Protein AF-A0A535DVU7-F1 (afdb_monomer)

Solvent-accessible surface area (backbone atoms only — not comparable to full-atom values): 32133 Å² total; per-residue (Å²): 101,71,63,60,55,36,43,74,75,74,42,67,76,51,72,46,72,75,42,65,71,50,44,72,56,48,39,56,78,33,74,67,38,58,32,79,39,63,64,81,54,28,40,69,43,74,43,69,38,89,52,85,87,74,45,70,46,74,50,74,48,84,45,81,65,41,32,36,36,34,35,27,31,67,84,81,71,40,45,46,21,35,23,70,47,66,27,52,39,41,91,57,23,86,46,73,64,46,36,49,56,43,32,69,77,35,75,65,45,41,48,50,49,48,51,27,44,53,50,41,52,54,52,29,67,78,53,51,40,57,61,41,33,48,63,46,63,47,71,48,78,51,83,77,77,47,96,90,44,75,70,51,73,64,55,56,51,43,56,57,36,45,76,73,74,40,72,74,44,80,48,71,80,42,61,74,48,46,68,58,42,39,59,78,31,71,28,27,29,17,42,31,27,50,64,47,36,44,44,43,74,41,68,36,82,47,70,87,57,45,30,28,35,21,26,25,40,44,80,64,40,32,39,38,34,35,30,31,53,67,63,63,43,75,60,28,75,36,71,49,68,30,51,39,45,90,60,23,88,46,72,66,47,36,32,60,42,30,69,76,35,73,67,43,28,45,52,44,13,51,27,42,40,50,42,51,41,56,35,49,53,51,30,25,68,74,50,75,50,58,36,88,41,22,46,42,31,24,44,24,19,41,43,56,51,51,28,30,54,71,53,42,81,45,50,46,42,82,38,90,91,30,53,55,91,72,45,70,57,49,81,41,54,18,59,81,63,59,46,75,42,16,78,64,14,37,35,32,41,52,25,32,62,47,53,72,34,13,14,23,54,45,17,24,36,60,56,69,46,60,49,72,41,84,58,32,34,37,39,36,36,41,53,54,46,22,35,36,36,41,27,16,56,88,55,30,38,31,35,49,17,81,19,45,41,41,62,60,9,44,95,30,93,35,34,30,58,90,42,77,17,13,23,46,36,44,48,69,69,76,54,80,46,76,40,32,38,79,54,101,46,75,59,72,24,28,7,28,34,15,48,44,22,45,53,27,36,30,44,74,71,62,48,21,47,44,82,58,52,64,50,50,40,76,77,40,60,87,45,72,56,24,86,33,38,44,70,56,97,88,37,53,25,40,55,75,49,86,92,22,50,50,39,48,64,39,50,48,48,44,31,52,20,33,9,29,34,30,26,48,52,48,53,54,31,59,75,70,72,57,55,53,88,66,52,60,37,35,36,27,17,25,84,48,24,49,62,45,54,49,61,31,39,40,51,49,31,40,46,69,79,57,66,56,92,31,47,40,62,57,30,56,24,29,44,48,14,18,41,47,37,46,32,8,41,67,55,32,52,54,46,63,49,40,57,84,60,39,48,66,50,73,55,91,81,44,88,60,45,64,62,45,27,64,72,37,38,44,36,52,84,74,80,79,86,125

Nearest PDB structures (foldseek):
  3zyy-assembly1_X  TM=8.935E-01  e=1.411E-55  Carboxydothermus hydrogenoformans
  4c1n-assembly2_K  TM=8.851E-01  e=7.355E-54  Carboxydothermus hydrogenoformans
  4iz9-assembly1_A-2  TM=4.189E-01  e=1.320E-06  Mycobacterium avium 104
  3i8b-assembly1_A  TM=3.563E-01  e=3.051E-04  Bifidobacterium adolescentis ATCC 15703
  7pua-assembly1_CK  TM=3.080E-01  e=1.104E+00  Trypanosoma brucei brucei

Mean predicted aligned error: 7.98 Å

Sequence (626 aa):
RLHDALEAEGHDMAAEVPVLRSLPSVLRDAEFKVTAVLAGERLVAVEPGDTTGECYGIAFDVGTTTLVGTLMNLRTGMAAAVSSTLNGQAPFGADVISRISHGMNGPEAVSELQAAVVKTMNEIIGRLVILDPNVRKVYVELEPPTLEDQRSDVARLHDALEAEGHDMTAEVPVLRSLPSVLRDAEFKVTAVLGGEHLVAVEPGNTTGECYGIAFDVGTTTLVGTLMNLRTGMAAAVSSTLNGQAPFGADVISRISHGMNGPEAVSELQAAVVKTMNEIIGRLYAEAGVTADRTYEAVVVGNVTMLHLLFGVDPTPIAMMPFAPAFMEPLAVPSAEVGLNIHPHGYVQTLPALGAYVGSDIVAGVLATGLAREDKLRIFVDVGTNGEIVIGSTQRSLATAAPAGPAFEGSQIKCGMRATDGAIEGVQLSDRVELQVIGGDVKPVGLCGSGLVDAVAQLLLTGLLDHSGRMKSREDAGHHPLADRLIEVEGVRAFLLAEGVYLSQRDVRELQFAKGSIATGIKVLMDILGITPSDVDEIFLGGSFGSYLNPESAKIIGLVPPVNVDRIIAVGNSAGEGAKIALLSYRERQVAFELPGRLEYVELSGRTDFNDAFVSVLQFPHLEAVS

Foldseek 3Di:
DVQVVVVVVVAAEDEDPVQVVCVVVQCVVLVNAWDFDDDRNYGPHIHRHDPVQPAWDWDWDDDLFKIKIFIARPVVRFTFWIDMFTQQCCVQDVGPVSLVVQPVVDPVSVVVSVVSRVVRVVVGVVVTFGFDFLKDKDWDQFDDADPVRPDDLVVRVQVRVVVVVAAADEDPVQVVCRVVLCVVLVNTWMFIGRNRYGLYIHRHDVSVFAWAWEWEQELFKIKIFIARLGHLDTLDIDMDTQQCCVQDVDLVSLLVQCVVDLVSLVVLQCRRQVRQQVRVVVSCVRNVDAQQRYAEYEYWYALSSVCSLQSHRCNCCVDPVNDGPFQAKDWAQCVSSPHSHNNSHIYIYFGALGSGGISLNLLLCLSVVALVAQAWEWEWEDACKTWIWTDYVVAIAIEIFRLHHLQCQPPFPQGHHQAFQAFQAWADDLDIDTDGHVGPDHRRGYHNQNLLRVQLRCPLLVCADLQRDGDALVRCPPRSQSVQFDDDPNWTWGHNDDNYIGTSVSSLSNLSNLLRQLLRVVVRCVVVVHAQVSHQAYEYEYQRSQSHQLVSCCQQNSDHNDPSVRYHYGYSSSSSSSSSVSRHVVSVVVSSCVSVRYHYDYLVPDPCSVVSSVVRSGGDDDDNPD

Structure (mmCIF, N/CA/C/O backbone):
data_AF-A0A535DVU7-F1
#
_entry.id   AF-A0A535DVU7-F1
#
loop_
_atom_site.group_PDB
_atom_site.id
_atom_site.type_symbol
_atom_site.label_atom_id
_atom_site.label_alt_id
_atom_site.label_comp_id
_atom_site.label_asym_id
_atom_site.label_entity_id
_atom_site.label_seq_id
_atom_site.pdbx_PDB_ins_code
_atom_site.Cartn_x
_atom_site.Cartn_y
_atom_site.Cartn_z
_atom_site.occupancy
_atom_site.B_iso_or_equiv
_atom_site.auth_seq_id
_atom_site.auth_comp_id
_atom_site.auth_asym_id
_atom_site.auth_atom_id
_atom_site.pdbx_PDB_model_num
ATOM 1 N N . ARG A 1 1 ? -49.865 -23.201 -0.147 1.00 85.19 1 ARG A N 1
ATOM 2 C CA . ARG A 1 1 ? -49.006 -23.664 0.981 1.00 85.19 1 ARG A CA 1
ATOM 3 C C . ARG A 1 1 ? -47.954 -22.626 1.319 1.00 85.19 1 ARG A C 1
ATOM 5 O O . ARG A 1 1 ? -48.198 -21.898 2.257 1.00 85.19 1 ARG A O 1
ATOM 12 N N . LEU A 1 2 ? -46.827 -22.535 0.595 1.00 85.56 2 LEU A N 1
ATOM 13 C CA . LEU A 1 2 ? -45.831 -21.493 0.888 1.00 85.56 2 LEU A CA 1
ATOM 14 C C . LEU A 1 2 ? -46.402 -20.091 0.632 1.00 85.56 2 LEU A C 1
ATOM 16 O O . LEU A 1 2 ? -46.267 -19.231 1.483 1.00 85.56 2 LEU A O 1
ATOM 20 N N . HIS A 1 3 ? -47.105 -19.908 -0.492 1.00 86.75 3 HIS A N 1
ATOM 21 C CA . HIS A 1 3 ? -47.820 -18.664 -0.786 1.00 86.75 3 HIS A CA 1
ATOM 22 C C . HIS A 1 3 ? -48.805 -18.298 0.337 1.00 86.75 3 HIS A C 1
ATOM 24 O O . HIS A 1 3 ? -48.642 -17.257 0.946 1.00 86.75 3 HIS A O 1
ATOM 30 N N . ASP A 1 4 ? -49.721 -19.201 0.704 1.00 87.81 4 ASP A N 1
ATOM 31 C CA . ASP A 1 4 ? -50.698 -18.964 1.781 1.00 87.81 4 ASP A CA 1
ATOM 32 C C . ASP A 1 4 ? -50.028 -18.647 3.138 1.00 87.81 4 ASP A C 1
ATOM 34 O O . ASP A 1 4 ? -50.570 -17.888 3.934 1.00 87.81 4 ASP A O 1
ATOM 38 N N . ALA A 1 5 ? -48.855 -19.233 3.418 1.00 87.38 5 ALA A N 1
ATOM 39 C CA . ALA A 1 5 ? -48.089 -18.947 4.632 1.00 87.38 5 ALA A CA 1
ATOM 40 C C . ALA A 1 5 ? -47.434 -17.555 4.599 1.00 87.38 5 ALA A C 1
ATOM 42 O O . ALA A 1 5 ? -47.425 -16.874 5.615 1.00 87.38 5 ALA A O 1
ATOM 43 N N . LEU A 1 6 ? -46.921 -17.122 3.445 1.00 84.00 6 LEU A N 1
ATOM 44 C CA . LEU A 1 6 ? -46.348 -15.784 3.259 1.00 84.00 6 LEU A CA 1
ATOM 45 C C . LEU A 1 6 ? -47.425 -14.693 3.229 1.00 84.00 6 LEU A C 1
ATOM 47 O O . LEU A 1 6 ? -47.234 -13.632 3.815 1.00 84.00 6 LEU A O 1
ATOM 51 N N . GLU A 1 7 ? -48.576 -14.975 2.618 1.00 85.94 7 GLU A N 1
ATOM 52 C CA . GLU A 1 7 ? -49.732 -14.073 2.596 1.00 85.94 7 GLU A CA 1
ATOM 53 C C . GLU A 1 7 ? -50.253 -13.819 4.020 1.00 85.94 7 GLU A C 1
ATOM 55 O O . GLU A 1 7 ? -50.578 -12.686 4.371 1.00 85.94 7 GLU A O 1
ATOM 60 N N . ALA A 1 8 ? -50.253 -14.848 4.879 1.00 86.75 8 ALA A N 1
ATOM 61 C CA . ALA A 1 8 ? -50.595 -14.710 6.296 1.00 86.75 8 ALA A CA 1
ATOM 62 C C . ALA A 1 8 ? -49.627 -13.793 7.074 1.00 86.75 8 ALA A C 1
ATOM 64 O O . ALA A 1 8 ? -50.043 -13.160 8.042 1.00 86.75 8 ALA A O 1
ATOM 65 N N . GLU A 1 9 ? -48.373 -13.690 6.628 1.00 81.19 9 GLU A N 1
ATOM 66 C CA . GLU A 1 9 ? -47.342 -12.786 7.162 1.00 81.19 9 GLU A CA 1
ATOM 67 C C . GLU A 1 9 ? -47.336 -11.412 6.452 1.00 81.19 9 GLU A C 1
ATOM 69 O O . GLU A 1 9 ? -46.488 -10.566 6.724 1.00 81.19 9 GLU A O 1
ATOM 74 N N . GLY A 1 10 ? -48.294 -11.152 5.551 1.00 79.94 10 GLY A N 1
ATOM 75 C CA . GLY A 1 10 ? -48.451 -9.863 4.869 1.00 79.94 10 GLY A CA 1
ATOM 76 C C . GLY A 1 10 ? -47.593 -9.684 3.614 1.00 79.94 10 GLY A C 1
ATOM 77 O O . GLY A 1 10 ? -47.419 -8.554 3.157 1.00 79.94 10 GLY A O 1
ATOM 78 N N . HIS A 1 11 ? -47.071 -10.771 3.044 1.00 78.69 11 HIS A N 1
ATOM 79 C CA . HIS A 1 11 ? -46.276 -10.747 1.818 1.00 78.69 11 HIS A CA 1
ATOM 80 C C . HIS A 1 11 ? -47.060 -11.335 0.635 1.00 78.69 11 HIS A C 1
ATOM 82 O O . HIS A 1 11 ? -47.367 -12.527 0.622 1.00 78.69 11 HIS A O 1
ATOM 88 N N . ASP A 1 12 ? -47.342 -10.515 -0.385 1.00 75.44 12 ASP A N 1
ATOM 89 C CA . ASP A 1 12 ? -47.817 -10.994 -1.691 1.00 75.44 12 ASP A CA 1
ATOM 90 C C . ASP A 1 12 ? -46.612 -11.404 -2.551 1.00 75.44 12 ASP A C 1
ATOM 92 O O . ASP A 1 12 ? -45.540 -10.797 -2.475 1.00 75.44 12 ASP A O 1
ATOM 96 N N . MET A 1 13 ? -46.746 -12.486 -3.317 1.00 71.94 13 MET A N 1
ATOM 97 C CA . MET A 1 13 ? -45.599 -13.173 -3.904 1.00 71.94 13 MET A CA 1
ATOM 98 C C . MET A 1 13 ? -45.825 -13.586 -5.355 1.00 71.94 13 MET A C 1
ATOM 100 O O . MET A 1 13 ? -46.660 -14.442 -5.656 1.00 71.94 13 MET A O 1
ATOM 104 N N . ALA A 1 14 ? -44.926 -13.127 -6.228 1.00 76.12 14 ALA A N 1
ATOM 105 C CA . ALA A 1 14 ? -44.654 -13.755 -7.519 1.00 76.12 14 ALA A CA 1
ATOM 106 C C . ALA A 1 14 ? -43.393 -14.638 -7.429 1.00 76.12 14 ALA A C 1
ATOM 108 O O . ALA A 1 14 ? -42.325 -14.167 -7.040 1.00 76.12 14 ALA A O 1
ATOM 109 N N . ALA A 1 15 ? -43.495 -15.921 -7.793 1.00 76.56 15 ALA A N 1
ATOM 110 C CA . ALA A 1 15 ? -42.355 -16.844 -7.821 1.00 76.56 15 ALA A CA 1
ATOM 111 C C . ALA A 1 15 ? -41.847 -17.070 -9.248 1.00 76.56 15 ALA A C 1
ATOM 113 O O . ALA A 1 15 ? -42.630 -17.298 -10.173 1.00 76.56 15 ALA A O 1
ATOM 114 N N . GLU A 1 16 ? -40.529 -17.071 -9.425 1.00 75.62 16 GLU A N 1
ATOM 115 C CA . GLU A 1 16 ? -39.924 -17.391 -10.714 1.00 75.62 16 GLU A CA 1
ATOM 116 C C . GLU A 1 16 ? -39.818 -18.902 -10.951 1.00 75.62 16 GLU A C 1
ATOM 118 O O . GLU A 1 16 ? -39.633 -19.702 -10.031 1.00 75.62 16 GLU A O 1
ATOM 123 N N . VAL A 1 17 ? -39.872 -19.304 -12.225 1.00 81.31 17 VAL A N 1
ATOM 124 C CA . VAL A 1 17 ? -39.777 -20.712 -12.647 1.00 81.31 17 VAL A CA 1
ATOM 125 C C . VAL A 1 17 ? -38.559 -21.450 -12.062 1.00 81.31 17 VAL A C 1
ATOM 127 O O . VAL A 1 17 ? -38.737 -22.603 -11.668 1.00 81.31 17 VAL A O 1
ATOM 130 N N . PRO A 1 18 ? -37.344 -20.866 -11.968 1.00 81.62 18 PRO A N 1
ATOM 131 C CA . PRO A 1 18 ? -36.199 -21.546 -11.362 1.00 81.62 18 PRO A CA 1
ATOM 132 C C . PRO A 1 18 ? -36.436 -21.952 -9.902 1.00 81.62 18 PRO A C 1
ATOM 134 O O . PRO A 1 18 ? -36.131 -23.086 -9.541 1.00 81.62 18 PRO A O 1
ATOM 137 N N . VAL A 1 19 ? -37.056 -21.086 -9.095 1.00 83.00 19 VAL A N 1
ATOM 138 C CA . VAL A 1 19 ? -37.364 -21.359 -7.680 1.00 83.00 19 VAL A CA 1
ATOM 139 C C . VAL A 1 19 ? -38.398 -22.475 -7.558 1.00 83.00 19 VAL A C 1
ATOM 141 O O . VAL A 1 19 ? -38.256 -23.390 -6.750 1.00 83.00 19 VAL A O 1
ATOM 144 N N . LEU A 1 20 ? -39.414 -22.466 -8.425 1.00 86.00 20 LEU A N 1
ATOM 145 C CA . LEU A 1 20 ? -40.453 -23.499 -8.442 1.00 86.00 20 LEU A CA 1
ATOM 146 C C . LEU A 1 20 ? -39.904 -24.902 -8.754 1.00 86.00 20 LEU A C 1
ATOM 148 O O . LEU A 1 20 ? -40.512 -25.891 -8.344 1.00 86.00 20 LEU A O 1
ATOM 152 N N . ARG A 1 21 ? -38.767 -25.008 -9.459 1.00 88.38 21 ARG A N 1
ATOM 153 C CA . ARG A 1 21 ? -38.143 -26.301 -9.797 1.00 88.38 21 ARG A CA 1
ATOM 154 C C . ARG A 1 21 ? -37.530 -26.996 -8.581 1.00 88.38 21 ARG A C 1
ATOM 156 O O . ARG A 1 21 ? -37.644 -28.215 -8.488 1.00 88.38 21 ARG A O 1
ATOM 163 N N . SER A 1 22 ? -36.898 -26.253 -7.673 1.00 86.62 22 SER A N 1
ATOM 164 C CA . SER A 1 22 ? -36.263 -26.800 -6.462 1.00 86.62 22 SER A CA 1
ATOM 165 C C . SER A 1 22 ? -37.198 -26.832 -5.250 1.00 86.62 22 SER A C 1
ATOM 167 O O . SER A 1 22 ? -36.962 -27.577 -4.301 1.00 86.62 22 SER A O 1
ATOM 169 N N . LEU A 1 23 ? -38.294 -26.071 -5.282 1.00 89.12 23 LEU A N 1
ATOM 170 C CA . LEU A 1 23 ? -39.199 -25.898 -4.148 1.00 89.12 23 LEU A CA 1
ATOM 171 C C . LEU A 1 23 ? -39.699 -27.212 -3.502 1.00 89.12 23 LEU A C 1
ATOM 173 O O . LEU A 1 23 ? -39.676 -27.302 -2.273 1.00 89.12 23 LEU A O 1
ATOM 177 N N . PRO A 1 24 ? -40.139 -28.252 -4.246 1.00 91.19 24 PRO A N 1
ATOM 178 C CA . PRO A 1 24 ? -40.663 -29.466 -3.619 1.00 91.19 24 PRO A CA 1
ATOM 179 C C . PRO A 1 24 ? -39.616 -30.276 -2.848 1.00 91.19 24 PRO A C 1
ATOM 181 O O . PRO A 1 24 ? -39.982 -30.906 -1.856 1.00 91.19 24 PRO A O 1
ATOM 184 N N . SER A 1 25 ? -38.359 -30.303 -3.309 1.00 90.50 25 SER A N 1
ATOM 185 C CA . SER A 1 25 ? -37.278 -31.016 -2.619 1.00 90.50 25 SER A CA 1
ATOM 186 C C . SER A 1 25 ? -36.845 -30.245 -1.382 1.00 90.50 25 SER A C 1
ATOM 188 O O . SER A 1 25 ? -36.910 -30.799 -0.293 1.00 90.50 25 SER A O 1
ATOM 190 N N . VAL A 1 26 ? -36.570 -28.942 -1.516 1.00 90.50 26 VAL A N 1
ATOM 191 C CA . VAL A 1 26 ? -36.144 -28.091 -0.391 1.00 90.50 26 VAL A CA 1
ATOM 192 C C . VAL A 1 26 ? -37.153 -28.133 0.758 1.00 90.50 26 VAL A C 1
ATOM 194 O O . VAL A 1 26 ? -36.774 -28.339 1.907 1.00 90.50 26 VAL A O 1
ATOM 197 N N . LEU A 1 27 ? -38.453 -28.017 0.458 1.00 91.19 27 LEU A N 1
ATOM 198 C CA . LEU A 1 27 ? -39.494 -28.082 1.487 1.00 91.19 27 LEU A CA 1
ATOM 199 C C . LEU A 1 27 ? -39.546 -29.437 2.199 1.00 91.19 27 LEU A C 1
ATOM 201 O O . LEU A 1 27 ? -39.851 -29.479 3.383 1.00 91.19 27 LEU A O 1
ATOM 205 N N . ARG A 1 28 ? -39.313 -30.552 1.500 1.00 92.00 28 ARG A N 1
ATOM 206 C CA . ARG A 1 28 ? -39.396 -31.888 2.109 1.00 92.00 28 ARG A CA 1
ATOM 207 C C . ARG A 1 28 ? -38.137 -32.234 2.888 1.00 92.00 28 ARG A C 1
ATOM 209 O O . ARG A 1 28 ? -38.261 -32.755 3.991 1.00 92.00 28 ARG A O 1
ATOM 216 N N . ASP A 1 29 ? -36.974 -31.911 2.335 1.00 91.25 29 ASP A N 1
ATOM 217 C CA . ASP A 1 29 ? -35.674 -32.172 2.952 1.00 91.25 29 ASP A CA 1
ATOM 218 C C . ASP A 1 29 ? -35.515 -31.375 4.254 1.00 91.25 29 ASP A C 1
ATOM 220 O O . ASP A 1 29 ? -34.925 -31.863 5.213 1.00 91.25 29 ASP A O 1
ATOM 224 N N . ALA A 1 30 ? -36.116 -30.184 4.319 1.00 89.88 30 ALA A N 1
ATOM 225 C CA . ALA A 1 30 ? -36.129 -29.336 5.507 1.00 89.88 30 ALA A CA 1
ATOM 226 C C . ALA A 1 30 ? -37.335 -29.571 6.442 1.00 89.88 30 ALA A C 1
ATOM 228 O O . ALA A 1 30 ? -37.598 -28.750 7.319 1.00 89.88 30 ALA A O 1
ATOM 229 N N . GLU A 1 31 ? -38.126 -30.633 6.239 1.00 93.31 31 GLU A N 1
ATOM 230 C CA . GLU A 1 31 ? -39.355 -30.912 7.009 1.00 93.31 31 GLU A CA 1
ATOM 231 C C . GLU A 1 31 ? -40.316 -29.707 7.097 1.00 93.31 31 GLU A C 1
ATOM 233 O O . GLU A 1 31 ? -40.960 -29.456 8.116 1.00 93.31 31 GLU A O 1
ATOM 238 N N . PHE A 1 32 ? -40.420 -28.950 6.005 1.00 91.12 32 PHE A N 1
ATOM 239 C CA . PHE A 1 32 ? -41.206 -27.722 5.862 1.00 91.12 32 PHE A CA 1
ATOM 240 C C . PHE A 1 32 ? -40.789 -26.572 6.797 1.00 91.12 32 PHE A C 1
ATOM 242 O O . PHE A 1 32 ? -41.519 -25.587 6.899 1.00 91.12 32 PHE A O 1
ATOM 249 N N . LYS A 1 33 ? -39.613 -26.649 7.430 1.00 91.75 33 LYS A N 1
ATOM 250 C CA . LYS A 1 33 ? -38.970 -25.530 8.130 1.00 91.75 33 LYS A CA 1
ATOM 251 C C . LYS A 1 33 ? -38.006 -24.845 7.175 1.00 91.75 33 LYS A C 1
ATOM 253 O O . LYS A 1 33 ? -36.908 -25.339 6.939 1.00 91.75 33 LYS A O 1
ATOM 258 N N . VAL A 1 34 ? -38.439 -23.736 6.596 1.00 92.38 34 VAL A N 1
ATOM 259 C CA . VAL A 1 34 ? -37.679 -23.027 5.566 1.00 92.38 34 VAL A CA 1
ATOM 260 C C . VAL A 1 34 ? -37.710 -21.526 5.792 1.00 92.38 34 VAL A C 1
ATOM 262 O O . VAL A 1 34 ? -38.642 -21.007 6.403 1.00 92.38 34 VAL A O 1
ATOM 265 N N . THR A 1 35 ? -36.732 -20.845 5.213 1.00 90.81 35 THR A N 1
ATOM 266 C CA . THR A 1 35 ? -36.700 -19.392 5.072 1.00 90.81 35 THR A CA 1
ATOM 267 C C . THR A 1 35 ? -37.029 -19.030 3.628 1.00 90.81 35 THR A C 1
ATOM 269 O O . THR A 1 35 ? -36.504 -19.634 2.690 1.00 90.81 35 THR A O 1
ATOM 272 N N . ALA A 1 36 ? -37.938 -18.076 3.430 1.00 89.50 36 ALA A N 1
ATOM 273 C CA . ALA A 1 36 ? -38.257 -17.542 2.109 1.00 89.50 36 ALA A CA 1
ATOM 274 C C . ALA A 1 36 ? -37.427 -16.282 1.846 1.00 89.50 36 ALA A C 1
ATOM 276 O O . ALA A 1 36 ? -37.459 -15.345 2.641 1.00 89.50 36 ALA A O 1
ATOM 277 N N . VAL A 1 37 ? -36.719 -16.242 0.717 1.00 88.31 37 VAL A N 1
ATOM 278 C CA . VAL A 1 37 ? -35.902 -15.089 0.323 1.00 88.31 37 VAL A CA 1
ATOM 279 C C . VAL A 1 37 ? -36.676 -14.261 -0.693 1.00 88.31 37 VAL A C 1
ATOM 281 O O . VAL A 1 37 ? -36.972 -14.731 -1.799 1.00 88.31 37 VAL A O 1
ATOM 284 N N . LEU A 1 38 ? -37.010 -13.030 -0.309 1.00 86.31 38 LEU A N 1
ATOM 285 C CA . LEU A 1 38 ? -37.792 -12.098 -1.117 1.00 86.31 38 LEU A CA 1
ATOM 286 C C . LEU A 1 38 ? -36.927 -10.925 -1.600 1.00 86.31 38 LEU A C 1
ATOM 288 O O . LEU A 1 38 ? -36.232 -10.290 -0.810 1.00 86.31 38 LEU A O 1
ATOM 292 N N . ALA A 1 39 ? -37.008 -10.606 -2.891 1.00 83.38 39 ALA A N 1
ATOM 293 C CA . ALA A 1 39 ? -36.480 -9.374 -3.475 1.00 83.38 39 ALA A CA 1
ATOM 294 C C . ALA A 1 39 ? -37.660 -8.463 -3.853 1.00 83.38 39 ALA A C 1
ATOM 296 O O . ALA A 1 39 ? -38.277 -8.624 -4.910 1.00 83.38 39 ALA A O 1
ATOM 297 N N . GLY A 1 40 ? -38.020 -7.538 -2.956 1.00 82.50 40 GLY A N 1
ATOM 298 C CA . GLY A 1 40 ? -39.315 -6.853 -3.023 1.00 82.50 40 GLY A CA 1
ATOM 299 C C . GLY A 1 40 ? -40.457 -7.851 -2.801 1.00 82.50 40 GLY A C 1
ATOM 300 O O . GLY A 1 40 ? -40.435 -8.597 -1.830 1.00 82.50 40 GLY A O 1
ATOM 301 N N . GLU A 1 41 ? -41.415 -7.913 -3.725 1.00 83.38 41 GLU A N 1
ATOM 302 C CA . GLU A 1 41 ? -42.551 -8.860 -3.702 1.00 83.38 41 GLU A CA 1
ATOM 303 C C . GLU A 1 41 ? -42.274 -10.159 -4.498 1.00 83.38 41 GLU A C 1
ATOM 305 O O . GLU A 1 41 ? -43.179 -10.918 -4.853 1.00 83.38 41 GLU A O 1
ATOM 310 N N . ARG A 1 42 ? -41.008 -10.426 -4.852 1.00 84.44 42 ARG A N 1
ATOM 311 C CA . ARG A 1 42 ? -40.617 -11.597 -5.657 1.00 84.44 42 ARG A CA 1
ATOM 312 C C . ARG A 1 42 ? -39.886 -12.630 -4.819 1.00 84.44 42 ARG A C 1
ATOM 314 O O . ARG A 1 42 ? -38.875 -12.308 -4.206 1.00 84.44 42 ARG A O 1
ATOM 321 N N . LEU A 1 43 ? -40.333 -13.883 -4.873 1.00 87.12 43 LEU A N 1
ATOM 322 C CA . LEU A 1 43 ? -39.608 -15.008 -4.281 1.00 87.12 43 LEU A CA 1
ATOM 323 C C . LEU A 1 43 ? -38.446 -15.414 -5.183 1.00 87.12 43 LEU A C 1
ATOM 325 O O . LEU A 1 43 ? -38.661 -15.916 -6.290 1.00 87.12 43 LEU A O 1
ATOM 329 N N . VAL A 1 44 ? -37.229 -15.215 -4.679 1.00 88.06 44 VAL A N 1
ATOM 330 C CA . VAL A 1 44 ? -35.978 -15.485 -5.400 1.00 88.06 44 VAL A CA 1
ATOM 331 C C . VAL A 1 44 ? -35.271 -16.749 -4.917 1.00 88.06 44 VAL A C 1
ATOM 333 O O . VAL A 1 44 ? -34.555 -17.368 -5.700 1.00 88.06 44 VAL A O 1
ATOM 336 N N . ALA A 1 45 ? -35.507 -17.184 -3.675 1.00 88.19 45 ALA A N 1
ATOM 337 C CA . ALA A 1 45 ? -35.015 -18.461 -3.161 1.00 88.19 45 ALA A CA 1
ATOM 338 C C . ALA A 1 45 ? -35.866 -18.981 -1.990 1.00 88.19 45 ALA A C 1
ATOM 340 O O . ALA A 1 45 ? -36.636 -18.243 -1.373 1.00 88.19 45 ALA A O 1
ATOM 341 N N . VAL A 1 46 ? -35.717 -20.273 -1.695 1.00 89.81 46 VAL A N 1
ATOM 342 C CA . VAL A 1 46 ? -36.214 -20.915 -0.473 1.00 89.81 46 VAL A CA 1
ATOM 343 C C . VAL A 1 46 ? -35.067 -21.729 0.098 1.00 89.81 46 VAL A C 1
ATOM 345 O O . VAL A 1 46 ? -34.459 -22.519 -0.625 1.00 89.81 46 VAL A O 1
ATOM 348 N N . GLU A 1 47 ? -34.780 -21.525 1.375 1.00 90.62 47 GLU A N 1
ATOM 349 C CA . GLU A 1 47 ? -33.616 -22.075 2.062 1.00 90.62 47 GLU A CA 1
ATOM 350 C C . GLU A 1 47 ? -34.053 -22.985 3.216 1.00 90.62 47 GLU A C 1
ATOM 352 O O . GLU A 1 47 ? -35.075 -22.723 3.852 1.00 90.62 47 GLU A O 1
ATOM 357 N N . PRO A 1 48 ? -33.328 -24.080 3.489 1.00 90.62 48 PRO A N 1
ATOM 358 C CA . PRO A 1 48 ? -33.647 -24.975 4.595 1.00 90.62 48 PRO A CA 1
ATOM 359 C C . PRO A 1 48 ? -33.286 -24.346 5.951 1.00 90.62 48 PRO A C 1
ATOM 361 O O . PRO A 1 48 ? -32.173 -23.865 6.141 1.00 90.62 48 PRO A O 1
ATOM 364 N N . GLY A 1 49 ? -34.196 -24.432 6.924 1.00 89.44 49 GLY A N 1
ATOM 365 C CA . GLY A 1 49 ? -33.993 -23.910 8.279 1.00 89.44 49 GLY A CA 1
ATOM 366 C C . GLY A 1 49 ? -34.244 -22.406 8.414 1.00 89.44 49 GLY A C 1
ATOM 367 O O . GLY A 1 49 ? -34.876 -21.794 7.554 1.00 89.44 49 GLY A O 1
ATOM 368 N N . ASP A 1 50 ? -33.793 -21.840 9.536 1.00 87.88 50 ASP A N 1
ATOM 369 C CA . ASP A 1 50 ? -33.831 -20.400 9.819 1.00 87.88 50 ASP A CA 1
ATOM 370 C C . ASP A 1 50 ? -32.501 -19.760 9.408 1.00 87.88 50 ASP A C 1
ATOM 372 O O . ASP A 1 50 ? -31.480 -19.946 10.070 1.00 87.88 50 ASP A O 1
ATOM 376 N N . THR A 1 51 ? -32.524 -19.030 8.296 1.00 87.50 51 THR A N 1
ATOM 377 C CA . THR A 1 51 ? -31.383 -18.278 7.756 1.00 87.50 51 THR A CA 1
ATOM 378 C C . THR A 1 51 ? -31.602 -16.770 7.871 1.00 87.50 51 THR A C 1
ATOM 380 O O . THR A 1 51 ? -30.865 -15.976 7.292 1.00 87.50 51 THR A O 1
ATOM 383 N N . THR A 1 52 ? -32.587 -16.328 8.661 1.00 82.25 52 THR A N 1
ATOM 384 C CA . THR A 1 52 ? -33.000 -14.915 8.737 1.00 82.25 52 THR A CA 1
ATOM 385 C C . THR A 1 52 ? -31.934 -13.968 9.304 1.00 82.25 52 THR A C 1
ATOM 387 O O . THR A 1 52 ? -32.068 -12.746 9.173 1.00 82.25 52 THR A O 1
ATOM 390 N N . GLY A 1 53 ? -30.883 -14.508 9.931 1.00 77.75 53 GLY A N 1
ATOM 391 C CA . GLY A 1 53 ? -29.704 -13.762 10.382 1.00 77.75 53 GLY A CA 1
ATOM 392 C C . GLY A 1 53 ? -28.684 -13.452 9.277 1.00 77.75 53 GLY A C 1
ATOM 393 O O . GLY A 1 53 ? -27.938 -12.484 9.402 1.00 77.75 53 GLY A O 1
ATOM 394 N N . GLU A 1 54 ? -28.698 -14.209 8.178 1.00 82.19 54 GLU A N 1
ATOM 395 C CA . GLU A 1 54 ? -27.651 -14.241 7.148 1.00 82.19 54 GLU A CA 1
ATOM 396 C C . GLU A 1 54 ? -28.134 -13.594 5.836 1.00 82.19 54 GLU A C 1
ATOM 398 O O . GLU A 1 54 ? -28.073 -14.179 4.757 1.00 82.19 54 GLU A O 1
ATOM 403 N N . CYS A 1 55 ? -28.666 -12.372 5.920 1.00 87.06 55 CYS A N 1
ATOM 404 C CA . CYS A 1 55 ? -29.156 -11.638 4.752 1.00 87.06 55 CYS A CA 1
ATOM 405 C C . CYS A 1 55 ? -28.153 -10.560 4.333 1.00 87.06 55 CYS A C 1
ATOM 407 O O . CYS A 1 55 ? -27.967 -9.568 5.045 1.00 87.06 55 CYS A O 1
ATOM 409 N N . TYR A 1 56 ? -27.526 -10.739 3.169 1.00 89.56 56 TYR A N 1
ATOM 410 C CA . TYR A 1 56 ? -26.467 -9.859 2.681 1.00 89.56 56 TYR A CA 1
ATOM 411 C C . TYR A 1 56 ? -26.742 -9.321 1.277 1.00 89.56 56 TYR A C 1
ATOM 413 O O . TYR A 1 56 ? -27.379 -9.966 0.447 1.00 89.56 56 TYR A O 1
ATOM 421 N N . GLY A 1 57 ? -26.214 -8.133 1.001 1.00 89.50 57 GLY A N 1
ATOM 422 C CA . GLY A 1 57 ? -26.136 -7.541 -0.330 1.00 89.50 57 GLY A CA 1
ATOM 423 C C . GLY A 1 57 ? -24.734 -7.002 -0.575 1.00 89.50 57 GLY A C 1
ATOM 424 O O . GLY A 1 57 ? -23.977 -6.809 0.371 1.00 89.50 57 GLY A O 1
ATOM 425 N N . ILE A 1 58 ? -24.372 -6.750 -1.830 1.00 91.50 58 ILE A N 1
ATOM 426 C CA . ILE A 1 58 ? -23.083 -6.133 -2.165 1.00 91.50 58 ILE A CA 1
ATOM 427 C C . ILE A 1 58 ? -23.349 -4.795 -2.842 1.00 91.50 58 ILE A C 1
ATOM 429 O O . ILE A 1 58 ? -24.064 -4.730 -3.842 1.00 91.50 58 ILE A O 1
ATOM 433 N N . ALA A 1 59 ? -22.778 -3.731 -2.289 1.00 90.94 59 ALA A N 1
ATOM 434 C CA . ALA A 1 59 ? -22.741 -2.417 -2.911 1.00 90.94 59 ALA A CA 1
ATOM 435 C C . ALA A 1 59 ? -21.421 -2.267 -3.671 1.00 90.94 59 ALA A C 1
ATOM 437 O O . ALA A 1 59 ? -20.359 -2.450 -3.080 1.00 90.94 59 ALA A O 1
ATOM 438 N N . PHE A 1 60 ? -21.488 -1.930 -4.960 1.00 90.81 60 PHE A N 1
ATOM 439 C CA . PHE A 1 60 ? -20.307 -1.608 -5.759 1.00 90.81 60 PHE A CA 1
ATOM 440 C C . PHE A 1 60 ? -20.229 -0.109 -6.030 1.00 90.81 60 PHE A C 1
ATOM 442 O O . PHE A 1 60 ? -21.179 0.471 -6.557 1.00 90.81 60 PHE A O 1
ATOM 449 N N . ASP A 1 61 ? -19.080 0.485 -5.728 1.00 90.38 61 ASP A N 1
ATOM 450 C CA . ASP A 1 61 ? -18.688 1.807 -6.206 1.00 90.38 61 ASP A CA 1
ATOM 451 C C . ASP A 1 61 ? -17.736 1.645 -7.398 1.00 90.38 61 ASP A C 1
ATOM 453 O O . ASP A 1 61 ? -16.656 1.058 -7.280 1.00 90.38 61 ASP A O 1
ATOM 457 N N . VAL A 1 62 ? -18.167 2.120 -8.569 1.00 89.88 62 VAL A N 1
ATOM 458 C CA . VAL A 1 62 ? -17.446 1.983 -9.841 1.00 89.88 62 VAL A CA 1
ATOM 459 C C . VAL A 1 62 ? -16.742 3.294 -10.161 1.00 89.88 62 VAL A C 1
ATOM 461 O O . VAL A 1 62 ? -17.216 4.100 -10.963 1.00 89.88 62 VAL A O 1
ATOM 464 N N . GLY A 1 63 ? -15.591 3.500 -9.526 1.00 84.19 63 GLY A N 1
ATOM 465 C CA . GLY A 1 63 ? -14.718 4.633 -9.802 1.00 84.19 63 GLY A CA 1
ATOM 466 C C . GLY A 1 63 ? -13.890 4.444 -11.076 1.00 84.19 63 GLY A C 1
ATOM 467 O O . GLY A 1 63 ? -13.656 3.328 -11.547 1.00 84.19 63 GLY A O 1
ATOM 468 N N . THR A 1 64 ? -13.397 5.550 -11.640 1.00 76.19 64 THR A N 1
ATOM 469 C CA . THR A 1 64 ? -12.524 5.516 -12.827 1.00 76.19 64 THR A CA 1
ATOM 470 C C . THR A 1 64 ? -11.246 4.723 -12.548 1.00 76.19 64 THR A C 1
ATOM 472 O O . THR A 1 64 ? -10.885 3.858 -13.341 1.00 76.19 64 THR A O 1
ATOM 475 N N . THR A 1 65 ? -10.595 4.963 -11.409 1.00 67.12 65 THR A N 1
ATOM 476 C CA . THR A 1 65 ? -9.315 4.324 -11.049 1.00 67.12 65 THR A CA 1
ATOM 477 C C . THR A 1 65 ? -9.500 3.066 -10.212 1.00 67.12 65 THR A C 1
ATOM 479 O O . THR A 1 65 ? -8.803 2.080 -10.429 1.00 67.12 65 THR A O 1
ATOM 482 N N . THR A 1 66 ? -10.459 3.081 -9.290 1.00 74.44 66 THR A N 1
ATOM 483 C CA . THR A 1 66 ? -10.642 2.033 -8.281 1.00 74.44 66 THR A CA 1
ATOM 484 C C . THR A 1 66 ? -12.090 1.582 -8.273 1.00 74.44 66 THR A C 1
ATOM 486 O O . THR A 1 66 ? -12.998 2.401 -8.407 1.00 74.44 66 THR A O 1
ATOM 489 N N . LEU A 1 67 ? -12.298 0.284 -8.096 1.00 84.81 67 LEU A N 1
ATOM 490 C CA . LEU A 1 67 ? -13.607 -0.318 -7.899 1.00 84.81 67 LEU A CA 1
ATOM 491 C C . LEU A 1 67 ? -13.657 -0.879 -6.475 1.00 84.81 67 LEU A C 1
ATOM 493 O O . LEU A 1 67 ? -12.714 -1.543 -6.042 1.00 84.81 67 LEU A O 1
ATOM 497 N N . VAL A 1 68 ? -14.720 -0.571 -5.735 1.00 85.31 68 VAL A N 1
ATOM 498 C CA . VAL A 1 68 ? -14.889 -0.977 -4.330 1.00 85.31 68 VAL A CA 1
ATOM 499 C C . VAL A 1 68 ? -16.155 -1.808 -4.213 1.00 85.31 68 VAL A C 1
ATOM 501 O O . VAL A 1 68 ? -17.191 -1.425 -4.749 1.00 85.31 68 VAL A O 1
ATOM 504 N N . GLY A 1 69 ? -16.082 -2.941 -3.523 1.00 90.12 69 GLY A N 1
ATOM 505 C CA . GLY A 1 69 ? -17.240 -3.751 -3.162 1.00 90.12 69 GLY A CA 1
ATOM 506 C C . GLY A 1 69 ? -17.373 -3.846 -1.652 1.00 90.12 69 GLY A C 1
ATOM 507 O O . GLY A 1 69 ? -16.429 -4.237 -0.966 1.00 90.12 69 GLY A O 1
ATOM 508 N N . THR A 1 70 ? -18.560 -3.533 -1.147 1.00 90.31 70 THR A N 1
ATOM 509 C CA . THR A 1 70 ? -18.901 -3.643 0.272 1.00 90.31 70 THR A CA 1
ATOM 510 C C . THR A 1 70 ? -20.014 -4.660 0.438 1.00 90.31 70 THR A C 1
ATOM 512 O O . THR A 1 70 ? -21.133 -4.451 -0.034 1.00 90.31 70 THR A O 1
ATOM 515 N N . LEU A 1 71 ? -19.719 -5.758 1.127 1.00 91.38 71 LEU A N 1
ATOM 516 C CA . LEU A 1 71 ? -20.724 -6.697 1.601 1.00 91.38 71 LEU A CA 1
ATOM 517 C C . LEU A 1 71 ? -21.449 -6.059 2.785 1.00 91.38 71 LEU A C 1
ATOM 519 O O . LEU A 1 71 ? -20.841 -5.767 3.810 1.00 91.38 71 LEU A O 1
ATOM 523 N N . MET A 1 72 ? -22.746 -5.850 2.641 1.00 90.19 72 MET A N 1
ATOM 524 C CA . MET A 1 72 ? -23.626 -5.233 3.623 1.00 90.19 72 MET A CA 1
ATOM 525 C C . MET A 1 72 ? -24.506 -6.311 4.241 1.00 90.19 72 MET A C 1
ATOM 527 O O . MET A 1 72 ? -25.179 -7.039 3.513 1.00 90.19 72 MET A O 1
ATOM 531 N N . ASN A 1 73 ? -24.556 -6.390 5.568 1.00 87.75 73 ASN A N 1
ATOM 532 C CA . ASN A 1 73 ? -25.621 -7.114 6.249 1.00 87.75 73 ASN A CA 1
ATOM 533 C C . ASN A 1 73 ? -26.904 -6.277 6.130 1.00 87.75 73 ASN A C 1
ATOM 535 O O . ASN A 1 73 ? -27.005 -5.183 6.685 1.00 87.75 73 ASN A O 1
ATOM 539 N N . LEU A 1 74 ? -27.884 -6.775 5.380 1.00 87.69 74 LEU A N 1
ATOM 540 C CA . LEU A 1 74 ? -29.112 -6.045 5.053 1.00 87.69 74 LEU A CA 1
ATOM 541 C C . LEU A 1 74 ? -30.063 -5.912 6.247 1.00 87.69 74 LEU A C 1
ATOM 543 O O . LEU A 1 74 ? -30.959 -5.073 6.218 1.00 87.69 74 LEU A O 1
ATOM 547 N N . ARG A 1 75 ? -29.869 -6.710 7.302 1.00 85.00 75 ARG A N 1
ATOM 548 C CA . ARG A 1 75 ? -30.669 -6.653 8.530 1.00 85.00 75 ARG A CA 1
ATOM 549 C C . ARG A 1 75 ? -30.175 -5.564 9.472 1.00 85.00 75 ARG A C 1
ATOM 551 O O . ARG A 1 75 ? -30.980 -4.833 10.039 1.00 85.00 75 ARG A O 1
ATOM 558 N N . THR A 1 76 ? -28.860 -5.470 9.650 1.00 83.69 76 THR A N 1
ATOM 559 C CA . THR A 1 76 ? -28.243 -4.470 10.535 1.00 83.69 76 THR A CA 1
ATOM 560 C C . THR A 1 76 ? -27.930 -3.164 9.807 1.00 83.69 76 THR A C 1
ATOM 562 O O . THR A 1 76 ? -27.713 -2.141 10.451 1.00 83.69 76 THR A O 1
ATOM 565 N N . GLY A 1 77 ? -27.888 -3.187 8.471 1.00 83.19 77 GLY A N 1
ATOM 566 C CA . GLY A 1 77 ? -27.430 -2.071 7.645 1.00 83.19 77 GLY A CA 1
ATOM 567 C C . GLY A 1 77 ? -25.925 -1.810 7.758 1.00 83.19 77 GLY A C 1
ATOM 568 O O . GLY A 1 77 ? -25.452 -0.772 7.298 1.00 83.19 77 GLY A O 1
ATOM 569 N N . MET A 1 78 ? -25.168 -2.716 8.384 1.00 83.31 78 MET A N 1
ATOM 570 C CA . MET A 1 78 ? -23.733 -2.562 8.612 1.00 83.31 78 MET A CA 1
ATOM 571 C C . MET A 1 78 ? -22.915 -3.258 7.527 1.00 83.31 78 MET A C 1
ATOM 573 O O . MET A 1 78 ? -23.302 -4.310 7.015 1.00 83.31 78 MET A O 1
ATOM 577 N N . ALA A 1 79 ? -21.751 -2.692 7.216 1.00 86.12 79 ALA A N 1
ATOM 578 C CA . ALA A 1 79 ? -20.761 -3.370 6.395 1.00 86.12 79 ALA A CA 1
ATOM 579 C C . ALA A 1 79 ? -20.223 -4.596 7.152 1.00 86.12 79 ALA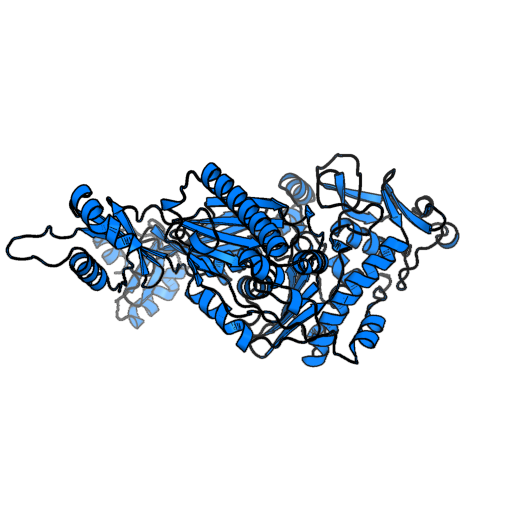 A C 1
ATOM 581 O O . ALA A 1 79 ? -19.854 -4.503 8.320 1.00 86.12 79 ALA A O 1
ATOM 582 N N . ALA A 1 80 ? -20.205 -5.744 6.483 1.00 87.19 80 ALA A N 1
ATOM 583 C CA . ALA A 1 80 ? -19.669 -7.005 6.983 1.00 87.19 80 ALA A CA 1
ATOM 584 C C . ALA A 1 80 ? -18.278 -7.290 6.405 1.00 87.19 80 ALA A C 1
ATOM 586 O O . ALA A 1 80 ? -17.413 -7.822 7.095 1.00 87.19 80 ALA A O 1
ATOM 587 N N . ALA A 1 81 ? -18.057 -6.925 5.143 1.00 88.25 81 ALA A N 1
ATOM 588 C CA . ALA A 1 81 ? -16.767 -7.064 4.489 1.00 88.25 81 ALA A CA 1
ATOM 589 C C . ALA A 1 81 ? -16.573 -5.989 3.419 1.00 88.25 81 ALA A C 1
ATOM 591 O O . ALA A 1 81 ? -17.545 -5.486 2.856 1.00 88.25 81 ALA A O 1
ATOM 592 N N . VAL A 1 82 ? -15.324 -5.660 3.110 1.00 87.75 82 VAL A N 1
ATOM 593 C CA . VAL A 1 82 ? -14.972 -4.696 2.062 1.00 87.75 82 VAL A CA 1
ATOM 594 C C . VAL A 1 82 ? -13.786 -5.203 1.255 1.00 87.75 82 VAL A C 1
ATOM 596 O O . VAL A 1 82 ? -12.936 -5.926 1.769 1.00 87.75 82 VAL A O 1
ATOM 599 N N . SER A 1 83 ? -13.725 -4.847 -0.019 1.00 85.69 83 SER A N 1
ATOM 600 C CA . SER A 1 83 ? -12.534 -5.032 -0.841 1.00 85.69 83 SER A CA 1
ATOM 601 C C . SER A 1 83 ? -12.489 -3.982 -1.937 1.00 85.69 83 SER A C 1
ATOM 603 O O . SER A 1 83 ? -13.526 -3.500 -2.400 1.00 85.69 83 SER A O 1
ATOM 605 N N . SER A 1 84 ? -11.284 -3.617 -2.350 1.00 80.44 84 SER A N 1
ATOM 606 C CA . SER A 1 84 ? -11.060 -2.678 -3.437 1.00 80.44 84 SER A CA 1
ATOM 607 C C . SER A 1 84 ? -9.898 -3.120 -4.302 1.00 80.44 84 SER A C 1
ATOM 609 O O . SER A 1 84 ? -8.938 -3.722 -3.827 1.00 80.44 84 SER A O 1
ATOM 611 N N . THR A 1 85 ? -9.975 -2.808 -5.588 1.00 74.50 85 THR A N 1
ATOM 612 C CA . THR A 1 85 ? -8.876 -3.042 -6.522 1.00 74.50 85 THR A CA 1
ATOM 613 C C . THR A 1 85 ? -8.924 -2.039 -7.672 1.00 74.50 85 THR A C 1
ATOM 615 O O . THR A 1 85 ? -9.883 -1.271 -7.800 1.00 74.50 85 THR A O 1
ATOM 618 N N . LEU A 1 86 ? -7.877 -2.009 -8.494 1.00 71.38 86 LEU A N 1
ATOM 619 C CA . LEU A 1 86 ? -7.831 -1.150 -9.672 1.00 71.38 86 LEU A CA 1
ATOM 620 C C . LEU A 1 86 ? -8.948 -1.530 -10.646 1.00 71.38 86 LEU A C 1
ATOM 622 O O . LEU A 1 86 ? -9.248 -2.703 -10.866 1.00 71.38 86 LEU A O 1
ATOM 626 N N . ASN A 1 87 ? -9.567 -0.523 -11.251 1.00 78.81 87 ASN A N 1
ATOM 627 C CA . ASN A 1 87 ? -10.577 -0.745 -12.268 1.00 78.81 87 ASN A CA 1
ATOM 628 C C . ASN A 1 87 ? -9.921 -1.423 -13.481 1.00 78.81 87 ASN A C 1
ATOM 630 O O . ASN A 1 87 ? -9.040 -0.841 -14.118 1.00 78.81 87 ASN A O 1
ATOM 634 N N . GLY A 1 88 ? -10.384 -2.626 -13.835 1.00 78.69 88 GLY A N 1
ATOM 635 C CA . GLY A 1 88 ? -9.861 -3.411 -14.955 1.00 78.69 88 GLY A CA 1
ATOM 636 C C . GLY A 1 88 ? -9.972 -2.724 -16.317 1.00 78.69 88 GLY A C 1
ATOM 637 O O . GLY A 1 88 ? -9.408 -3.213 -17.289 1.00 78.69 88 GLY A O 1
ATOM 638 N N . GLN A 1 89 ? -10.669 -1.588 -16.408 1.00 82.00 89 GLN A N 1
ATOM 639 C CA . GLN A 1 89 ? -10.691 -0.743 -17.600 1.00 82.00 89 GLN A CA 1
ATOM 640 C C . GLN A 1 89 ? -9.420 0.093 -17.810 1.00 82.00 89 GLN A C 1
ATOM 642 O O . GLN A 1 89 ? -9.262 0.660 -18.889 1.00 82.00 89 GLN A O 1
ATOM 647 N N . ALA A 1 90 ? -8.532 0.203 -16.817 1.00 72.50 90 ALA A N 1
ATOM 648 C CA . ALA A 1 90 ? -7.319 1.021 -16.902 1.00 72.50 90 ALA A CA 1
ATOM 649 C C . ALA A 1 90 ? -6.452 0.760 -18.157 1.00 72.50 90 ALA A C 1
ATOM 651 O O . ALA A 1 90 ? -6.017 1.739 -18.763 1.00 72.50 90 ALA A O 1
ATOM 652 N N . PRO A 1 91 ? -6.267 -0.491 -18.636 1.00 65.75 91 PRO A N 1
ATOM 653 C CA . PRO A 1 91 ? -5.507 -0.762 -19.861 1.00 65.75 91 PRO A CA 1
ATOM 654 C C . PRO A 1 91 ? -6.122 -0.180 -21.143 1.00 65.75 91 PRO A C 1
ATOM 656 O O . PRO A 1 91 ? -5.420 -0.008 -22.132 1.00 65.75 91 PRO A O 1
ATOM 659 N N . PHE A 1 92 ? -7.423 0.124 -21.142 1.00 74.00 92 PHE A N 1
ATOM 660 C CA . PHE A 1 92 ? -8.143 0.678 -22.296 1.00 74.00 92 PHE A CA 1
ATOM 661 C C . PHE A 1 92 ? -8.261 2.210 -22.243 1.00 74.00 92 PHE A C 1
ATOM 663 O O . PHE A 1 92 ? -8.850 2.825 -23.131 1.00 74.00 92 PHE A O 1
ATOM 670 N N . GLY A 1 93 ? -7.753 2.834 -21.179 1.00 66.69 93 GLY A N 1
ATOM 671 C CA . GLY A 1 93 ? -7.777 4.276 -20.986 1.00 66.69 93 GLY A CA 1
ATOM 672 C C . GLY A 1 93 ? -7.578 4.661 -19.522 1.00 66.69 93 GLY A C 1
ATOM 673 O O . GLY A 1 93 ? -8.248 4.134 -18.623 1.00 66.69 93 GLY A O 1
ATOM 674 N N . ALA A 1 94 ? -6.677 5.614 -19.289 1.00 58.41 94 ALA A N 1
ATOM 675 C CA . ALA A 1 94 ? -6.350 6.121 -17.958 1.00 58.41 94 ALA A CA 1
ATOM 676 C C . ALA A 1 94 ? -7.496 6.938 -17.333 1.00 58.41 94 ALA A C 1
ATOM 678 O O . ALA A 1 94 ? -7.623 7.006 -16.111 1.00 58.41 94 ALA A O 1
ATOM 679 N N . ASP A 1 95 ? -8.363 7.522 -18.162 1.00 71.25 95 ASP A N 1
ATOM 680 C CA . ASP A 1 95 ? -9.460 8.389 -17.745 1.00 71.25 95 ASP A CA 1
ATOM 681 C C . ASP A 1 95 ? -10.771 8.083 -18.490 1.00 71.25 95 ASP A C 1
ATOM 683 O O . ASP A 1 95 ? -10.867 7.196 -19.341 1.00 71.25 95 ASP A O 1
ATOM 687 N N . VAL A 1 96 ? -11.825 8.828 -18.158 1.00 79.56 96 VAL A N 1
ATOM 688 C CA . VAL A 1 96 ? -13.147 8.647 -18.772 1.00 79.56 96 VAL A CA 1
ATOM 689 C C . VAL A 1 96 ? -13.120 8.946 -20.276 1.00 79.56 96 VAL A C 1
ATOM 691 O O . VAL A 1 96 ? -13.784 8.256 -21.045 1.00 79.56 96 VAL A O 1
ATOM 694 N N . ILE A 1 97 ? -12.358 9.949 -20.720 1.00 80.94 97 ILE A N 1
ATOM 695 C CA . ILE A 1 97 ? -12.359 10.408 -22.116 1.00 80.94 97 ILE A CA 1
ATOM 696 C C . ILE A 1 97 ? -11.632 9.414 -23.022 1.00 80.94 97 ILE A C 1
ATOM 698 O O . ILE A 1 97 ? -12.140 9.060 -24.084 1.00 80.94 97 ILE A O 1
ATOM 702 N N . SER A 1 98 ? -10.480 8.915 -22.588 1.00 72.69 98 SER A N 1
ATOM 703 C CA . SER A 1 98 ? -9.717 7.868 -23.269 1.00 72.69 98 SER A CA 1
ATOM 704 C C . SER A 1 98 ? -10.518 6.569 -23.386 1.00 72.69 98 SER A C 1
ATOM 706 O O . SER A 1 98 ? -10.567 5.990 -24.469 1.00 72.69 98 SER A O 1
ATOM 708 N N . ARG A 1 99 ? -11.261 6.172 -22.345 1.00 84.44 99 ARG A N 1
ATOM 709 C CA . ARG A 1 99 ? -12.172 5.012 -22.415 1.00 84.44 99 ARG A CA 1
ATOM 710 C C . ARG A 1 99 ? -13.354 5.238 -23.353 1.00 84.44 99 ARG A C 1
ATOM 712 O O . ARG A 1 99 ? -13.747 4.316 -24.064 1.00 84.44 99 ARG A O 1
ATOM 719 N N . ILE A 1 100 ? -13.911 6.453 -23.397 1.00 85.88 100 ILE A N 1
ATOM 720 C CA . ILE A 1 100 ? -14.926 6.817 -24.400 1.00 85.88 100 ILE A CA 1
ATOM 721 C C . ILE A 1 100 ? -14.333 6.689 -25.805 1.00 85.88 100 ILE A C 1
ATOM 723 O O . ILE A 1 100 ? -14.960 6.082 -26.668 1.00 85.88 100 ILE A O 1
ATOM 727 N N . SER A 1 101 ? -13.121 7.207 -26.019 1.00 79.31 101 SER A N 1
ATOM 728 C CA . SER A 1 101 ? -12.407 7.109 -27.294 1.00 79.31 101 SER A CA 1
ATOM 729 C C . SER A 1 101 ? -12.202 5.650 -27.717 1.00 79.31 101 SER A C 1
ATOM 731 O O . SER A 1 101 ? -12.512 5.302 -28.854 1.00 79.31 101 SER A O 1
ATOM 733 N N . HIS A 1 102 ? -11.796 4.766 -26.793 1.00 80.19 102 HIS A N 1
ATOM 734 C CA . HIS A 1 102 ? -11.720 3.321 -27.048 1.00 80.19 102 HIS A CA 1
ATOM 735 C C . HIS A 1 102 ? -13.078 2.745 -27.457 1.00 80.19 102 HIS A C 1
ATOM 737 O O . HIS A 1 102 ? -13.192 2.083 -28.485 1.00 80.19 102 HIS A O 1
ATOM 743 N N . GLY A 1 103 ? -14.139 3.057 -26.708 1.00 87.56 103 GLY A N 1
ATOM 744 C CA . GLY A 1 103 ? -15.498 2.599 -27.007 1.00 87.56 103 GLY A CA 1
ATOM 745 C C . GLY A 1 103 ? -16.046 3.090 -28.355 1.00 87.56 103 GLY A C 1
ATOM 746 O O . GLY A 1 103 ? -16.866 2.408 -28.970 1.00 87.56 103 GLY A O 1
ATOM 747 N N . MET A 1 104 ? -15.574 4.233 -28.865 1.00 90.38 104 MET A N 1
ATOM 748 C CA . MET A 1 104 ? -15.954 4.745 -30.190 1.00 90.38 104 MET A CA 1
ATOM 749 C C . MET A 1 104 ? -15.427 3.883 -31.349 1.00 90.38 104 MET A C 1
ATOM 751 O O . MET A 1 104 ? -15.937 4.013 -32.463 1.00 90.38 104 MET A O 1
ATOM 755 N N . ASN A 1 105 ? -14.482 2.968 -31.098 1.00 86.31 105 ASN A N 1
ATOM 756 C CA . ASN A 1 105 ? -13.967 2.034 -32.104 1.00 86.31 105 ASN A CA 1
ATOM 757 C C . ASN A 1 105 ? -14.979 0.941 -32.497 1.00 86.31 105 ASN A C 1
ATOM 759 O O . ASN A 1 105 ? -14.797 0.282 -33.520 1.00 86.31 105 ASN A O 1
ATOM 763 N N . GLY A 1 106 ? -16.065 0.764 -31.734 1.00 92.38 106 GLY A N 1
ATOM 764 C CA . GLY A 1 106 ? -17.194 -0.088 -32.108 1.00 92.38 106 GLY A CA 1
ATOM 765 C C . GLY A 1 106 ? -17.782 -0.906 -30.950 1.00 92.38 106 GLY A C 1
ATOM 766 O O . GLY A 1 106 ? -17.296 -0.846 -29.822 1.00 92.38 106 GLY A O 1
ATOM 767 N N . PRO A 1 107 ? -18.833 -1.707 -31.214 1.00 91.44 107 PRO A N 1
ATOM 768 C CA . PRO A 1 107 ? -19.518 -2.503 -30.188 1.00 91.44 107 PRO A CA 1
ATOM 769 C C . PRO A 1 107 ? -18.622 -3.519 -29.462 1.00 91.44 107 PRO A C 1
ATOM 771 O O . PRO A 1 107 ? -18.859 -3.818 -28.291 1.00 91.44 107 PRO A O 1
ATOM 774 N N . GLU A 1 108 ? -17.597 -4.041 -30.138 1.00 90.62 108 GLU A N 1
ATOM 775 C CA . GLU A 1 108 ? -16.621 -4.963 -29.541 1.00 90.62 108 GLU A CA 1
ATOM 776 C C . GLU A 1 108 ? -15.792 -4.261 -28.456 1.00 90.62 108 GLU A C 1
ATOM 778 O O . GLU A 1 108 ? -15.738 -4.752 -27.333 1.00 90.62 108 GLU A O 1
ATOM 783 N N . ALA A 1 109 ? -15.282 -3.055 -28.726 1.00 86.19 109 ALA A N 1
ATOM 784 C CA . ALA A 1 109 ? -14.525 -2.259 -27.755 1.00 86.19 109 ALA A CA 1
ATOM 785 C C . ALA A 1 109 ? -15.356 -1.880 -26.512 1.00 86.19 109 ALA A C 1
ATOM 787 O O . ALA A 1 109 ? -14.864 -1.882 -25.383 1.00 86.19 109 ALA A O 1
ATOM 788 N N . VAL A 1 110 ? -16.654 -1.604 -26.689 1.00 92.06 110 VAL A N 1
ATOM 789 C CA . VAL A 1 110 ? -17.581 -1.395 -25.559 1.00 92.06 110 VAL A CA 1
ATOM 790 C C . VAL A 1 110 ? -17.763 -2.682 -24.746 1.00 92.06 110 VAL A C 1
ATOM 792 O O . VAL A 1 110 ? -17.824 -2.636 -23.516 1.00 92.06 110 VAL A O 1
ATOM 795 N N . SER A 1 111 ? -17.825 -3.833 -25.419 1.00 91.44 111 SER A N 1
ATOM 796 C CA . SER A 1 111 ? -17.954 -5.139 -24.763 1.00 91.44 111 SER A CA 1
ATOM 797 C C . SER A 1 111 ? -16.698 -5.501 -23.962 1.00 91.44 111 SER A C 1
ATOM 799 O O . SER A 1 111 ? -16.821 -6.042 -22.866 1.00 91.44 111 SER A O 1
ATOM 801 N N . GLU A 1 112 ? -15.505 -5.145 -24.446 1.00 87.50 112 GLU A N 1
ATOM 802 C CA . GLU A 1 112 ? -14.240 -5.287 -23.707 1.00 87.50 112 GLU A CA 1
ATOM 803 C C . GLU A 1 112 ? -14.246 -4.468 -22.412 1.00 87.50 112 GLU A C 1
ATOM 805 O O . GLU A 1 112 ? -13.970 -5.003 -21.337 1.00 87.50 112 GLU A O 1
ATOM 810 N N . LEU A 1 113 ? -14.644 -3.193 -22.489 1.00 88.06 113 LEU A N 1
ATOM 811 C CA . LEU A 1 113 ? -14.761 -2.315 -21.321 1.00 88.06 113 LEU A CA 1
ATOM 812 C C . LEU A 1 113 ? -15.768 -2.846 -20.294 1.00 88.06 113 LEU A C 1
ATOM 814 O O . LEU A 1 113 ? -15.529 -2.734 -19.090 1.00 88.06 113 LEU A O 1
ATOM 818 N N . GLN A 1 114 ? -16.892 -3.412 -20.744 1.00 94.00 114 GLN A N 1
ATOM 819 C CA . GLN A 1 114 ? -17.873 -4.038 -19.856 1.00 94.00 114 GLN A CA 1
ATOM 820 C C . GLN A 1 114 ? -17.305 -5.305 -19.207 1.00 94.00 114 GLN A C 1
ATOM 822 O O . GLN A 1 114 ? -17.402 -5.467 -17.989 1.00 94.00 114 GLN A O 1
ATOM 827 N N . ALA A 1 115 ? -16.714 -6.196 -20.005 1.00 88.38 115 ALA A N 1
ATOM 828 C CA . ALA A 1 115 ? -16.135 -7.446 -19.527 1.00 88.38 115 ALA A CA 1
ATOM 829 C C . ALA A 1 115 ? -15.033 -7.192 -18.492 1.00 88.38 115 ALA A C 1
ATOM 831 O O . ALA A 1 115 ? -14.978 -7.889 -17.480 1.00 88.38 115 ALA A O 1
ATOM 832 N N . ALA A 1 116 ? -14.220 -6.154 -18.698 1.00 84.12 116 ALA A N 1
ATOM 833 C CA . ALA A 1 116 ? -13.194 -5.727 -17.760 1.00 84.12 116 ALA A CA 1
ATOM 834 C C . ALA A 1 116 ? -13.778 -5.332 -16.392 1.00 84.12 116 ALA A C 1
ATOM 836 O O . ALA A 1 116 ? -13.333 -5.851 -15.372 1.00 84.12 116 ALA A O 1
ATOM 837 N N . VAL A 1 117 ? -14.825 -4.496 -16.358 1.00 90.00 117 VAL A N 1
ATOM 838 C CA . VAL A 1 117 ? -15.492 -4.102 -15.097 1.00 90.00 117 VAL A CA 1
ATOM 839 C C . VAL A 1 117 ? -16.123 -5.298 -14.400 1.00 90.00 117 VAL A C 1
ATOM 841 O O . VAL A 1 117 ? -15.962 -5.462 -13.194 1.00 90.00 117 VAL A O 1
ATOM 844 N N . VAL A 1 118 ? -16.832 -6.149 -15.144 1.00 89.19 118 VAL A N 1
ATOM 845 C CA . VAL A 1 118 ? -17.493 -7.333 -14.577 1.00 89.19 118 VAL A CA 1
ATOM 846 C C . VAL A 1 118 ? -16.463 -8.319 -14.023 1.00 89.19 118 VAL A C 1
ATOM 848 O O . VAL A 1 118 ? -16.681 -8.898 -12.958 1.00 89.19 118 VAL A O 1
ATOM 851 N N . LYS A 1 119 ? -15.323 -8.495 -14.701 1.00 82.38 119 LYS A N 1
ATOM 852 C CA . LYS A 1 119 ? -14.203 -9.295 -14.195 1.00 82.38 119 LYS A CA 1
ATOM 853 C C . LYS A 1 119 ? -13.696 -8.726 -12.867 1.00 82.38 119 LYS A C 1
ATOM 855 O O . LYS A 1 119 ? -13.664 -9.461 -11.885 1.00 82.38 119 LYS A O 1
ATOM 860 N N . THR A 1 120 ? -13.421 -7.421 -12.808 1.00 81.50 120 THR A N 1
ATOM 861 C CA . THR A 1 120 ? -12.987 -6.736 -11.580 1.00 81.50 120 THR A CA 1
ATOM 862 C C . THR A 1 120 ? -14.002 -6.871 -10.442 1.00 81.50 120 THR A C 1
ATOM 864 O O . THR A 1 120 ? -13.624 -7.153 -9.309 1.00 81.50 120 THR A O 1
ATOM 867 N N . MET A 1 121 ? -15.301 -6.726 -10.722 1.00 88.12 121 MET A N 1
ATOM 868 C CA . MET A 1 121 ? -16.351 -6.922 -9.717 1.00 88.12 121 MET A CA 1
ATOM 869 C C . MET A 1 121 ? -16.322 -8.338 -9.135 1.00 88.12 121 MET A C 1
ATOM 871 O O . MET A 1 121 ? -16.372 -8.496 -7.920 1.00 88.12 121 MET A O 1
ATOM 875 N N . ASN A 1 122 ? -16.199 -9.369 -9.974 1.00 83.75 122 ASN A N 1
ATOM 876 C CA . ASN A 1 122 ? -16.124 -10.754 -9.500 1.00 83.75 122 ASN A CA 1
ATOM 877 C C . ASN A 1 122 ? -14.844 -11.031 -8.694 1.00 83.75 122 ASN A C 1
ATOM 879 O O . ASN A 1 122 ? -14.892 -11.761 -7.705 1.00 83.75 122 ASN A O 1
ATOM 883 N N . GLU A 1 123 ? -13.715 -10.428 -9.073 1.00 79.31 123 GLU A N 1
ATOM 884 C CA . GLU A 1 123 ? -12.464 -10.509 -8.307 1.00 79.31 123 GLU A CA 1
ATOM 885 C C . GLU A 1 123 ? -12.611 -9.893 -6.910 1.00 79.31 123 GLU A C 1
ATOM 887 O O . GLU A 1 123 ? -12.175 -10.495 -5.931 1.00 79.31 123 GLU A O 1
ATOM 892 N N . ILE A 1 124 ? -13.279 -8.740 -6.799 1.00 83.19 124 ILE A N 1
ATOM 893 C CA . ILE A 1 124 ? -13.581 -8.087 -5.516 1.00 83.19 124 ILE A CA 1
ATOM 894 C C . ILE A 1 124 ? -14.428 -8.991 -4.623 1.00 83.19 124 ILE A C 1
ATOM 896 O O . ILE A 1 124 ? -14.113 -9.137 -3.444 1.00 83.19 124 ILE A O 1
ATOM 900 N N . ILE A 1 125 ? -15.465 -9.636 -5.171 1.00 83.38 125 ILE A N 1
ATOM 901 C CA . ILE A 1 125 ? -16.309 -10.577 -4.410 1.00 83.38 125 ILE A CA 1
ATOM 902 C C . ILE A 1 125 ? -15.456 -11.709 -3.831 1.00 83.38 125 ILE A C 1
ATOM 904 O O . ILE A 1 125 ? -15.624 -12.075 -2.670 1.00 83.38 125 ILE A O 1
ATOM 908 N N . GLY A 1 126 ? -14.506 -12.229 -4.613 1.00 75.56 126 GLY A N 1
ATOM 909 C CA . GLY A 1 126 ? -13.582 -13.276 -4.174 1.00 75.56 126 GLY A CA 1
ATOM 910 C C . GLY A 1 126 ? -12.534 -12.824 -3.150 1.00 75.56 126 GLY A C 1
ATOM 911 O O . GLY A 1 126 ? -11.867 -13.671 -2.563 1.00 75.56 126 GLY A O 1
ATOM 912 N N . ARG A 1 127 ? -12.376 -11.513 -2.928 1.00 77.38 127 ARG A N 1
ATOM 913 C CA . ARG A 1 127 ? -11.337 -10.911 -2.072 1.00 77.38 127 ARG A CA 1
ATOM 914 C C . ARG A 1 127 ? -11.909 -10.033 -0.958 1.00 77.38 127 ARG A C 1
ATOM 916 O O . ARG A 1 127 ? -11.200 -9.177 -0.432 1.00 77.38 127 ARG A O 1
ATOM 923 N N . LEU A 1 128 ? -13.185 -10.209 -0.619 1.00 83.31 128 LEU A N 1
ATOM 924 C CA . LEU A 1 128 ? -13.834 -9.505 0.486 1.00 83.31 128 LEU A CA 1
ATOM 925 C C . LEU A 1 128 ? -13.106 -9.774 1.809 1.00 83.31 128 LEU A C 1
ATOM 927 O O . LEU A 1 128 ? -12.943 -10.922 2.221 1.00 83.31 128 LEU A O 1
ATOM 931 N N . VAL A 1 129 ? -12.706 -8.701 2.488 1.00 84.50 129 VAL A N 1
ATOM 932 C CA . VAL A 1 129 ? -12.089 -8.750 3.814 1.00 84.50 129 VAL A CA 1
ATOM 933 C C . VAL A 1 129 ? -13.155 -8.493 4.859 1.00 84.50 129 VAL A C 1
ATOM 935 O O . VAL A 1 129 ? -13.767 -7.426 4.870 1.00 84.50 129 VAL A O 1
ATOM 938 N N . ILE A 1 130 ? -13.365 -9.469 5.741 1.00 88.50 130 ILE A N 1
ATOM 939 C CA . ILE A 1 130 ? -14.301 -9.347 6.861 1.00 88.50 130 ILE A CA 1
ATOM 940 C C . ILE A 1 130 ? -13.811 -8.242 7.798 1.00 88.50 130 ILE A C 1
ATOM 942 O O . ILE A 1 130 ? -12.666 -8.282 8.261 1.00 88.50 130 ILE A O 1
ATOM 946 N N . LEU A 1 131 ? -14.693 -7.282 8.080 1.00 91.38 131 LEU A N 1
ATOM 947 C CA . LEU A 1 131 ? -14.419 -6.199 9.014 1.00 91.38 131 LEU A CA 1
ATOM 948 C C . LEU A 1 131 ? -14.366 -6.757 10.434 1.00 91.38 131 LEU A C 1
ATOM 950 O O . LEU A 1 131 ? -15.349 -7.277 10.957 1.00 91.38 131 LEU A O 1
ATOM 954 N N . ASP A 1 132 ? -13.198 -6.636 11.044 1.00 93.06 132 ASP A N 1
ATOM 955 C CA . ASP A 1 132 ? -12.932 -7.005 12.431 1.00 93.06 132 ASP A CA 1
ATOM 956 C C . ASP A 1 132 ? -11.847 -6.069 12.978 1.00 93.06 132 ASP A C 1
ATOM 958 O O . ASP A 1 132 ? -10.737 -6.513 13.273 1.00 93.06 132 ASP A O 1
ATOM 962 N N . PRO A 1 133 ? -12.092 -4.746 13.011 1.00 94.62 133 PRO A N 1
ATOM 963 C CA . PRO A 1 133 ? -11.084 -3.797 13.453 1.00 94.62 133 PRO A CA 1
ATOM 964 C C . PRO A 1 133 ? -10.708 -4.070 14.911 1.00 94.62 133 PRO A C 1
ATOM 966 O O . PRO A 1 133 ? -11.537 -4.460 15.739 1.00 94.62 133 PRO A O 1
ATOM 969 N N . ASN A 1 134 ? -9.445 -3.811 15.243 1.00 95.44 134 ASN A N 1
ATOM 970 C CA . ASN A 1 134 ? -8.953 -3.939 16.614 1.00 95.44 134 ASN A CA 1
ATOM 971 C C . ASN A 1 134 ? -9.635 -2.944 17.567 1.00 95.44 134 ASN A C 1
ATOM 973 O O . ASN A 1 134 ? -9.782 -3.216 18.758 1.00 95.44 134 ASN A O 1
ATOM 977 N N . VAL A 1 135 ? -10.053 -1.792 17.035 1.00 96.56 135 VAL A N 1
ATOM 978 C CA . VAL A 1 135 ? -10.778 -0.770 17.786 1.00 96.56 135 VAL A CA 1
ATOM 979 C C . VAL A 1 135 ? -12.276 -1.057 17.769 1.00 96.56 135 VAL A C 1
ATOM 981 O O . VAL A 1 135 ? -12.895 -1.137 16.707 1.00 96.56 135 VAL A O 1
ATOM 984 N N . ARG A 1 136 ? -12.880 -1.140 18.954 1.00 94.62 136 ARG A N 1
ATOM 985 C CA . ARG A 1 136 ? -14.309 -1.396 19.159 1.00 94.62 136 ARG A CA 1
ATOM 986 C C . ARG A 1 136 ? -14.917 -0.306 20.032 1.00 94.62 136 ARG A C 1
ATOM 988 O O . ARG A 1 136 ? -14.313 0.122 21.010 1.00 94.62 136 ARG A O 1
ATOM 995 N N . LYS A 1 137 ? -16.121 0.146 19.680 1.00 96.44 137 LYS A N 1
ATOM 996 C CA . LYS A 1 137 ? -16.880 1.129 20.465 1.00 96.44 137 LYS A CA 1
ATOM 997 C C . LYS A 1 137 ? -18.157 0.488 20.980 1.00 96.44 137 LYS A C 1
ATOM 999 O O . LYS A 1 137 ? -18.938 -0.016 20.178 1.00 96.44 137 LYS A O 1
ATOM 1004 N N . VAL A 1 138 ? -18.373 0.547 22.289 1.00 96.56 138 VAL A N 1
ATOM 1005 C CA . VAL A 1 138 ? -19.531 -0.057 22.960 1.00 96.56 138 VAL A CA 1
ATOM 1006 C C . VAL A 1 138 ? -20.275 1.037 23.711 1.00 96.56 138 VAL A C 1
ATOM 1008 O O . VAL A 1 138 ? -19.717 1.671 24.606 1.00 96.56 138 VAL A O 1
ATOM 1011 N N . TYR A 1 139 ? -21.517 1.302 23.310 1.00 97.75 139 TYR A N 1
ATOM 1012 C CA . TYR A 1 139 ? -22.383 2.239 24.021 1.00 97.75 139 TYR A CA 1
ATOM 1013 C C . TYR A 1 139 ? -23.048 1.529 25.198 1.00 97.75 139 TYR A C 1
ATOM 1015 O O . TYR A 1 139 ? -23.656 0.480 25.009 1.00 97.75 139 TYR A O 1
ATOM 1023 N N . VAL A 1 140 ? -22.948 2.115 26.389 1.00 97.31 140 VAL A N 1
ATOM 1024 C CA . VAL A 1 140 ? -23.510 1.567 27.626 1.00 97.31 140 VAL A CA 1
ATOM 1025 C C . VAL A 1 140 ? -24.261 2.645 28.404 1.00 97.31 140 VAL A C 1
ATOM 1027 O O . VAL A 1 140 ? -23.853 3.810 28.466 1.00 97.31 140 VAL A O 1
ATOM 1030 N N . GLU A 1 141 ? -25.361 2.238 29.031 1.00 97.69 141 GLU A N 1
ATOM 1031 C CA . GLU A 1 141 ? -26.095 3.044 30.006 1.00 97.69 141 GLU A CA 1
ATOM 1032 C C . GLU A 1 141 ? -25.890 2.421 31.391 1.00 97.69 141 GLU A C 1
ATOM 1034 O O . GLU A 1 141 ? -26.407 1.343 31.677 1.00 97.69 141 GLU A O 1
ATOM 1039 N N . LEU A 1 142 ? -25.087 3.070 32.238 1.00 96.81 142 LEU A N 1
ATOM 1040 C CA . LEU A 1 142 ? -24.728 2.548 33.557 1.00 96.81 142 LEU A CA 1
ATOM 1041 C C . LEU A 1 142 ? -25.697 3.057 34.630 1.00 96.81 142 LEU A C 1
ATOM 1043 O O . LEU A 1 142 ? -26.143 4.204 34.600 1.00 96.81 142 LEU A O 1
ATOM 1047 N N . GLU A 1 143 ? -25.957 2.236 35.644 1.00 95.00 143 GLU A N 1
ATOM 1048 C CA . GLU A 1 143 ? -26.699 2.686 36.824 1.00 95.00 143 GLU A CA 1
ATOM 1049 C C . GLU A 1 143 ? -25.839 3.641 37.676 1.00 95.00 143 GLU A C 1
ATOM 1051 O O . GLU A 1 143 ? -24.723 3.266 38.055 1.00 95.00 143 GLU A O 1
ATOM 1056 N N . PRO A 1 144 ? -26.322 4.850 38.027 1.00 95.38 144 PRO A N 1
ATOM 1057 C CA . PRO A 1 144 ? -25.589 5.770 38.897 1.00 95.38 144 PRO A CA 1
ATOM 1058 C C . PRO A 1 144 ? -25.282 5.161 40.280 1.00 95.38 144 PRO A C 1
ATOM 1060 O O . PRO A 1 144 ? -26.068 4.357 40.784 1.00 95.38 144 PRO A O 1
ATOM 1063 N N . PRO A 1 145 ? -24.179 5.558 40.946 1.00 96.06 145 PRO A N 1
ATOM 1064 C CA . PRO A 1 145 ? -23.831 5.045 42.269 1.00 96.06 145 PRO A CA 1
ATOM 1065 C C . PRO A 1 145 ? -24.867 5.450 43.328 1.00 96.06 145 PRO A C 1
ATOM 1067 O O . PRO A 1 145 ? -25.359 6.582 43.342 1.00 96.06 145 PRO A O 1
ATOM 1070 N N . THR A 1 146 ? -25.147 4.536 44.256 1.00 96.75 146 THR A N 1
ATOM 1071 C CA . THR A 1 146 ? -26.093 4.717 45.370 1.00 96.75 146 THR A CA 1
ATOM 1072 C C . THR A 1 146 ? -25.423 4.393 46.708 1.00 96.75 146 THR A C 1
ATOM 1074 O O . THR A 1 146 ? -24.242 4.044 46.759 1.00 96.75 146 THR A O 1
ATOM 1077 N N . LEU A 1 147 ? -26.149 4.524 47.824 1.00 95.88 147 LEU A N 1
ATOM 1078 C CA . LEU A 1 147 ? -25.621 4.085 49.121 1.00 95.88 147 LEU A CA 1
ATOM 1079 C C . LEU A 1 147 ? -25.468 2.560 49.175 1.00 95.88 147 LEU A C 1
ATOM 1081 O O . LEU A 1 147 ? -24.564 2.068 49.851 1.00 95.88 147 LEU A O 1
ATOM 1085 N N . GLU A 1 148 ? -26.330 1.842 48.457 1.00 96.19 148 GLU A N 1
ATOM 1086 C CA . GLU A 1 148 ? -26.370 0.389 48.343 1.00 96.19 148 GLU A CA 1
ATOM 1087 C C . GLU A 1 148 ? -25.358 -0.156 47.316 1.00 96.19 148 GLU A C 1
ATOM 1089 O O . GLU A 1 148 ? -24.872 -1.272 47.490 1.00 96.19 148 GLU A O 1
ATOM 1094 N N . ASP A 1 149 ? -24.991 0.631 46.296 1.00 94.00 149 ASP A N 1
ATOM 1095 C CA . ASP A 1 149 ? -23.981 0.290 45.284 1.00 94.00 149 ASP A CA 1
ATOM 1096 C C . ASP A 1 149 ? -22.884 1.365 45.179 1.00 94.00 149 ASP A C 1
ATOM 1098 O O . ASP A 1 149 ? -22.980 2.334 44.420 1.00 94.00 149 ASP A O 1
ATOM 1102 N N . GLN A 1 150 ? -21.798 1.132 45.923 1.00 94.75 150 GLN A N 1
ATOM 1103 C CA . GLN A 1 150 ? -20.612 1.993 46.000 1.00 94.75 150 GLN A CA 1
ATOM 1104 C C . GLN A 1 150 ? -19.425 1.459 45.178 1.00 94.75 150 GLN A C 1
ATOM 1106 O O . GLN A 1 150 ? -18.273 1.797 45.464 1.00 94.75 150 GLN A O 1
ATOM 1111 N N . ARG A 1 151 ? -19.671 0.598 44.178 1.00 96.38 151 ARG A N 1
ATOM 1112 C CA . ARG A 1 151 ? -18.610 0.127 43.271 1.00 96.38 151 ARG A CA 1
ATOM 1113 C C . ARG A 1 151 ? -17.921 1.303 42.581 1.00 96.38 151 ARG A C 1
ATOM 1115 O O . ARG A 1 151 ? -18.553 2.322 42.287 1.00 96.38 151 ARG A O 1
ATOM 1122 N N . SER A 1 152 ? -16.628 1.132 42.301 1.00 97.00 152 SER A N 1
ATOM 1123 C CA . SER A 1 152 ? -15.834 2.124 41.574 1.00 97.00 152 SER A CA 1
ATOM 1124 C C . SER A 1 152 ? -16.362 2.331 40.154 1.00 97.00 152 SER A C 1
ATOM 1126 O O . SER A 1 152 ? -16.938 1.425 39.553 1.00 97.00 152 SER A O 1
ATOM 1128 N N . ASP A 1 153 ? -16.112 3.517 39.599 1.00 97.38 153 ASP A N 1
ATOM 1129 C CA . ASP A 1 153 ? -16.500 3.867 38.227 1.00 97.38 153 ASP A CA 1
ATOM 1130 C C . ASP A 1 153 ? -15.921 2.875 37.192 1.00 97.38 153 ASP A C 1
ATOM 1132 O O . ASP A 1 153 ? -16.593 2.518 36.230 1.00 97.38 153 ASP A O 1
ATOM 1136 N N . VAL A 1 154 ? -14.703 2.366 37.428 1.00 96.75 154 VAL A N 1
ATOM 1137 C CA . VAL A 1 154 ? -14.049 1.363 36.564 1.00 96.75 154 VAL A CA 1
ATOM 1138 C C . VAL A 1 154 ? -14.736 0.007 36.652 1.00 96.75 154 VAL A C 1
ATOM 1140 O O . VAL A 1 154 ? -14.999 -0.589 35.617 1.00 96.75 154 VAL A O 1
ATOM 1143 N N . ALA A 1 155 ? -15.039 -0.475 37.863 1.00 96.38 155 ALA A N 1
ATOM 1144 C CA . ALA A 1 155 ? -15.721 -1.758 38.041 1.00 96.38 155 ALA A CA 1
ATOM 1145 C C . ALA A 1 155 ? -17.129 -1.716 37.435 1.00 96.38 155 ALA A C 1
ATOM 1147 O O . ALA A 1 155 ? -17.543 -2.642 36.756 1.00 96.38 155 ALA A O 1
ATOM 1148 N N . ARG A 1 156 ? -17.834 -0.592 37.603 1.00 96.75 156 ARG A N 1
ATOM 1149 C CA . ARG A 1 156 ? -19.157 -0.372 37.011 1.00 96.75 156 ARG A CA 1
ATOM 1150 C C . ARG A 1 156 ? -19.130 -0.433 35.484 1.00 96.75 156 ARG A C 1
ATOM 1152 O O . ARG A 1 156 ? -20.040 -1.000 34.890 1.00 96.75 156 ARG A O 1
ATOM 1159 N N . LEU A 1 157 ? -18.106 0.154 34.863 1.00 97.56 157 LEU A N 1
ATOM 1160 C CA . LEU A 1 157 ? -17.911 0.070 33.419 1.00 97.56 157 LEU A CA 1
ATOM 1161 C C . LEU A 1 157 ? -17.489 -1.341 32.981 1.00 97.56 157 LEU A C 1
ATOM 1163 O O . LEU A 1 157 ? -17.972 -1.812 31.960 1.00 97.56 157 LEU A O 1
ATOM 1167 N N . HIS A 1 158 ? -16.624 -2.010 33.752 1.00 96.88 158 HIS A N 1
ATOM 1168 C CA . HIS A 1 158 ? -16.130 -3.362 33.452 1.00 96.88 158 HIS A CA 1
ATOM 1169 C C . HIS A 1 158 ? -17.286 -4.356 33.428 1.00 96.88 158 HIS A C 1
ATOM 1171 O O . HIS A 1 158 ? -17.503 -4.982 32.400 1.00 96.88 158 HIS A O 1
ATOM 1177 N N . ASP A 1 159 ? -18.105 -4.377 34.482 1.00 95.56 159 ASP A N 1
ATOM 1178 C CA . ASP A 1 159 ? -19.260 -5.273 34.587 1.00 95.56 159 ASP A CA 1
ATOM 1179 C C . ASP A 1 159 ? -20.263 -5.056 33.433 1.00 95.56 159 ASP A C 1
ATOM 1181 O O . ASP A 1 159 ? -20.873 -6.004 32.936 1.00 95.56 159 ASP A O 1
ATOM 1185 N N . ALA A 1 160 ? -20.438 -3.807 32.980 1.00 96.06 160 ALA A N 1
ATOM 1186 C CA . ALA A 1 160 ? -21.311 -3.491 31.849 1.00 96.06 160 ALA A CA 1
ATOM 1187 C C . ALA A 1 160 ? -20.735 -3.953 30.503 1.00 96.06 160 ALA A C 1
ATOM 1189 O O . ALA A 1 160 ? -21.484 -4.402 29.642 1.00 96.06 160 ALA A O 1
ATOM 1190 N N . LEU A 1 161 ? -19.417 -3.861 30.315 1.00 96.12 161 LEU A N 1
ATOM 1191 C CA . LEU A 1 161 ? -18.748 -4.368 29.117 1.00 96.12 161 LEU A CA 1
ATOM 1192 C C . LEU A 1 161 ? -18.692 -5.898 29.102 1.00 96.12 161 LEU A C 1
ATOM 1194 O O . LEU A 1 161 ? -18.928 -6.495 28.053 1.00 96.12 161 LEU A O 1
ATOM 1198 N N . GLU A 1 162 ? -18.466 -6.532 30.253 1.00 95.31 162 GLU A N 1
ATOM 1199 C CA . GLU A 1 162 ? -18.462 -7.991 30.392 1.00 95.31 162 GLU A CA 1
ATOM 1200 C C . GLU A 1 162 ? -19.836 -8.576 30.035 1.00 95.31 162 GLU A C 1
ATOM 1202 O O . GLU A 1 162 ? -19.917 -9.589 29.338 1.00 95.31 162 GLU A O 1
ATOM 1207 N N . ALA A 1 163 ? -20.924 -7.897 30.418 1.00 93.62 163 ALA A N 1
ATOM 1208 C CA . ALA A 1 163 ? -22.285 -8.268 30.026 1.00 93.62 163 ALA A CA 1
ATOM 1209 C C . ALA A 1 163 ? -22.512 -8.231 28.500 1.00 93.62 163 ALA A C 1
ATOM 1211 O O . ALA A 1 163 ? -23.290 -9.032 27.981 1.00 93.62 163 ALA A O 1
ATOM 1212 N N . GLU A 1 164 ? -21.801 -7.356 27.787 1.00 92.06 164 GLU A N 1
ATOM 1213 C CA . GLU A 1 164 ? -21.787 -7.264 26.320 1.00 92.06 164 GLU A CA 1
ATOM 1214 C C . GLU A 1 164 ? -20.724 -8.183 25.674 1.00 92.06 164 GLU A C 1
ATOM 1216 O O . GLU A 1 164 ? -20.546 -8.185 24.456 1.00 92.06 164 GLU A O 1
ATOM 1221 N N . GLY A 1 165 ? -20.015 -8.996 26.467 1.00 92.69 165 GLY A N 1
ATOM 1222 C CA . GLY A 1 165 ? -19.008 -9.948 25.989 1.00 92.69 165 GLY A CA 1
ATOM 1223 C C . GLY A 1 165 ? -17.629 -9.339 25.724 1.00 92.69 165 GLY A C 1
ATOM 1224 O O . GLY A 1 165 ? -16.849 -9.900 24.950 1.00 92.69 165 GLY A O 1
ATOM 1225 N N . HIS A 1 166 ? -17.322 -8.201 26.343 1.00 92.88 166 HIS A N 1
ATOM 1226 C CA . HIS A 1 166 ? -16.045 -7.509 26.220 1.00 92.88 166 HIS A CA 1
ATOM 1227 C C . HIS A 1 166 ? -15.286 -7.501 27.547 1.00 92.88 166 HIS A C 1
ATOM 1229 O O . HIS A 1 166 ? -15.849 -7.157 28.581 1.00 92.88 166 HIS A O 1
ATOM 1235 N N . ASP A 1 167 ? -13.991 -7.813 27.508 1.00 92.94 167 ASP A N 1
ATOM 1236 C CA . ASP A 1 167 ? -13.095 -7.558 28.639 1.00 92.94 167 ASP A CA 1
ATOM 1237 C C . ASP A 1 167 ? -12.401 -6.198 28.473 1.00 92.94 167 ASP A C 1
ATOM 1239 O O . ASP A 1 167 ? -12.310 -5.662 27.361 1.00 92.94 167 ASP A O 1
ATOM 1243 N N . MET A 1 168 ? -11.921 -5.622 29.577 1.00 93.94 168 MET A N 1
ATOM 1244 C CA . MET A 1 168 ? -11.151 -4.386 29.528 1.00 93.94 168 MET A CA 1
ATOM 1245 C C . MET A 1 168 ? -10.062 -4.272 30.600 1.00 93.94 168 MET A C 1
ATOM 1247 O O . MET A 1 168 ? -10.237 -4.606 31.771 1.00 93.94 168 MET A O 1
ATOM 1251 N N . THR A 1 169 ? -8.962 -3.639 30.208 1.00 94.00 169 THR A N 1
ATOM 1252 C CA . THR A 1 169 ? -7.897 -3.139 31.073 1.00 94.00 169 THR A CA 1
ATOM 1253 C C . THR A 1 169 ? -7.823 -1.621 30.940 1.00 94.00 169 THR A C 1
ATOM 1255 O O . THR A 1 169 ? -7.842 -1.074 29.839 1.00 94.00 169 THR A O 1
ATOM 1258 N N . ALA A 1 170 ? -7.774 -0.908 32.066 1.00 93.56 170 ALA A N 1
ATOM 1259 C CA . ALA A 1 170 ? -7.769 0.553 32.078 1.00 93.56 170 ALA A CA 1
ATOM 1260 C C . ALA A 1 170 ? -6.443 1.096 32.610 1.00 93.56 170 ALA A C 1
ATOM 1262 O O . ALA A 1 170 ? -6.041 0.810 33.740 1.00 93.56 170 ALA A O 1
ATOM 1263 N N . GLU A 1 171 ? -5.791 1.938 31.814 1.00 90.19 171 GLU A N 1
ATOM 1264 C CA . GLU A 1 171 ? -4.580 2.637 32.227 1.00 90.19 171 GLU A CA 1
ATOM 1265 C C . GLU A 1 171 ? -4.888 4.002 32.850 1.00 90.19 171 GLU A C 1
ATOM 1267 O O . GLU A 1 171 ? -5.912 4.641 32.586 1.00 90.19 171 GLU A O 1
ATOM 1272 N N . VAL A 1 172 ? -3.948 4.491 33.664 1.00 92.81 172 VAL A N 1
ATOM 1273 C CA . VAL A 1 172 ? -4.057 5.765 34.391 1.00 92.81 172 VAL A CA 1
ATOM 1274 C C . VAL A 1 172 ? -4.525 6.944 33.520 1.00 92.81 172 VAL A C 1
ATOM 1276 O O . VAL A 1 172 ? -5.329 7.732 34.026 1.00 92.81 172 VAL A O 1
ATOM 1279 N N . PRO A 1 173 ? -4.085 7.119 32.254 1.00 89.25 173 PRO A N 1
ATOM 1280 C CA . PRO A 1 173 ? -4.535 8.239 31.432 1.00 89.25 173 PRO A CA 1
ATOM 1281 C C . PRO A 1 173 ? -6.060 8.313 31.259 1.00 89.25 173 PRO A C 1
ATOM 1283 O O . PRO A 1 173 ? -6.625 9.395 31.415 1.00 89.25 173 PRO A O 1
ATOM 1286 N N . VAL A 1 174 ? -6.747 7.185 31.046 1.00 91.88 174 VAL A N 1
ATOM 1287 C CA . VAL A 1 174 ? -8.217 7.160 30.928 1.00 91.88 174 VAL A CA 1
ATOM 1288 C C . VAL A 1 174 ? -8.886 7.349 32.285 1.00 91.88 174 VAL A C 1
ATOM 1290 O O . VAL A 1 174 ? -9.826 8.141 32.409 1.00 91.88 174 VAL A O 1
ATOM 1293 N N . LEU A 1 175 ? -8.343 6.716 33.331 1.00 94.69 175 LEU A N 1
ATOM 1294 C CA . LEU A 1 175 ? -8.859 6.813 34.702 1.00 94.69 175 LEU A CA 1
ATOM 1295 C C . LEU A 1 175 ? -8.913 8.250 35.234 1.00 94.69 175 LEU A C 1
ATOM 1297 O O . LEU A 1 175 ? -9.765 8.564 36.061 1.00 94.69 175 LEU A O 1
ATOM 1301 N N . ARG A 1 176 ? -8.036 9.139 34.750 1.00 94.94 176 ARG A N 1
ATOM 1302 C CA . ARG A 1 176 ? -8.040 10.566 35.121 1.00 94.94 176 ARG A CA 1
ATOM 1303 C C . ARG A 1 176 ? -9.309 11.301 34.690 1.00 94.94 176 ARG A C 1
ATOM 1305 O O . ARG A 1 176 ? -9.691 12.256 35.356 1.00 94.94 176 ARG A O 1
ATOM 1312 N N . SER A 1 177 ? -9.932 10.875 33.593 1.00 93.81 177 SER A N 1
ATOM 1313 C CA . SER A 1 177 ? -11.125 11.517 33.019 1.00 93.81 177 SER A CA 1
ATOM 1314 C C . SER A 1 177 ? -12.425 10.767 33.312 1.00 93.81 177 SER A C 1
ATOM 1316 O O . SER A 1 177 ? -13.501 11.363 33.275 1.00 93.81 177 SER A O 1
ATOM 1318 N N . LEU A 1 178 ? -12.334 9.476 33.647 1.00 96.62 178 LEU A N 1
ATOM 1319 C CA . LEU A 1 178 ? -13.492 8.598 33.800 1.00 96.62 178 LEU A CA 1
ATOM 1320 C C . LEU A 1 178 ? -14.562 9.145 34.770 1.00 96.62 178 LEU A C 1
ATOM 1322 O O . LEU A 1 178 ? -15.725 9.205 34.367 1.00 96.62 178 LEU A O 1
ATOM 1326 N N . PRO A 1 179 ? -14.231 9.612 35.995 1.00 97.19 179 PRO A N 1
ATOM 1327 C CA . PRO A 1 179 ? -15.260 10.033 36.944 1.00 97.19 179 PRO A CA 1
ATOM 1328 C C . PRO A 1 179 ? -16.069 11.248 36.485 1.00 97.19 179 PRO A C 1
ATOM 1330 O O . PRO A 1 179 ? -17.272 11.309 36.750 1.00 97.19 179 PRO A O 1
ATOM 1333 N N . SER A 1 180 ? -15.422 12.217 35.828 1.00 97.38 180 SER A N 1
ATOM 1334 C CA . SER A 1 180 ? -16.105 13.399 35.295 1.00 97.38 180 SER A CA 1
ATOM 1335 C C . SER A 1 180 ? -16.958 13.031 34.090 1.00 97.38 180 SER A C 1
ATOM 1337 O O . SER A 1 180 ? -18.137 13.357 34.082 1.00 97.38 180 SER A O 1
ATOM 1339 N N . VAL A 1 181 ? -16.415 12.263 33.137 1.00 97.50 181 VAL A N 1
ATOM 1340 C CA . VAL A 1 181 ? -17.150 11.881 31.920 1.00 97.50 181 VAL A CA 1
ATOM 1341 C C . VAL A 1 181 ? -18.419 11.101 32.254 1.00 97.50 181 VAL A C 1
ATOM 1343 O O . VAL A 1 181 ? -19.476 11.419 31.717 1.00 97.50 181 VAL A O 1
ATOM 1346 N N . LEU A 1 182 ? -18.350 10.128 33.175 1.00 98.06 182 LEU A N 1
ATOM 1347 C CA . LEU A 1 182 ? -19.539 9.373 33.580 1.00 98.06 182 LEU A CA 1
ATOM 1348 C C . LEU A 1 182 ? -20.625 10.282 34.163 1.00 98.06 182 LEU A C 1
ATOM 1350 O O . LEU A 1 182 ? -21.793 10.124 33.834 1.00 98.06 182 LEU A O 1
ATOM 1354 N N . ARG A 1 183 ? -20.260 11.234 35.027 1.00 97.81 183 ARG A N 1
ATOM 1355 C CA . ARG A 1 183 ? -21.237 12.106 35.698 1.00 97.81 183 ARG A CA 1
ATOM 1356 C C . ARG A 1 183 ? -21.813 13.151 34.749 1.00 97.81 183 ARG A C 1
ATOM 1358 O O . ARG A 1 183 ? -23.025 13.345 34.745 1.00 97.81 183 ARG A O 1
ATOM 1365 N N . ASP A 1 184 ? -20.967 13.772 33.935 1.00 97.88 184 ASP A N 1
ATOM 1366 C CA . ASP A 1 184 ? -21.367 14.810 32.981 1.00 97.88 184 ASP A CA 1
ATOM 1367 C C . ASP A 1 184 ? -22.281 14.249 31.882 1.00 97.88 184 ASP A C 1
ATOM 1369 O O . ASP A 1 184 ? -23.160 14.953 31.390 1.00 97.88 184 ASP A O 1
ATOM 1373 N N . ALA A 1 185 ? -22.107 12.973 31.526 1.00 97.56 185 ALA A N 1
ATOM 1374 C CA . ALA A 1 185 ? -22.924 12.272 30.539 1.00 97.56 185 ALA A CA 1
ATOM 1375 C C . ALA A 1 185 ? -24.121 11.515 31.143 1.00 97.56 185 ALA A C 1
ATOM 1377 O O . ALA A 1 185 ? -24.718 10.682 30.462 1.00 97.56 185 ALA A O 1
ATOM 1378 N N . GLU A 1 186 ? -24.451 11.743 32.419 1.00 97.81 186 GLU A N 1
ATOM 1379 C CA . GLU A 1 186 ? -25.533 11.039 33.126 1.00 97.81 186 GLU A CA 1
ATOM 1380 C C . GLU A 1 186 ? -25.422 9.506 33.009 1.00 97.81 186 GLU A C 1
ATOM 1382 O O . GLU A 1 186 ? -26.413 8.799 32.843 1.00 97.81 186 GLU A O 1
ATOM 1387 N N . PHE A 1 187 ? -24.188 8.998 33.084 1.00 97.88 187 PHE A N 1
ATOM 1388 C CA . PHE A 1 187 ? -23.819 7.584 32.989 1.00 97.88 187 PHE A CA 1
ATOM 1389 C C . PHE A 1 187 ? -24.159 6.916 31.646 1.00 97.88 187 PHE A C 1
ATOM 1391 O O . PHE A 1 187 ? -24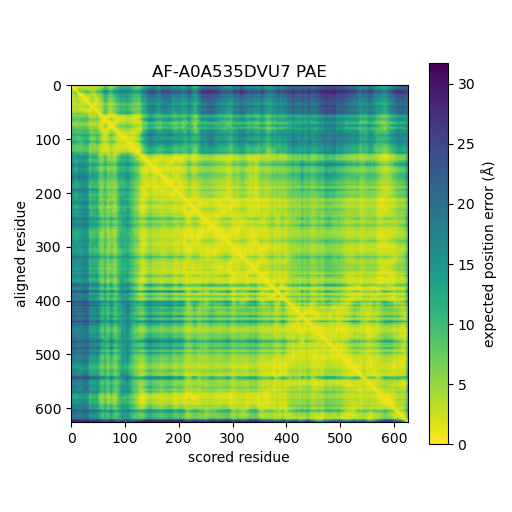.125 5.692 31.533 1.00 97.88 187 PHE A O 1
ATOM 1398 N N . LYS A 1 188 ? -24.415 7.715 30.604 1.00 98.38 188 LYS A N 1
ATOM 1399 C CA . LYS A 1 188 ? -24.620 7.270 29.222 1.00 98.38 188 LYS A CA 1
ATOM 1400 C C . LYS A 1 188 ? -23.374 7.559 28.409 1.00 98.38 188 LYS A C 1
ATOM 1402 O O . LYS A 1 188 ? -23.157 8.692 27.979 1.00 98.38 188 LYS A O 1
ATOM 1407 N N . VAL A 1 189 ? -22.547 6.546 28.202 1.00 98.38 189 VAL A N 1
ATOM 1408 C CA . VAL A 1 189 ? -21.212 6.723 27.624 1.00 98.38 189 VAL A CA 1
ATOM 1409 C C . VAL A 1 189 ? -20.905 5.675 26.571 1.00 98.38 189 VAL A C 1
ATOM 1411 O O . VAL A 1 189 ? -21.515 4.611 26.524 1.00 98.38 189 VAL A O 1
ATOM 1414 N N . THR A 1 190 ? -19.921 5.970 25.735 1.00 98.38 190 THR A N 1
ATOM 1415 C CA . THR A 1 190 ? -19.329 5.004 24.814 1.00 98.38 190 THR A CA 1
ATOM 1416 C C . THR A 1 190 ? -17.923 4.663 25.285 1.00 98.38 190 THR A C 1
ATOM 1418 O O . THR A 1 190 ? -17.067 5.543 25.378 1.00 98.38 190 THR A O 1
ATOM 1421 N N . ALA A 1 191 ? -17.675 3.391 25.578 1.00 97.88 191 ALA A N 1
ATOM 1422 C CA . ALA A 1 191 ? -16.335 2.875 25.817 1.00 97.88 191 ALA A CA 1
ATOM 1423 C C . ALA A 1 191 ? -15.636 2.615 24.481 1.00 97.88 191 ALA A C 1
ATOM 1425 O O . ALA A 1 191 ? -16.238 2.049 23.566 1.00 97.88 191 ALA A O 1
ATOM 1426 N N . VAL A 1 192 ? -14.370 3.011 24.374 1.00 97.62 192 VAL A N 1
ATOM 1427 C CA . VAL A 1 192 ? -13.516 2.738 23.215 1.00 97.62 192 VAL A CA 1
ATOM 1428 C C . VAL A 1 192 ? -12.425 1.766 23.635 1.00 97.62 192 VAL A C 1
ATOM 1430 O O . VAL A 1 192 ? -11.581 2.101 24.465 1.00 97.62 192 VAL A O 1
ATOM 1433 N N . LEU A 1 193 ? -12.450 0.573 23.056 1.00 96.38 193 LEU A N 1
ATOM 1434 C CA . LEU A 1 193 ? -11.507 -0.510 23.304 1.00 96.38 193 LEU A CA 1
ATOM 1435 C C . LEU A 1 193 ? -10.560 -0.646 22.111 1.00 96.38 193 LEU A C 1
ATOM 1437 O O . LEU A 1 193 ? -11.016 -0.603 20.974 1.00 96.38 193 LEU A O 1
ATOM 1441 N N . GLY A 1 194 ? -9.264 -0.815 22.354 1.00 93.62 194 GLY A N 1
ATOM 1442 C CA . GLY A 1 194 ? -8.273 -1.265 21.375 1.00 93.62 194 GLY A CA 1
ATOM 1443 C C . GLY A 1 194 ? -7.741 -2.624 21.816 1.00 93.62 194 GLY A C 1
ATOM 1444 O O . GLY A 1 194 ? -6.918 -2.695 22.729 1.00 93.62 194 GLY A O 1
ATOM 1445 N N . GLY A 1 195 ? -8.251 -3.706 21.230 1.00 89.38 195 GLY A N 1
ATOM 1446 C CA . GLY A 1 195 ? -8.151 -5.027 21.851 1.00 89.38 195 GLY A CA 1
ATOM 1447 C C . GLY A 1 195 ? -8.837 -5.014 23.221 1.00 89.38 195 GLY A C 1
ATOM 1448 O O . GLY A 1 195 ? -9.996 -4.622 23.326 1.00 89.38 195 GLY A O 1
ATOM 1449 N N . GLU A 1 196 ? -8.109 -5.383 24.273 1.00 91.06 196 GLU A N 1
ATOM 1450 C CA . GLU A 1 196 ? -8.589 -5.324 25.664 1.00 91.06 196 GLU A CA 1
ATOM 1451 C C . GLU A 1 196 ? -8.256 -3.991 26.356 1.00 91.06 196 GLU A C 1
ATOM 1453 O O . GLU A 1 196 ? -8.607 -3.790 27.513 1.00 91.06 196 GLU A O 1
ATOM 1458 N N . HIS A 1 197 ? -7.564 -3.054 25.706 1.00 93.25 197 HIS A N 1
ATOM 1459 C CA . HIS A 1 197 ? -7.190 -1.788 26.340 1.00 93.25 197 HIS A CA 1
ATOM 1460 C C . HIS A 1 197 ? -8.305 -0.752 26.209 1.00 93.25 197 HIS A C 1
ATOM 1462 O O . HIS A 1 197 ? -8.718 -0.411 25.102 1.00 93.25 197 HIS A O 1
ATOM 1468 N N . LEU A 1 198 ? -8.759 -0.189 27.328 1.00 95.62 198 LEU A N 1
ATOM 1469 C CA . LEU A 1 198 ? -9.661 0.957 27.338 1.00 95.62 198 LEU A CA 1
ATOM 1470 C C . LEU A 1 198 ? -8.885 2.209 26.907 1.00 95.62 198 LEU A C 1
ATOM 1472 O O . LEU A 1 198 ? -8.108 2.765 27.683 1.00 95.62 198 LEU A O 1
ATOM 1476 N N . VAL A 1 199 ? -9.111 2.650 25.669 1.00 95.19 199 VAL A N 1
ATOM 1477 C CA . VAL A 1 199 ? -8.454 3.803 25.030 1.00 95.19 199 VAL A CA 1
ATOM 1478 C C . VAL A 1 199 ? -9.109 5.120 25.450 1.00 95.19 199 VAL A C 1
ATOM 1480 O O . VAL A 1 199 ? -8.423 6.114 25.716 1.00 95.19 199 VAL A O 1
ATOM 1483 N N . ALA A 1 200 ? -10.442 5.140 25.512 1.00 96.12 200 ALA A N 1
ATOM 1484 C CA . ALA A 1 200 ? -11.222 6.322 25.858 1.00 96.12 200 ALA A CA 1
ATOM 1485 C C . ALA A 1 200 ? -12.606 5.957 26.409 1.00 96.12 200 ALA A C 1
ATOM 1487 O O . ALA A 1 200 ? -13.137 4.877 26.147 1.00 96.12 200 ALA A O 1
ATOM 1488 N N . VAL A 1 201 ? -13.206 6.899 27.137 1.00 97.38 201 VAL A N 1
ATOM 1489 C CA . VAL A 1 201 ? -14.634 6.897 27.466 1.00 97.38 201 VAL A CA 1
ATOM 1490 C C . VAL A 1 201 ? -15.202 8.229 27.015 1.00 97.38 201 VAL A C 1
ATOM 1492 O O . VAL A 1 201 ? -14.679 9.283 27.375 1.00 97.38 201 VAL A O 1
ATOM 1495 N N . GLU A 1 202 ? -16.246 8.174 26.199 1.00 97.38 202 GLU A N 1
ATOM 1496 C CA . GLU A 1 202 ? -16.812 9.333 25.520 1.00 97.38 202 GLU A CA 1
ATOM 1497 C C . GLU A 1 202 ? -18.254 9.582 25.975 1.00 97.38 202 GLU A C 1
ATOM 1499 O O . GLU A 1 202 ? -19.001 8.625 26.192 1.00 97.38 202 GLU A O 1
ATOM 1504 N N . PRO A 1 203 ? -18.675 10.848 26.123 1.00 97.31 203 PRO A N 1
ATOM 1505 C CA . PRO A 1 203 ? -20.037 11.171 26.525 1.00 97.31 203 PRO A CA 1
ATOM 1506 C C . PRO A 1 203 ? -21.045 10.837 25.414 1.00 97.31 203 PRO A C 1
ATOM 1508 O O . PRO A 1 203 ? -20.860 11.212 24.256 1.00 97.31 203 PRO A O 1
ATOM 1511 N N . GLY A 1 204 ? -22.153 10.188 25.777 1.00 97.38 204 GLY A N 1
ATOM 1512 C CA . GLY A 1 204 ? -23.225 9.819 24.852 1.00 97.38 204 GLY A CA 1
ATOM 1513 C C . GLY A 1 204 ? -22.890 8.626 23.953 1.00 97.38 204 GLY A C 1
ATOM 1514 O O . GLY A 1 204 ? -21.957 7.866 24.213 1.00 97.38 204 GLY A O 1
ATOM 1515 N N . ASN A 1 205 ? -23.692 8.441 22.899 1.00 97.31 205 ASN A N 1
ATOM 1516 C CA . ASN A 1 205 ? -23.489 7.385 21.906 1.00 97.31 205 ASN A CA 1
ATOM 1517 C C . ASN A 1 205 ? -22.668 7.908 20.720 1.00 97.31 205 ASN A C 1
ATOM 1519 O O . ASN A 1 205 ? -23.189 8.601 19.846 1.00 97.31 205 ASN A O 1
ATOM 1523 N N . THR A 1 206 ? -21.392 7.539 20.679 1.00 96.69 206 THR A N 1
ATOM 1524 C CA . THR A 1 206 ? -20.427 7.935 19.644 1.00 96.69 206 THR A CA 1
ATOM 1525 C C . THR A 1 206 ? -19.961 6.746 18.801 1.00 96.69 206 THR A C 1
ATOM 1527 O O . THR A 1 206 ? -19.003 6.858 18.035 1.00 96.69 206 THR A O 1
ATOM 1530 N N . THR A 1 207 ? -20.650 5.600 18.874 1.00 93.81 207 THR A N 1
ATOM 1531 C CA . THR A 1 207 ? -20.409 4.422 18.003 1.00 93.81 207 THR A CA 1
ATOM 1532 C C . THR A 1 207 ? -20.512 4.768 16.503 1.00 93.81 207 THR A C 1
ATOM 1534 O O . THR A 1 207 ? -19.976 4.076 15.634 1.00 93.81 207 THR A O 1
ATOM 1537 N N . GLY A 1 208 ? -21.151 5.909 16.214 1.00 90.94 208 GLY A N 1
ATOM 1538 C CA . GLY A 1 208 ? -21.178 6.645 14.954 1.00 90.94 208 GLY A CA 1
ATOM 1539 C C . GLY A 1 208 ? -19.809 6.965 14.329 1.00 90.94 208 GLY A C 1
ATOM 1540 O O . GLY A 1 208 ? -19.691 7.008 13.103 1.00 90.94 208 GLY A O 1
ATOM 1541 N N . GLU A 1 209 ? -18.786 7.171 15.151 1.00 94.06 209 GLU A N 1
ATOM 1542 C CA . GLU A 1 209 ? -17.529 7.816 14.771 1.00 94.06 209 GLU A CA 1
ATOM 1543 C C . GLU A 1 209 ? -16.352 6.970 15.261 1.00 94.06 209 GLU A C 1
ATOM 1545 O O . GLU A 1 209 ? -15.946 7.057 16.420 1.00 94.06 209 GLU A O 1
ATOM 1550 N N . CYS A 1 210 ? -15.826 6.111 14.390 1.00 96.75 210 CYS A N 1
ATOM 1551 C CA . CYS A 1 210 ? -14.693 5.249 14.703 1.00 96.75 210 CYS A CA 1
ATOM 1552 C C . CYS A 1 210 ? -13.737 5.232 13.516 1.00 96.75 210 CYS A C 1
ATOM 1554 O O . CYS A 1 210 ? -14.093 4.712 12.455 1.00 96.75 210 CYS A O 1
ATOM 1556 N N . TYR A 1 211 ? -12.555 5.821 13.686 1.00 98.38 211 TYR A N 1
ATOM 1557 C CA . TYR A 1 211 ? -11.586 5.975 12.609 1.00 98.38 211 TYR A CA 1
ATOM 1558 C C . TYR A 1 211 ? -10.207 5.431 12.982 1.00 98.38 211 TYR A C 1
ATOM 1560 O O . TYR A 1 211 ? -9.822 5.366 14.153 1.00 98.38 211 TYR A O 1
ATOM 1568 N N . GLY A 1 212 ? -9.457 5.072 11.948 1.00 98.50 212 GLY A N 1
ATOM 1569 C CA . GLY A 1 212 ? -8.039 4.747 12.018 1.00 98.50 212 GLY A CA 1
ATOM 1570 C C . GLY A 1 212 ? -7.331 5.175 10.737 1.00 98.50 212 GLY A C 1
ATOM 1571 O O . GLY A 1 212 ? -7.989 5.547 9.765 1.00 98.50 212 GLY A O 1
ATOM 1572 N N . ILE A 1 213 ? -6.001 5.146 10.718 1.00 98.75 213 ILE A N 1
ATOM 1573 C CA . ILE A 1 213 ? -5.220 5.574 9.547 1.00 98.75 213 ILE A CA 1
ATOM 1574 C C . ILE A 1 213 ? -4.280 4.465 9.087 1.00 98.75 213 ILE A C 1
ATOM 1576 O O . ILE A 1 213 ? -3.493 3.943 9.868 1.00 98.75 213 ILE A O 1
ATOM 1580 N N . ALA A 1 214 ? -4.334 4.126 7.803 1.00 98.62 214 ALA A N 1
ATOM 1581 C CA . ALA A 1 214 ? -3.347 3.264 7.166 1.00 98.62 214 ALA A CA 1
ATOM 1582 C C . ALA A 1 214 ? -2.276 4.132 6.494 1.00 98.62 214 ALA A C 1
ATOM 1584 O O . ALA A 1 214 ? -2.607 4.986 5.666 1.00 98.62 214 ALA A O 1
ATOM 1585 N N . PHE A 1 215 ? -1.011 3.923 6.850 1.00 98.62 215 PHE A N 1
ATOM 1586 C CA . PHE A 1 215 ? 0.142 4.616 6.286 1.00 98.62 215 PHE A CA 1
ATOM 1587 C C . PHE A 1 215 ? 1.054 3.664 5.527 1.00 98.62 215 PHE A C 1
ATOM 1589 O O . PHE A 1 215 ? 1.452 2.632 6.057 1.00 98.62 215 PHE A O 1
ATOM 1596 N N . ASP A 1 216 ? 1.453 4.095 4.338 1.00 97.44 216 ASP A N 1
ATOM 1597 C CA . ASP A 1 216 ? 2.594 3.574 3.595 1.00 97.44 216 ASP A CA 1
ATOM 1598 C C . ASP A 1 216 ? 3.707 4.634 3.614 1.00 97.44 216 ASP A C 1
ATOM 1600 O O . ASP A 1 216 ? 3.552 5.745 3.086 1.00 97.44 216 ASP A O 1
ATOM 1604 N N . VAL A 1 217 ? 4.802 4.314 4.302 1.00 96.94 217 VAL A N 1
ATOM 1605 C CA . VAL A 1 217 ? 5.974 5.171 4.482 1.00 96.94 217 VAL A CA 1
ATOM 1606 C C . VAL A 1 217 ? 7.058 4.735 3.507 1.00 96.94 217 VAL A C 1
ATOM 1608 O O . VAL A 1 217 ? 8.018 4.046 3.858 1.00 96.94 217 VAL A O 1
ATOM 1611 N N . GLY A 1 218 ? 6.909 5.180 2.264 1.00 92.62 218 GLY A N 1
ATOM 1612 C CA . GLY A 1 218 ? 7.908 4.990 1.226 1.00 92.62 218 GLY A CA 1
ATOM 1613 C C . GLY A 1 218 ? 9.109 5.929 1.373 1.00 92.62 218 GLY A C 1
ATOM 1614 O O . GLY A 1 218 ? 9.062 7.000 1.992 1.00 92.62 218 GLY A O 1
ATOM 1615 N N . THR A 1 219 ? 10.213 5.559 0.723 1.00 90.56 219 THR A N 1
ATOM 1616 C CA . THR A 1 219 ? 11.426 6.389 0.678 1.00 90.56 219 THR A CA 1
ATOM 1617 C C . THR A 1 219 ? 11.133 7.740 0.022 1.00 90.56 219 THR A C 1
ATOM 1619 O O . THR A 1 219 ? 11.483 8.781 0.574 1.00 90.56 219 THR A O 1
ATOM 1622 N N . THR A 1 220 ? 10.428 7.757 -1.110 1.00 87.44 220 THR A N 1
ATOM 1623 C CA . THR A 1 220 ? 10.142 8.988 -1.869 1.00 87.44 220 THR A CA 1
ATOM 1624 C C . THR A 1 220 ? 8.808 9.629 -1.490 1.00 87.44 220 THR A C 1
ATOM 1626 O O . THR A 1 220 ? 8.716 10.857 -1.411 1.00 87.44 220 THR A O 1
ATOM 1629 N N . THR A 1 221 ? 7.784 8.820 -1.230 1.00 89.44 221 THR A N 1
ATOM 1630 C CA . THR A 1 221 ? 6.398 9.266 -1.048 1.00 89.44 221 THR A CA 1
ATOM 1631 C C . THR A 1 221 ? 5.814 8.635 0.205 1.00 89.44 221 THR A C 1
ATOM 1633 O O . THR A 1 221 ? 6.017 7.452 0.447 1.00 89.44 221 THR A O 1
ATOM 1636 N N . LEU A 1 222 ? 5.073 9.426 0.978 1.00 95.06 222 LEU A N 1
ATOM 1637 C CA . LEU A 1 222 ? 4.222 8.941 2.059 1.00 95.06 222 LEU A CA 1
ATOM 1638 C C . LEU A 1 222 ? 2.769 9.027 1.614 1.00 95.06 222 LEU A C 1
ATOM 1640 O O . LEU A 1 222 ? 2.347 10.055 1.070 1.00 95.06 222 LEU A O 1
ATOM 1644 N N . VAL A 1 223 ? 2.002 7.980 1.893 1.00 95.44 223 VAL A N 1
ATOM 1645 C CA . VAL A 1 223 ? 0.561 7.927 1.638 1.00 95.44 223 VAL A CA 1
ATOM 1646 C C . VAL A 1 223 ? -0.153 7.587 2.938 1.00 95.44 223 VAL A C 1
ATOM 1648 O O . VAL A 1 223 ? 0.205 6.623 3.607 1.00 95.44 223 VAL A O 1
ATOM 1651 N N . GLY A 1 224 ? -1.161 8.377 3.301 1.00 98.12 224 GLY A N 1
ATOM 1652 C CA . GLY A 1 224 ? -2.054 8.104 4.423 1.00 98.12 224 GLY A CA 1
ATOM 1653 C C . GLY A 1 224 ? -3.496 7.997 3.946 1.00 98.12 224 GLY A C 1
ATOM 1654 O O . GLY A 1 224 ? -3.954 8.814 3.147 1.00 98.12 224 GLY A O 1
ATOM 1655 N N . THR A 1 225 ? -4.213 6.996 4.446 1.00 98.00 225 THR A N 1
ATOM 1656 C CA . THR A 1 225 ? -5.636 6.763 4.167 1.00 98.00 225 THR A CA 1
ATOM 1657 C C . THR A 1 225 ? -6.391 6.742 5.490 1.00 98.00 225 THR A C 1
ATOM 1659 O O . THR A 1 225 ? -6.164 5.853 6.311 1.00 98.00 225 THR A O 1
ATOM 1662 N N . LEU A 1 226 ? -7.282 7.710 5.706 1.00 98.56 226 LEU A N 1
ATOM 1663 C CA . LEU A 1 226 ? -8.181 7.717 6.860 1.00 98.56 226 LEU A CA 1
ATOM 1664 C C . LEU A 1 226 ? -9.335 6.755 6.580 1.00 98.56 226 LEU A C 1
ATOM 1666 O O . LEU A 1 226 ? -10.072 6.941 5.615 1.00 98.56 226 LEU A O 1
ATOM 1670 N N . MET A 1 227 ? -9.501 5.745 7.425 1.00 97.12 227 MET A N 1
ATOM 1671 C CA . MET A 1 227 ? -10.509 4.699 7.285 1.00 97.12 227 MET A CA 1
ATOM 1672 C C . MET A 1 227 ? -11.598 4.871 8.334 1.00 97.12 227 MET A C 1
ATOM 1674 O O . MET A 1 227 ? -11.304 5.040 9.517 1.00 97.12 227 MET A O 1
ATOM 1678 N N . ASN A 1 228 ? -12.859 4.769 7.920 1.00 95.38 228 ASN A N 1
ATOM 1679 C CA . ASN A 1 228 ? -13.957 4.543 8.849 1.00 95.38 228 ASN A CA 1
ATOM 1680 C C . ASN A 1 228 ? -13.962 3.058 9.231 1.00 95.38 228 ASN A C 1
ATOM 1682 O O . ASN A 1 228 ? -14.275 2.200 8.407 1.00 95.38 228 ASN A O 1
ATOM 1686 N N . LEU A 1 229 ? -13.622 2.749 10.481 1.00 95.12 229 LEU A N 1
ATOM 1687 C CA . LEU A 1 229 ? -13.462 1.373 10.957 1.00 95.12 229 LEU A CA 1
ATOM 1688 C C . LEU A 1 229 ? -14.794 0.619 11.047 1.00 95.12 229 LEU A C 1
ATOM 1690 O O . LEU A 1 229 ? -14.800 -0.606 11.037 1.00 95.12 229 LEU A O 1
ATOM 1694 N N . ARG A 1 230 ? -15.932 1.326 11.092 1.00 89.88 230 ARG A N 1
ATOM 1695 C CA . ARG A 1 230 ? -17.257 0.692 11.080 1.00 89.88 230 ARG A CA 1
ATOM 1696 C C . ARG A 1 230 ? -17.680 0.275 9.676 1.00 89.88 230 ARG A C 1
ATOM 1698 O O . ARG A 1 230 ? -18.308 -0.764 9.514 1.00 89.88 230 ARG A O 1
ATOM 1705 N N . THR A 1 231 ? -17.427 1.117 8.677 1.00 85.69 231 THR A N 1
ATOM 1706 C CA . THR A 1 231 ? -17.893 0.864 7.303 1.00 85.69 231 THR A CA 1
ATOM 1707 C C . THR A 1 231 ? -16.834 0.219 6.419 1.00 85.69 231 THR A C 1
ATOM 1709 O O . THR A 1 231 ? -17.171 -0.289 5.355 1.00 85.69 231 THR A O 1
ATOM 1712 N N . GLY A 1 232 ? -15.562 0.264 6.819 1.00 86.44 232 GLY A N 1
ATOM 1713 C CA . GLY A 1 232 ? -14.437 -0.177 5.997 1.00 86.44 232 GLY A CA 1
ATOM 1714 C C . GLY A 1 232 ? -14.074 0.785 4.865 1.00 86.44 232 GLY A C 1
ATOM 1715 O O . GLY A 1 232 ? -13.165 0.501 4.093 1.00 86.44 232 GLY A O 1
ATOM 1716 N N . MET A 1 233 ? -14.768 1.918 4.739 1.00 84.88 233 MET A N 1
ATOM 1717 C CA . MET A 1 233 ? -14.570 2.857 3.635 1.00 84.88 233 MET A CA 1
ATOM 1718 C C . MET A 1 233 ? -13.481 3.882 3.955 1.00 84.88 233 MET A C 1
ATOM 1720 O O . MET A 1 233 ? -13.365 4.352 5.091 1.00 84.88 233 MET A O 1
ATOM 1724 N N . ALA A 1 234 ? -12.724 4.277 2.931 1.00 89.06 234 ALA A N 1
ATOM 1725 C CA . ALA A 1 234 ? -11.810 5.408 3.025 1.00 89.06 234 ALA A CA 1
ATOM 1726 C C . ALA A 1 234 ? -12.610 6.716 3.129 1.00 89.06 234 ALA A C 1
ATOM 1728 O O . ALA A 1 234 ? -13.423 7.025 2.261 1.00 89.06 234 ALA A O 1
ATOM 1729 N N . ALA A 1 235 ? -12.383 7.472 4.201 1.00 92.75 235 ALA A N 1
ATOM 1730 C CA . ALA A 1 235 ? -12.973 8.788 4.423 1.00 92.75 235 ALA A CA 1
ATOM 1731 C C . ALA A 1 235 ? -12.182 9.899 3.713 1.00 92.75 235 ALA A C 1
ATOM 1733 O O . ALA A 1 235 ? -12.774 10.867 3.252 1.00 92.75 235 ALA A O 1
ATOM 1734 N N . ALA A 1 236 ? -10.857 9.754 3.625 1.00 93.25 236 ALA A N 1
ATOM 1735 C CA . ALA A 1 236 ? -9.969 10.638 2.873 1.00 93.25 236 ALA A CA 1
ATOM 1736 C C . ALA A 1 236 ? -8.654 9.915 2.547 1.00 93.25 236 ALA A C 1
ATOM 1738 O O . ALA A 1 236 ? -8.244 8.995 3.266 1.00 93.25 236 ALA A O 1
ATOM 1739 N N . VAL A 1 237 ? -7.968 10.355 1.490 1.00 92.50 237 VAL A N 1
ATOM 1740 C CA . VAL A 1 237 ? -6.640 9.859 1.099 1.00 92.50 237 VAL A CA 1
ATOM 1741 C C . VAL A 1 237 ? -5.746 11.043 0.784 1.00 92.50 237 VAL A C 1
ATOM 1743 O O . VAL A 1 237 ? -6.116 11.924 0.018 1.00 92.50 237 VAL A O 1
ATOM 1746 N N . SER A 1 238 ? -4.541 11.059 1.340 1.00 95.25 238 SER A N 1
ATOM 1747 C CA . SER A 1 238 ? -3.592 12.141 1.110 1.00 95.25 238 SER A CA 1
ATOM 1748 C C . SER A 1 238 ? -2.178 11.591 0.997 1.00 95.25 238 SER A C 1
ATOM 1750 O O . SER A 1 238 ? -1.749 10.756 1.792 1.00 95.25 238 SER A O 1
ATOM 1752 N N . SER A 1 239 ? -1.425 12.107 0.031 1.00 93.31 239 SER A N 1
ATOM 1753 C CA . SER A 1 239 ? -0.017 11.781 -0.171 1.00 93.31 239 SER A CA 1
ATOM 1754 C C . SER A 1 239 ? 0.845 13.041 -0.252 1.00 93.31 239 SER A C 1
ATOM 1756 O O . SER A 1 239 ? 0.351 14.160 -0.441 1.00 93.31 239 SER A O 1
ATOM 1758 N N . THR A 1 240 ? 2.143 12.893 -0.010 1.00 94.00 240 THR A N 1
ATOM 1759 C CA . THR A 1 240 ? 3.159 13.929 -0.256 1.00 94.00 240 THR A CA 1
ATOM 1760 C C . THR A 1 240 ? 4.543 13.295 -0.367 1.00 94.00 240 THR A C 1
ATOM 1762 O O . THR A 1 240 ? 4.722 12.105 -0.102 1.00 94.00 240 THR A O 1
ATOM 1765 N N . LEU A 1 241 ? 5.534 14.087 -0.768 1.00 92.31 241 LEU A N 1
ATOM 1766 C CA . LEU A 1 241 ? 6.930 13.672 -0.733 1.00 92.31 241 LEU A CA 1
ATOM 1767 C C . LEU A 1 241 ? 7.399 13.478 0.708 1.00 92.31 241 LEU A C 1
ATOM 1769 O O . LEU A 1 241 ? 7.032 14.238 1.603 1.00 92.31 241 LEU A O 1
ATOM 1773 N N . ASN A 1 242 ? 8.250 12.478 0.909 1.00 95.12 242 ASN A N 1
ATOM 1774 C CA . ASN A 1 242 ? 8.866 12.218 2.197 1.00 95.12 242 ASN A CA 1
ATOM 1775 C C . ASN A 1 242 ? 9.773 13.393 2.593 1.00 95.12 242 ASN A C 1
ATOM 1777 O O . ASN A 1 242 ? 10.747 13.700 1.899 1.00 95.12 242 ASN A O 1
ATOM 1781 N N . GLY A 1 243 ? 9.479 14.029 3.731 1.00 96.69 243 GLY A N 1
ATOM 1782 C CA . GLY A 1 243 ? 10.258 15.145 4.268 1.00 96.69 243 GLY A CA 1
ATOM 1783 C C . GLY A 1 243 ? 11.708 14.798 4.606 1.00 96.69 243 GLY A C 1
ATOM 1784 O O . GLY A 1 243 ? 12.493 15.705 4.864 1.00 96.69 243 GLY A O 1
ATOM 1785 N N . GLN A 1 244 ? 12.089 13.518 4.567 1.00 96.88 244 GLN A N 1
ATOM 1786 C CA . GLN A 1 244 ? 13.473 13.061 4.694 1.00 96.88 244 GLN A CA 1
ATOM 1787 C C . GLN A 1 244 ? 14.322 13.276 3.428 1.00 96.88 244 GLN A C 1
ATOM 1789 O O . GLN A 1 244 ? 15.544 13.157 3.492 1.00 96.88 244 GLN A O 1
ATOM 1794 N N . ALA A 1 245 ? 13.716 13.607 2.282 1.00 92.88 245 ALA A N 1
ATOM 1795 C CA . ALA A 1 245 ? 14.428 13.816 1.017 1.00 92.88 245 ALA A CA 1
ATOM 1796 C C . ALA A 1 245 ? 15.633 14.790 1.086 1.00 92.88 245 ALA A C 1
ATOM 1798 O O . ALA A 1 245 ? 16.634 14.510 0.426 1.00 92.88 245 ALA A O 1
ATOM 1799 N N . PRO A 1 246 ? 15.618 15.886 1.879 1.00 95.00 246 PRO A N 1
ATOM 1800 C CA . PRO A 1 246 ? 16.776 16.773 2.026 1.00 95.00 246 PRO A CA 1
ATOM 1801 C C . PRO A 1 246 ? 18.019 16.120 2.650 1.00 95.00 246 PRO A C 1
ATOM 1803 O O . PRO A 1 246 ? 19.118 16.634 2.465 1.00 95.00 246 PRO A O 1
ATOM 1806 N N . PHE A 1 247 ? 17.857 15.013 3.379 1.00 93.56 247 PHE A N 1
ATOM 1807 C CA . PHE A 1 247 ? 18.943 14.310 4.074 1.00 93.56 247 PHE A CA 1
ATOM 1808 C C . PHE A 1 247 ? 19.490 13.118 3.277 1.00 93.56 247 PHE A C 1
ATOM 1810 O O . PHE A 1 247 ? 20.543 12.581 3.605 1.00 93.56 247 PHE A O 1
ATOM 1817 N N . GLY A 1 248 ? 18.781 12.689 2.233 1.00 88.44 248 GLY A N 1
ATOM 1818 C CA . GLY A 1 248 ? 19.179 11.565 1.396 1.00 88.44 248 GLY A CA 1
ATOM 1819 C C . GLY A 1 248 ? 18.109 11.211 0.370 1.00 88.44 248 GLY A C 1
ATOM 1820 O O . GLY A 1 248 ? 16.912 11.150 0.685 1.00 88.44 248 GLY A O 1
ATOM 1821 N N . ALA A 1 249 ? 18.554 10.971 -0.864 1.00 79.38 249 ALA A N 1
ATOM 1822 C CA . ALA A 1 249 ? 17.689 10.620 -1.986 1.00 79.38 249 ALA A CA 1
ATOM 1823 C C . ALA A 1 249 ? 17.167 9.175 -1.901 1.00 79.38 249 ALA A C 1
ATOM 1825 O O . ALA A 1 249 ? 16.094 8.888 -2.419 1.00 79.38 249 ALA A O 1
ATOM 1826 N N . ASP A 1 250 ? 17.898 8.296 -1.216 1.00 85.19 250 ASP A N 1
ATOM 1827 C CA . ASP A 1 250 ? 17.608 6.869 -1.083 1.00 85.19 250 ASP A CA 1
ATOM 1828 C C . ASP A 1 250 ? 17.843 6.374 0.357 1.00 85.19 250 ASP A C 1
ATOM 1830 O O . ASP A 1 250 ? 18.231 7.126 1.255 1.00 85.19 250 ASP A O 1
ATOM 1834 N N . VAL A 1 251 ? 17.587 5.086 0.584 1.00 89.56 251 VAL A N 1
ATOM 1835 C CA . VAL A 1 251 ? 17.754 4.432 1.888 1.00 89.56 251 VAL A CA 1
ATOM 1836 C C . VAL A 1 251 ? 19.201 4.522 2.392 1.00 89.56 251 VAL A C 1
ATOM 1838 O O . VAL A 1 251 ? 19.426 4.886 3.544 1.00 89.56 251 VAL A O 1
ATOM 1841 N N . ILE A 1 252 ? 20.190 4.247 1.538 1.00 90.00 252 ILE A N 1
ATOM 1842 C CA . ILE A 1 252 ? 21.606 4.184 1.933 1.00 90.00 252 ILE A CA 1
ATOM 1843 C C . ILE A 1 252 ? 22.146 5.564 2.310 1.00 90.00 252 ILE A C 1
ATOM 1845 O O . ILE A 1 252 ? 22.828 5.707 3.323 1.00 90.00 252 ILE A O 1
ATOM 1849 N N . SER A 1 253 ? 21.815 6.598 1.540 1.00 91.31 253 SER A N 1
ATOM 1850 C CA . SER A 1 253 ? 22.203 7.979 1.839 1.00 91.31 253 SER A CA 1
ATOM 1851 C C . SER A 1 253 ? 21.578 8.485 3.141 1.00 91.31 253 SER A C 1
ATOM 1853 O O . SER A 1 253 ? 22.258 9.162 3.910 1.00 91.31 253 SER A O 1
ATOM 1855 N N . ARG A 1 254 ? 20.340 8.085 3.464 1.00 94.81 254 ARG A N 1
ATOM 1856 C CA . ARG A 1 254 ? 19.719 8.394 4.766 1.00 94.81 254 ARG A CA 1
ATOM 1857 C C . ARG A 1 254 ? 20.381 7.659 5.922 1.00 94.81 254 ARG A C 1
ATOM 1859 O O . ARG A 1 254 ? 20.607 8.270 6.964 1.00 94.81 254 ARG A O 1
ATOM 1866 N N . ILE A 1 255 ? 20.740 6.387 5.740 1.00 95.25 255 ILE A N 1
ATOM 1867 C CA . ILE A 1 255 ? 21.540 5.657 6.734 1.00 95.25 255 ILE A CA 1
ATOM 1868 C C . ILE A 1 255 ? 22.874 6.377 6.947 1.00 95.25 255 ILE A C 1
ATOM 1870 O O . ILE A 1 255 ? 23.250 6.645 8.084 1.00 95.25 255 ILE A O 1
ATOM 1874 N N . SER A 1 256 ? 23.546 6.779 5.865 1.00 95.69 256 SER A N 1
ATOM 1875 C CA . SER A 1 256 ? 24.802 7.528 5.936 1.00 95.69 256 SER A CA 1
ATOM 1876 C C . SER A 1 256 ? 24.662 8.867 6.665 1.00 95.69 256 SER A C 1
ATOM 1878 O O . SER A 1 256 ? 25.617 9.280 7.318 1.00 95.69 256 SER A O 1
ATOM 1880 N N . HIS A 1 257 ? 23.515 9.551 6.577 1.00 95.19 257 HIS A N 1
ATOM 1881 C CA . HIS A 1 257 ? 23.241 10.734 7.403 1.00 95.19 257 HIS A CA 1
ATOM 1882 C C . HIS A 1 257 ? 23.109 10.358 8.881 1.00 95.19 257 HIS A C 1
ATOM 1884 O O . HIS A 1 257 ? 23.743 10.983 9.727 1.00 95.19 257 HIS A O 1
ATOM 1890 N N . GLY A 1 258 ? 22.350 9.302 9.190 1.00 93.88 258 GLY A N 1
ATOM 1891 C CA . GLY A 1 258 ? 22.171 8.785 10.553 1.00 93.88 258 GLY A CA 1
ATOM 1892 C C . GLY A 1 258 ? 23.479 8.370 11.239 1.00 93.88 258 GLY A C 1
ATOM 1893 O O . GLY A 1 258 ? 23.629 8.570 12.443 1.00 93.88 258 GLY A O 1
ATOM 1894 N N . MET A 1 259 ? 24.476 7.910 10.474 1.00 94.75 259 MET A N 1
ATOM 1895 C CA . MET A 1 259 ? 25.820 7.586 10.981 1.00 94.75 259 MET A CA 1
ATOM 1896 C C . MET A 1 259 ? 26.551 8.780 11.622 1.00 94.75 259 MET A C 1
ATOM 1898 O O . MET A 1 259 ? 27.534 8.579 12.337 1.00 94.75 259 MET A O 1
ATOM 1902 N N . ASN A 1 260 ? 26.083 10.016 11.409 1.00 94.19 260 ASN A N 1
ATOM 1903 C CA . ASN A 1 260 ? 26.629 11.208 12.065 1.00 94.19 260 ASN A CA 1
ATOM 1904 C C . ASN A 1 260 ? 26.242 11.319 13.553 1.00 94.19 260 ASN A C 1
ATOM 1906 O O . ASN A 1 260 ? 26.763 12.186 14.253 1.00 94.19 260 ASN A O 1
ATOM 1910 N N . GLY A 1 261 ? 25.366 10.442 14.050 1.00 94.69 261 GLY A N 1
ATOM 1911 C CA . GLY A 1 261 ? 25.042 10.298 15.466 1.00 94.69 261 GLY A CA 1
ATOM 1912 C C . GLY A 1 261 ? 23.547 10.424 15.781 1.00 94.69 261 GLY A C 1
ATOM 1913 O O . GLY A 1 261 ? 22.729 10.662 14.892 1.00 94.69 261 GLY A O 1
ATOM 1914 N N . PRO A 1 262 ? 23.167 10.302 17.068 1.00 95.50 262 PRO A N 1
ATOM 1915 C CA . PRO A 1 262 ? 21.763 10.274 17.495 1.00 95.50 262 PRO A CA 1
ATOM 1916 C C . PRO A 1 262 ? 20.956 11.524 17.116 1.00 95.50 262 PRO A C 1
ATOM 1918 O O . PRO A 1 262 ? 19.751 11.441 16.879 1.00 95.50 262 PRO A O 1
ATOM 1921 N N . GLU A 1 263 ? 21.613 12.683 17.029 1.00 97.19 263 GLU A N 1
ATOM 1922 C CA . GLU A 1 263 ? 20.990 13.936 16.590 1.00 97.19 263 GLU A CA 1
ATOM 1923 C C . GLU A 1 263 ? 20.537 13.846 15.125 1.00 97.19 263 GLU A C 1
ATOM 1925 O O . GLU A 1 263 ? 19.400 14.191 14.818 1.00 97.19 263 GLU A O 1
ATOM 1930 N N . ALA A 1 264 ? 21.364 13.279 14.241 1.00 97.19 264 ALA A N 1
ATOM 1931 C CA . ALA A 1 264 ? 21.033 13.091 12.828 1.00 97.19 264 ALA A CA 1
ATOM 1932 C C . ALA A 1 264 ? 19.889 12.081 12.617 1.00 97.19 264 ALA A C 1
ATOM 1934 O O . ALA A 1 264 ? 19.032 12.269 11.751 1.00 97.19 264 ALA A O 1
ATOM 1935 N N . VAL A 1 265 ? 19.829 11.028 13.442 1.00 97.56 265 VAL A N 1
ATOM 1936 C CA . VAL A 1 265 ? 18.683 10.098 13.470 1.00 97.56 265 VAL A CA 1
ATOM 1937 C C . VAL A 1 265 ? 17.414 10.822 13.933 1.00 97.56 265 VAL A C 1
ATOM 1939 O O . VAL A 1 265 ? 16.357 10.659 13.326 1.00 97.56 265 VAL A O 1
ATOM 1942 N N . SER A 1 266 ? 17.522 11.679 14.952 1.00 97.75 266 SER A N 1
ATOM 1943 C CA . SER A 1 266 ? 16.397 12.476 15.458 1.00 97.75 266 SER A CA 1
ATOM 1944 C C . SER A 1 266 ? 15.879 13.482 14.422 1.00 97.75 266 SER A C 1
ATOM 1946 O O . SER A 1 266 ? 14.674 13.694 14.326 1.00 97.75 266 SER A O 1
ATOM 1948 N N . GLU A 1 267 ? 16.752 14.074 13.601 1.00 98.12 267 GLU A N 1
ATOM 1949 C CA . GLU A 1 267 ? 16.355 14.940 12.479 1.00 98.12 267 GLU A CA 1
ATOM 1950 C C . GLU A 1 267 ? 15.530 14.181 11.431 1.00 98.12 267 GLU A C 1
ATOM 1952 O O . GLU A 1 267 ? 14.477 14.658 10.999 1.00 98.12 267 GLU A O 1
ATOM 1957 N N . LEU A 1 268 ? 15.982 12.982 11.046 1.00 98.25 268 LEU A N 1
ATOM 1958 C CA . LEU A 1 268 ? 15.268 12.110 10.109 1.00 98.25 268 LEU A CA 1
ATOM 1959 C C . LEU A 1 268 ? 13.916 11.657 10.672 1.00 98.25 268 LEU A C 1
ATOM 1961 O O . LEU A 1 268 ? 12.934 11.611 9.923 1.00 98.25 268 LEU A O 1
ATOM 1965 N N . GLN A 1 269 ? 13.857 11.348 11.969 1.00 98.50 269 GLN A N 1
ATOM 1966 C CA . GLN A 1 269 ? 12.629 10.988 12.678 1.00 98.50 269 GLN A CA 1
ATOM 1967 C C . GLN A 1 269 ? 11.641 12.158 12.701 1.00 98.50 269 GLN A C 1
ATOM 1969 O O . GLN A 1 269 ? 10.492 12.024 12.273 1.00 98.50 269 GLN A O 1
ATOM 1974 N N . ALA A 1 270 ? 12.108 13.343 13.095 1.00 98.56 270 ALA A N 1
ATOM 1975 C CA . ALA A 1 270 ? 11.286 14.542 13.133 1.00 98.56 270 ALA A CA 1
ATOM 1976 C C . ALA A 1 270 ? 10.746 14.897 11.739 1.00 98.56 270 ALA A C 1
ATOM 1978 O O . ALA A 1 270 ? 9.592 15.306 11.605 1.00 98.56 270 ALA A O 1
ATOM 1979 N N . ALA A 1 271 ? 11.550 14.710 10.688 1.00 98.56 271 ALA A N 1
ATOM 1980 C CA . ALA A 1 271 ? 11.142 14.964 9.311 1.00 98.56 271 ALA A CA 1
ATOM 1981 C C . ALA A 1 271 ? 10.014 14.029 8.841 1.00 98.56 271 ALA A C 1
ATOM 1983 O O . ALA A 1 271 ? 9.034 14.504 8.254 1.00 98.56 271 ALA A O 1
ATOM 1984 N N . VAL A 1 272 ? 10.108 12.721 9.112 1.00 98.50 272 VAL A N 1
ATOM 1985 C CA . VAL A 1 272 ? 9.056 11.765 8.720 1.00 98.50 272 VAL A CA 1
ATOM 1986 C C . VAL A 1 272 ? 7.786 11.957 9.549 1.00 98.50 272 VAL A C 1
ATOM 1988 O O . VAL A 1 272 ? 6.705 12.053 8.971 1.00 98.50 272 VAL A O 1
ATOM 1991 N N . VAL A 1 273 ? 7.897 12.153 10.867 1.00 98.75 273 VAL A N 1
ATOM 1992 C CA . VAL A 1 273 ? 6.740 12.402 11.747 1.00 98.75 273 VAL A CA 1
ATOM 1993 C C . VAL A 1 273 ? 6.032 13.703 11.388 1.00 98.75 273 VAL A C 1
ATOM 1995 O O . VAL A 1 273 ? 4.803 13.736 11.308 1.00 98.75 273 VAL A O 1
ATOM 1998 N N . LYS A 1 274 ? 6.779 14.773 11.092 1.00 98.75 274 LYS A N 1
ATOM 1999 C CA . LYS A 1 274 ? 6.199 16.025 10.591 1.00 98.75 274 LYS A CA 1
ATOM 2000 C C . LYS A 1 274 ? 5.408 15.788 9.304 1.00 98.75 274 LYS A C 1
ATOM 2002 O O . LYS A 1 274 ? 4.272 16.241 9.205 1.00 98.75 274 LYS A O 1
ATOM 2007 N N . THR A 1 275 ? 5.979 15.045 8.358 1.00 98.75 275 THR A N 1
ATOM 2008 C CA . THR A 1 275 ? 5.321 14.723 7.082 1.00 98.75 275 THR A CA 1
ATOM 2009 C C . THR A 1 275 ? 4.036 13.916 7.299 1.00 98.75 275 THR A C 1
ATOM 2011 O O . THR A 1 275 ? 2.997 14.230 6.716 1.00 98.75 275 THR A O 1
ATOM 2014 N N . MET A 1 276 ? 4.068 12.907 8.175 1.00 98.81 276 MET A N 1
ATOM 2015 C CA . MET A 1 276 ? 2.881 12.130 8.543 1.00 98.81 276 MET A CA 1
ATOM 2016 C C . MET A 1 276 ? 1.815 13.021 9.187 1.00 98.81 276 MET A C 1
ATOM 2018 O O . MET A 1 276 ? 0.660 12.971 8.782 1.00 98.81 276 MET A O 1
ATOM 2022 N N . ASN A 1 277 ? 2.187 13.905 10.113 1.00 98.75 277 ASN A N 1
ATOM 2023 C CA . ASN A 1 277 ? 1.252 14.831 10.755 1.00 98.75 277 ASN A CA 1
ATOM 2024 C C . ASN A 1 277 ? 0.648 15.867 9.787 1.00 98.75 277 ASN A C 1
ATOM 2026 O O . ASN A 1 277 ? -0.512 16.245 9.947 1.00 98.75 277 ASN A O 1
ATOM 2030 N N . GLU A 1 278 ? 1.382 16.298 8.759 1.00 98.69 278 GLU A N 1
ATOM 2031 C CA . GLU A 1 278 ? 0.842 17.128 7.671 1.00 98.69 278 GLU A CA 1
ATOM 2032 C C . GLU A 1 278 ? -0.183 16.364 6.819 1.00 98.69 278 GLU A C 1
ATOM 2034 O O . GLU A 1 278 ? -1.196 16.933 6.405 1.00 98.69 278 GLU A O 1
ATOM 2039 N N . ILE A 1 279 ? 0.046 15.069 6.566 1.00 98.69 279 ILE A N 1
ATOM 2040 C CA . ILE A 1 279 ? -0.950 14.191 5.935 1.00 98.69 279 ILE A CA 1
ATOM 2041 C C . ILE A 1 279 ? -2.184 14.071 6.834 1.00 98.69 279 ILE A C 1
ATOM 2043 O O . ILE A 1 279 ? -3.286 14.318 6.357 1.00 98.69 279 ILE A O 1
ATOM 2047 N N . ILE A 1 280 ? -2.011 13.772 8.126 1.00 98.75 280 ILE A N 1
ATOM 2048 C CA . ILE A 1 280 ? -3.108 13.662 9.104 1.00 98.75 280 ILE A CA 1
ATOM 2049 C C . ILE A 1 280 ? -3.965 14.933 9.110 1.00 98.75 280 ILE A C 1
ATOM 2051 O O . ILE A 1 280 ? -5.187 14.853 9.015 1.00 98.75 280 ILE A O 1
ATOM 2055 N N . GLY A 1 281 ? -3.336 16.111 9.150 1.00 98.62 281 GLY A N 1
ATOM 2056 C CA . GLY A 1 281 ? -4.049 17.388 9.119 1.00 98.62 281 GLY A CA 1
ATOM 2057 C C . GLY A 1 281 ? -4.898 17.577 7.857 1.00 98.62 281 GLY A C 1
ATOM 2058 O O . GLY A 1 281 ? -6.029 18.053 7.951 1.00 98.62 281 GLY A O 1
ATOM 2059 N N . ARG A 1 282 ? -4.391 17.167 6.685 1.00 98.62 282 ARG A N 1
ATOM 2060 C CA . ARG A 1 282 ? -5.157 17.197 5.426 1.00 98.62 282 ARG A CA 1
ATOM 2061 C C . ARG A 1 282 ? -6.309 16.194 5.429 1.00 98.62 282 ARG A C 1
ATOM 2063 O O . ARG A 1 282 ? -7.415 16.573 5.062 1.00 98.62 282 ARG A O 1
ATOM 2070 N N . LEU A 1 283 ? -6.071 14.969 5.903 1.00 98.38 283 LEU A N 1
ATOM 2071 C CA . LEU A 1 283 ? -7.097 13.928 6.021 1.00 98.38 283 LEU A CA 1
ATOM 2072 C C . LEU A 1 283 ? -8.268 14.385 6.900 1.00 98.38 283 LEU A C 1
ATOM 2074 O O . LEU A 1 283 ? -9.425 14.241 6.518 1.00 98.38 283 LEU A O 1
ATOM 2078 N N . TYR A 1 284 ? -7.971 14.979 8.056 1.00 98.44 284 TYR A N 1
ATOM 2079 C CA . TYR A 1 284 ? -8.980 15.530 8.961 1.00 98.44 284 TYR A CA 1
ATOM 2080 C C . TYR A 1 284 ? -9.751 16.695 8.344 1.00 98.44 284 TYR A C 1
ATOM 2082 O O . TYR A 1 284 ? -10.975 16.742 8.454 1.00 98.44 284 TYR A O 1
ATOM 2090 N N . ALA A 1 285 ? -9.056 17.612 7.665 1.00 98.00 285 ALA A N 1
ATOM 2091 C CA . ALA A 1 285 ? -9.694 18.748 7.007 1.00 98.00 285 ALA A CA 1
ATOM 2092 C C . ALA A 1 285 ? -10.646 18.315 5.879 1.00 98.00 285 ALA A C 1
ATOM 2094 O O . ALA A 1 285 ? -11.712 18.904 5.728 1.00 98.00 285 ALA A O 1
ATOM 2095 N N . GLU A 1 286 ? -10.273 17.293 5.108 1.00 96.94 286 GLU A N 1
ATOM 2096 C CA . GLU A 1 286 ? -11.080 16.762 4.007 1.00 96.94 286 GLU A CA 1
ATOM 2097 C C . GLU A 1 286 ? -12.285 15.955 4.507 1.00 96.94 286 GLU A C 1
ATOM 2099 O O . GLU A 1 286 ? -13.402 16.164 4.039 1.00 96.94 286 GLU A O 1
ATOM 2104 N N . ALA A 1 287 ? -12.079 15.075 5.490 1.00 95.88 287 ALA A N 1
ATOM 2105 C CA . ALA A 1 287 ? -13.129 14.195 6.000 1.00 95.88 287 ALA A CA 1
ATOM 2106 C C . ALA A 1 287 ? -14.049 14.854 7.045 1.00 95.88 287 ALA A C 1
ATOM 2108 O O . ALA A 1 287 ? -15.09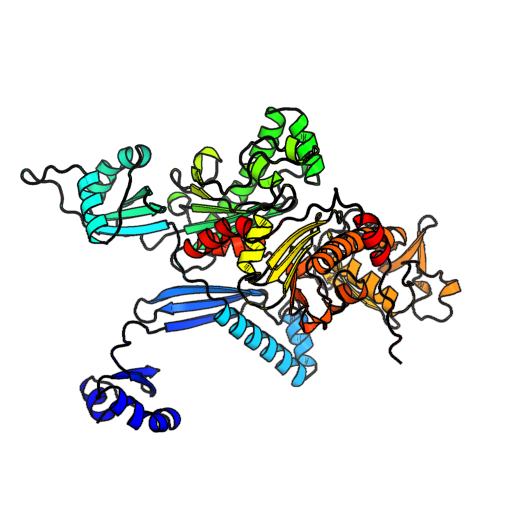3 14.293 7.376 1.00 95.88 287 ALA A O 1
ATOM 2109 N N . GLY A 1 288 ? -13.663 16.003 7.611 1.00 96.50 288 GLY A N 1
ATOM 2110 C CA . GLY A 1 288 ? -14.364 16.604 8.752 1.00 96.50 288 GLY A CA 1
ATOM 2111 C C . GLY A 1 288 ? -14.246 15.773 10.036 1.00 96.50 288 GLY A C 1
ATOM 2112 O O . GLY A 1 288 ? -15.152 15.788 10.865 1.00 96.50 288 GLY A O 1
ATOM 2113 N N . VAL A 1 289 ? -13.146 15.030 10.184 1.00 96.50 289 VAL A N 1
ATOM 2114 C CA . VAL A 1 289 ? -12.852 14.149 11.327 1.00 96.50 289 VAL A CA 1
ATOM 2115 C C . VAL A 1 289 ? -11.787 14.794 12.209 1.00 96.50 289 VAL A C 1
ATOM 2117 O O . VAL A 1 289 ? -10.980 15.593 11.744 1.00 96.50 289 VAL A O 1
ATOM 2120 N N . THR A 1 290 ? -11.769 14.449 13.490 1.00 95.31 290 THR A N 1
ATOM 2121 C CA . THR A 1 290 ? -10.822 14.976 14.474 1.00 95.31 290 THR A CA 1
ATOM 2122 C C . THR A 1 290 ? -9.949 13.872 15.072 1.00 95.31 290 THR A C 1
ATOM 2124 O O . THR A 1 290 ? -10.270 12.680 15.026 1.00 95.31 290 THR A O 1
ATOM 2127 N N . ALA A 1 291 ? -8.821 14.273 15.665 1.00 96.38 291 ALA A N 1
ATOM 2128 C CA . ALA A 1 291 ? -7.877 13.349 16.292 1.00 96.38 291 ALA A CA 1
ATOM 2129 C C . ALA A 1 291 ? -8.518 12.512 17.411 1.00 96.38 291 ALA A C 1
ATOM 2131 O O . ALA A 1 291 ? -8.195 11.338 17.555 1.00 96.38 291 ALA A O 1
ATOM 2132 N N . ASP A 1 292 ? -9.474 13.066 18.162 1.00 95.00 292 ASP A N 1
ATOM 2133 C CA . ASP A 1 292 ? -10.162 12.366 19.251 1.00 95.00 292 ASP A CA 1
ATOM 2134 C C . ASP A 1 292 ? -11.114 11.251 18.782 1.00 95.00 292 ASP A C 1
ATOM 2136 O O . ASP A 1 292 ? -11.603 10.484 19.604 1.00 95.00 292 ASP A O 1
ATOM 2140 N N . ARG A 1 293 ? -11.351 11.121 17.471 1.00 97.12 293 ARG A N 1
ATOM 2141 C CA . ARG A 1 293 ? -12.122 10.020 16.868 1.00 97.12 293 ARG A CA 1
ATOM 2142 C C . ARG A 1 293 ? -11.266 9.020 16.093 1.00 97.12 293 ARG A C 1
ATOM 2144 O O . ARG A 1 293 ? -11.809 8.108 15.471 1.00 97.12 293 ARG A O 1
ATOM 2151 N N . THR A 1 294 ? -9.943 9.181 16.132 1.00 98.12 294 THR A N 1
ATOM 2152 C CA . THR A 1 294 ? -8.985 8.356 15.388 1.00 98.12 294 THR A CA 1
ATOM 2153 C C . THR A 1 294 ? -8.093 7.595 16.361 1.00 98.12 294 THR A C 1
ATOM 2155 O O . THR A 1 294 ? -7.214 8.188 16.975 1.00 98.12 294 THR A O 1
ATOM 2158 N N . TYR A 1 295 ? -8.305 6.293 16.533 1.00 97.94 295 TYR A N 1
ATOM 2159 C CA . TYR A 1 295 ? -7.760 5.563 17.692 1.00 97.94 295 TYR A CA 1
ATOM 2160 C C . TYR A 1 295 ? -6.575 4.648 17.373 1.00 97.94 295 TYR A C 1
ATOM 2162 O O . TYR A 1 295 ? -5.830 4.275 18.276 1.00 97.94 295 TYR A O 1
ATOM 2170 N N . GLU A 1 296 ? -6.377 4.292 16.106 1.00 97.62 296 GLU A N 1
ATOM 2171 C CA . GLU A 1 296 ? -5.306 3.389 15.686 1.00 97.62 296 GLU A CA 1
ATOM 2172 C C . GLU A 1 296 ? -4.721 3.835 14.346 1.00 97.62 296 GLU A C 1
ATOM 2174 O O . GLU A 1 296 ? -5.436 4.322 13.466 1.00 97.62 296 GLU A O 1
ATOM 2179 N N . ALA A 1 297 ? -3.415 3.657 14.183 1.00 98.50 297 ALA A N 1
ATOM 2180 C CA . ALA A 1 297 ? -2.745 3.765 12.902 1.00 98.50 297 ALA A CA 1
ATOM 2181 C C . ALA A 1 297 ? -1.974 2.477 12.604 1.00 98.50 297 ALA A C 1
ATOM 2183 O O . ALA A 1 297 ? -1.210 2.014 13.446 1.00 98.50 297 ALA A O 1
ATOM 2184 N N . VAL A 1 298 ? -2.133 1.922 11.403 1.00 98.75 298 VAL A N 1
ATOM 2185 C CA . VAL A 1 298 ? -1.255 0.860 10.891 1.00 98.75 298 VAL A CA 1
ATOM 2186 C C . VAL A 1 298 ? -0.249 1.495 9.946 1.00 98.75 298 VAL A C 1
ATOM 2188 O O . VAL A 1 298 ? -0.639 2.191 9.012 1.00 98.75 298 VAL A O 1
ATOM 2191 N N . VAL A 1 299 ? 1.038 1.265 10.186 1.00 98.69 299 VAL A N 1
ATOM 2192 C CA . VAL A 1 299 ? 2.138 1.848 9.418 1.00 98.69 299 VAL A CA 1
ATOM 2193 C C . VAL A 1 299 ? 2.976 0.739 8.801 1.00 98.69 299 VAL A C 1
ATOM 2195 O O . VAL A 1 299 ? 3.470 -0.145 9.503 1.00 98.69 299 VAL A O 1
ATOM 2198 N N . VAL A 1 300 ? 3.153 0.807 7.487 1.00 98.56 300 VAL A N 1
ATOM 2199 C CA . VAL A 1 300 ? 4.017 -0.091 6.721 1.00 98.56 300 VAL A CA 1
ATOM 2200 C C . VAL A 1 300 ? 5.066 0.710 5.956 1.00 98.56 300 VAL A C 1
ATOM 2202 O O . VAL A 1 300 ? 4.936 1.919 5.773 1.00 98.56 300 VAL A O 1
ATOM 2205 N N . GLY A 1 301 ? 6.128 0.036 5.543 1.00 96.31 301 GLY A N 1
ATOM 2206 C CA . GLY A 1 301 ? 7.276 0.615 4.859 1.00 96.31 301 GLY A CA 1
ATOM 2207 C C . GLY A 1 301 ? 8.488 -0.308 4.941 1.00 96.31 301 GLY A C 1
ATOM 2208 O O . GLY A 1 301 ? 8.508 -1.274 5.723 1.00 96.31 301 GLY A O 1
ATOM 2209 N N . ASN A 1 302 ? 9.516 0.011 4.157 1.00 94.81 302 ASN A N 1
ATOM 2210 C CA . ASN A 1 302 ? 10.774 -0.718 4.221 1.00 94.81 302 ASN A CA 1
ATOM 2211 C C . ASN A 1 302 ? 11.431 -0.568 5.604 1.00 94.81 302 ASN A C 1
ATOM 2213 O O . ASN A 1 302 ? 11.155 0.367 6.364 1.00 94.81 302 ASN A O 1
ATOM 2217 N N . VAL A 1 303 ? 12.328 -1.499 5.932 1.00 96.25 303 VAL A N 1
ATOM 2218 C CA . VAL A 1 303 ? 12.905 -1.626 7.279 1.00 96.25 303 VAL A CA 1
ATOM 2219 C C . VAL A 1 303 ? 13.568 -0.334 7.748 1.00 96.25 303 VAL A C 1
ATOM 2221 O O . VAL A 1 303 ? 13.350 0.089 8.884 1.00 96.25 303 VAL A O 1
ATOM 2224 N N . THR A 1 304 ? 14.320 0.344 6.879 1.00 96.44 304 THR A N 1
ATOM 2225 C CA . THR A 1 304 ? 14.964 1.614 7.228 1.00 96.44 304 THR A CA 1
ATOM 2226 C C . THR A 1 304 ? 13.952 2.715 7.516 1.00 96.44 304 THR A C 1
ATOM 2228 O O . THR A 1 304 ? 14.141 3.460 8.476 1.00 96.44 304 THR A O 1
ATOM 2231 N N . MET A 1 305 ? 12.878 2.826 6.730 1.00 96.62 305 MET A N 1
ATOM 2232 C CA . MET A 1 305 ? 11.840 3.833 6.974 1.00 96.62 305 MET A CA 1
ATOM 2233 C C . MET A 1 305 ? 11.168 3.629 8.331 1.00 96.62 305 MET A C 1
ATOM 2235 O O . MET A 1 305 ? 10.980 4.603 9.060 1.00 96.62 305 MET A O 1
ATOM 2239 N N . LEU A 1 306 ? 10.891 2.380 8.717 1.00 97.94 306 LEU A N 1
ATOM 2240 C CA . LEU A 1 306 ? 10.355 2.083 10.045 1.00 97.94 306 LEU A CA 1
ATOM 2241 C C . LEU A 1 306 ? 11.356 2.397 11.163 1.00 97.94 306 LEU A C 1
ATOM 2243 O O . LEU A 1 306 ? 10.974 3.002 12.159 1.00 97.94 306 LEU A O 1
ATOM 2247 N N . HIS A 1 307 ? 12.638 2.056 11.005 1.00 98.19 307 HIS A N 1
ATOM 2248 C CA . HIS A 1 307 ? 13.657 2.392 12.009 1.00 98.19 307 HIS A CA 1
ATOM 2249 C C . HIS A 1 307 ? 13.735 3.905 12.235 1.00 98.19 307 HIS A C 1
ATOM 2251 O O . HIS A 1 307 ? 13.678 4.367 13.374 1.00 98.19 307 HIS A O 1
ATOM 2257 N N . LEU A 1 308 ? 13.775 4.684 11.150 1.00 98.00 308 LEU A N 1
ATOM 2258 C CA . LEU A 1 308 ? 13.814 6.141 11.228 1.00 98.00 308 LEU A CA 1
ATOM 2259 C C . LEU A 1 308 ? 12.534 6.733 11.829 1.00 98.00 308 LEU A C 1
ATOM 2261 O O . LEU A 1 308 ? 12.626 7.707 12.570 1.00 98.00 308 LEU A O 1
ATOM 2265 N N . LEU A 1 309 ? 11.358 6.153 11.564 1.00 98.38 309 LEU A N 1
ATOM 2266 C CA . LEU A 1 309 ? 10.095 6.584 12.176 1.00 98.38 309 LEU A CA 1
ATOM 2267 C C . LEU A 1 309 ? 10.124 6.484 13.708 1.00 98.38 309 LEU A C 1
ATOM 2269 O O . LEU A 1 309 ? 9.644 7.389 14.392 1.00 98.38 309 LEU A O 1
ATOM 2273 N N . PHE A 1 310 ? 10.715 5.416 14.242 1.00 97.88 310 PHE A N 1
ATOM 2274 C CA . PHE A 1 310 ? 10.834 5.203 15.687 1.00 97.88 310 PHE A CA 1
ATOM 2275 C C . PHE A 1 310 ? 12.122 5.783 16.290 1.00 97.88 310 PHE A C 1
ATOM 2277 O O . PHE A 1 310 ? 12.401 5.559 17.464 1.00 97.88 310 PHE A O 1
ATOM 2284 N N . GLY A 1 311 ? 12.923 6.522 15.513 1.00 96.88 311 GLY A N 1
ATOM 2285 C CA . GLY A 1 311 ? 14.185 7.098 15.989 1.00 96.88 311 GLY A CA 1
ATOM 2286 C C . GLY A 1 311 ? 15.247 6.051 16.346 1.00 96.88 311 GLY A C 1
ATOM 2287 O O . GLY A 1 311 ? 16.151 6.329 17.134 1.00 96.88 311 GLY A O 1
ATOM 2288 N N . VAL A 1 312 ? 15.141 4.848 15.782 1.00 97.44 312 VAL A N 1
ATOM 2289 C CA . VAL A 1 312 ? 16.091 3.748 15.963 1.00 97.44 312 VAL A CA 1
ATOM 2290 C C . VAL A 1 312 ? 17.201 3.867 14.921 1.00 97.44 312 VAL A C 1
ATOM 2292 O O . VAL A 1 312 ? 16.932 4.106 13.746 1.00 97.44 312 VAL A O 1
ATOM 2295 N N . ASP A 1 313 ? 18.454 3.682 15.343 1.00 96.12 313 ASP A N 1
ATOM 2296 C CA . ASP A 1 313 ? 19.622 3.748 14.458 1.00 96.12 313 ASP A CA 1
ATOM 2297 C C . ASP A 1 313 ? 19.567 2.659 13.364 1.00 96.12 313 ASP A C 1
ATOM 2299 O O . ASP A 1 313 ? 19.625 1.466 13.683 1.00 96.12 313 ASP A O 1
ATOM 2303 N N . PRO A 1 314 ? 19.484 3.031 12.070 1.00 95.88 314 PRO A N 1
ATOM 2304 C CA . PRO A 1 314 ? 19.440 2.068 10.978 1.00 95.88 314 PRO A CA 1
ATOM 2305 C C . PRO A 1 314 ? 20.836 1.652 10.480 1.00 95.88 314 PRO A C 1
ATOM 2307 O O . PRO A 1 314 ? 20.924 0.853 9.549 1.00 95.88 314 PRO A O 1
ATOM 2310 N N . THR A 1 315 ? 21.933 2.171 11.049 1.00 95.31 315 THR A N 1
ATOM 2311 C CA . THR A 1 315 ? 23.316 1.909 10.597 1.00 95.31 315 THR A CA 1
ATOM 2312 C C . THR A 1 315 ? 23.638 0.419 10.405 1.00 95.31 315 THR A C 1
ATOM 2314 O O . THR A 1 315 ? 24.213 0.070 9.368 1.00 95.31 315 THR A O 1
ATOM 2317 N N . PRO A 1 316 ? 23.237 -0.497 11.311 1.00 94.69 316 PRO A N 1
ATOM 2318 C CA . PRO A 1 316 ? 23.465 -1.934 11.136 1.00 94.69 316 PRO A CA 1
ATOM 2319 C C . PRO A 1 316 ? 22.856 -2.553 9.862 1.00 94.69 316 PRO A C 1
ATOM 2321 O O . PRO A 1 316 ? 23.360 -3.567 9.384 1.00 94.69 316 PRO A O 1
ATOM 2324 N N . ILE A 1 317 ? 21.829 -1.933 9.264 1.00 94.25 317 ILE A N 1
ATOM 2325 C CA . ILE A 1 317 ? 21.183 -2.398 8.021 1.00 94.25 317 ILE A CA 1
ATOM 2326 C C . ILE A 1 317 ? 22.120 -2.228 6.815 1.00 94.25 317 ILE A C 1
ATOM 2328 O O . ILE A 1 317 ? 22.085 -3.027 5.884 1.00 94.25 317 ILE A O 1
ATOM 2332 N N . ALA A 1 318 ? 22.986 -1.210 6.818 1.00 91.38 318 ALA A N 1
ATOM 2333 C CA . ALA A 1 318 ? 23.934 -0.953 5.728 1.00 91.38 318 ALA A CA 1
ATOM 2334 C C . ALA A 1 318 ? 25.285 -1.672 5.901 1.00 91.38 318 ALA A C 1
ATOM 2336 O O . ALA A 1 318 ? 26.137 -1.607 5.015 1.00 91.38 318 ALA A O 1
ATOM 2337 N N . MET A 1 319 ? 25.509 -2.345 7.032 1.00 89.44 319 MET A N 1
ATOM 2338 C CA . MET A 1 319 ? 26.773 -3.012 7.339 1.00 89.44 319 MET A CA 1
ATOM 2339 C C . MET A 1 319 ? 26.582 -4.518 7.359 1.00 89.44 319 MET A C 1
ATOM 2341 O O . MET A 1 319 ? 25.793 -5.017 8.151 1.00 89.44 319 MET A O 1
ATOM 2345 N N . MET A 1 320 ? 27.351 -5.253 6.553 1.00 85.62 320 MET A N 1
ATOM 2346 C CA . MET A 1 320 ? 27.364 -6.719 6.590 1.00 85.62 320 MET A CA 1
ATOM 2347 C C . MET A 1 320 ? 27.564 -7.204 8.044 1.00 85.62 320 MET A C 1
ATOM 2349 O O . MET A 1 320 ? 28.533 -6.779 8.683 1.00 85.62 320 MET A O 1
ATOM 2353 N N . PRO A 1 321 ? 26.680 -8.062 8.590 1.00 89.50 321 PRO A N 1
ATOM 2354 C CA . PRO A 1 321 ? 25.737 -8.954 7.899 1.00 89.50 321 PRO A CA 1
ATOM 2355 C C . PRO A 1 321 ? 24.300 -8.416 7.694 1.00 89.50 321 PRO A C 1
ATOM 2357 O O . PRO A 1 321 ? 23.377 -9.214 7.602 1.00 89.50 321 PRO A O 1
ATOM 2360 N N . PHE A 1 322 ? 24.108 -7.096 7.611 1.00 90.56 322 PHE A N 1
ATOM 2361 C CA . PHE A 1 322 ? 22.830 -6.416 7.345 1.00 90.56 322 PHE A CA 1
ATOM 2362 C C . PHE A 1 322 ? 21.774 -6.727 8.415 1.00 90.56 322 PHE A C 1
ATOM 2364 O O . PHE A 1 322 ? 20.680 -7.193 8.123 1.00 90.56 322 PHE A O 1
ATOM 2371 N N . ALA A 1 323 ? 22.120 -6.534 9.688 1.00 92.50 323 ALA A N 1
ATOM 2372 C CA . ALA A 1 323 ? 21.273 -6.948 10.806 1.00 92.50 323 ALA A CA 1
ATOM 2373 C C . ALA A 1 323 ? 20.414 -5.774 11.313 1.00 92.50 323 ALA A C 1
ATOM 2375 O O . ALA A 1 323 ? 20.965 -4.898 11.978 1.00 92.50 323 ALA A O 1
ATOM 2376 N N . PRO A 1 324 ? 19.097 -5.719 11.037 1.00 95.31 324 PRO A N 1
ATOM 2377 C CA . PRO A 1 324 ? 18.227 -4.676 11.582 1.00 95.31 324 PRO A CA 1
ATOM 2378 C C . PRO A 1 324 ? 18.069 -4.804 13.104 1.00 95.31 324 PRO A C 1
ATOM 2380 O O . PRO A 1 324 ? 18.275 -5.875 13.674 1.00 95.31 324 PRO A O 1
ATOM 2383 N N . ALA A 1 325 ? 17.679 -3.711 13.765 1.00 96.44 325 ALA A N 1
ATOM 2384 C CA . ALA A 1 325 ? 17.445 -3.703 15.210 1.00 96.44 325 ALA A CA 1
ATOM 2385 C C . ALA A 1 325 ? 16.152 -4.438 15.596 1.00 96.44 325 ALA A C 1
ATOM 2387 O O . ALA A 1 325 ? 16.086 -5.027 16.673 1.00 96.44 325 ALA A O 1
ATOM 2388 N N . PHE A 1 326 ? 15.144 -4.408 14.721 1.00 96.69 326 PHE A N 1
ATOM 2389 C CA . PHE A 1 326 ? 13.904 -5.166 14.866 1.00 96.69 326 PHE A CA 1
ATOM 2390 C C . PHE A 1 326 ? 13.371 -5.609 13.500 1.00 96.69 326 PHE A C 1
ATOM 2392 O O . PHE A 1 326 ? 13.569 -4.933 12.486 1.00 96.69 326 PHE A O 1
ATOM 2399 N N . MET A 1 327 ? 12.674 -6.743 13.488 1.00 96.38 327 MET A N 1
ATOM 2400 C CA . MET A 1 327 ? 11.853 -7.206 12.357 1.00 96.38 327 MET A CA 1
ATOM 2401 C C . MET A 1 327 ? 10.437 -7.580 12.800 1.00 96.38 327 MET A C 1
ATOM 2403 O O . MET A 1 327 ? 9.556 -7.770 11.969 1.00 96.38 327 MET A O 1
ATOM 2407 N N . GLU A 1 328 ? 10.220 -7.693 14.103 1.00 96.62 328 GLU A N 1
ATOM 2408 C CA . GLU A 1 328 ? 8.955 -7.993 14.743 1.00 96.62 328 GLU A CA 1
ATOM 2409 C C . GLU A 1 328 ? 7.972 -6.820 14.596 1.00 96.62 328 GLU A C 1
ATOM 2411 O O . GLU A 1 328 ? 8.390 -5.661 14.492 1.00 96.62 328 GLU A O 1
ATOM 2416 N N . PRO A 1 329 ? 6.655 -7.090 14.601 1.00 96.62 329 PRO A N 1
ATOM 2417 C CA . PRO A 1 329 ? 5.670 -6.021 14.628 1.00 96.62 329 PRO A CA 1
ATOM 2418 C C . PRO A 1 329 ? 5.751 -5.256 15.956 1.00 96.62 329 PRO A C 1
ATOM 2420 O O . PRO A 1 329 ? 5.880 -5.851 17.027 1.00 96.62 329 PRO A O 1
ATOM 2423 N N . LEU A 1 330 ? 5.624 -3.932 15.892 1.00 96.50 330 LEU A N 1
ATOM 2424 C CA . LEU A 1 330 ? 5.608 -3.046 17.053 1.00 96.50 330 LEU A CA 1
ATOM 2425 C C . LEU A 1 330 ? 4.197 -2.504 17.282 1.00 96.50 330 LEU A C 1
ATOM 2427 O O . LEU A 1 330 ? 3.519 -2.131 16.327 1.00 96.50 330 LEU A O 1
ATOM 2431 N N . ALA A 1 331 ? 3.789 -2.427 18.548 1.00 95.06 331 ALA A N 1
ATOM 2432 C CA . ALA A 1 331 ? 2.581 -1.744 19.001 1.00 95.06 331 ALA A CA 1
ATOM 2433 C C . ALA A 1 331 ? 2.997 -0.660 20.001 1.00 95.06 331 ALA A C 1
ATOM 2435 O O . ALA A 1 331 ? 3.430 -0.971 21.110 1.00 95.06 331 ALA A O 1
ATOM 2436 N N . VAL A 1 332 ? 2.928 0.605 19.590 1.00 95.12 332 VAL A N 1
ATOM 2437 C CA . VAL A 1 332 ? 3.502 1.735 20.336 1.00 95.12 332 VAL A CA 1
ATOM 2438 C C . VAL A 1 332 ? 2.431 2.803 20.559 1.00 95.12 332 VAL A C 1
ATOM 2440 O O . VAL A 1 332 ? 1.682 3.097 19.623 1.00 95.12 332 VAL A O 1
ATOM 2443 N N . PRO A 1 333 ? 2.332 3.422 21.749 1.00 95.12 333 PRO A N 1
ATOM 2444 C CA . PRO A 1 333 ? 1.449 4.564 21.954 1.00 95.12 333 PRO A CA 1
ATOM 2445 C C . PRO A 1 333 ? 1.726 5.683 20.941 1.00 95.12 333 PRO A C 1
ATOM 2447 O O . PRO A 1 333 ? 2.873 6.064 20.701 1.00 95.12 333 PRO A O 1
ATOM 2450 N N . SER A 1 334 ? 0.674 6.268 20.370 1.00 95.38 334 SER A N 1
ATOM 2451 C CA . SER A 1 334 ? 0.788 7.328 19.357 1.00 95.38 334 SER A CA 1
ATOM 2452 C C . SER A 1 334 ? 1.603 8.534 19.827 1.00 95.38 334 SER A C 1
ATOM 2454 O O . SER A 1 334 ? 2.359 9.120 19.047 1.00 95.38 334 SER A O 1
ATOM 2456 N N . ALA A 1 335 ? 1.492 8.866 21.114 1.00 94.69 335 ALA A N 1
ATOM 2457 C CA . ALA A 1 335 ? 2.207 9.963 21.749 1.00 94.69 335 ALA A CA 1
ATOM 2458 C C . ALA A 1 335 ? 3.730 9.750 21.818 1.00 94.69 335 ALA A C 1
ATOM 2460 O O . ALA A 1 335 ? 4.466 10.733 21.822 1.00 94.69 335 ALA A O 1
ATOM 2461 N N . GLU A 1 336 ? 4.209 8.502 21.848 1.00 95.44 336 GLU A N 1
ATOM 2462 C CA . GLU A 1 336 ? 5.646 8.189 21.857 1.00 95.44 336 GLU A CA 1
ATOM 2463 C C . GLU A 1 336 ? 6.276 8.416 20.477 1.00 95.44 336 GLU A C 1
ATOM 2465 O O . GLU A 1 336 ? 7.387 8.929 20.375 1.00 95.44 336 GLU A O 1
ATOM 2470 N N . VAL A 1 337 ? 5.526 8.127 19.408 1.00 96.00 337 VAL A N 1
ATOM 2471 C CA . VAL A 1 337 ? 5.931 8.434 18.025 1.00 96.00 337 VAL A CA 1
ATOM 2472 C C . VAL A 1 337 ? 5.766 9.929 17.714 1.00 96.00 337 VAL A C 1
ATOM 2474 O O . VAL A 1 337 ? 6.502 10.490 16.905 1.00 96.00 337 VAL A O 1
ATOM 2477 N N . GLY A 1 338 ? 4.799 10.589 18.359 1.00 97.06 338 GLY A N 1
ATOM 2478 C CA . GLY A 1 338 ? 4.426 11.979 18.094 1.00 97.06 338 GLY A CA 1
ATOM 2479 C C . GLY A 1 338 ? 3.399 12.134 16.968 1.00 97.06 338 GLY A C 1
ATOM 2480 O O . GLY A 1 338 ? 3.386 13.166 16.295 1.00 97.06 338 GLY A O 1
ATOM 2481 N N . LEU A 1 339 ? 2.552 11.123 16.732 1.00 97.81 339 LEU A N 1
ATOM 2482 C CA . LEU A 1 339 ? 1.476 11.192 15.738 1.00 97.81 339 LEU A CA 1
ATOM 2483 C C . LEU A 1 339 ? 0.201 11.820 16.312 1.00 97.81 339 LEU A C 1
ATOM 2485 O O . LEU A 1 339 ? -0.273 11.446 17.382 1.00 97.81 339 LEU A O 1
ATOM 2489 N N . ASN A 1 340 ? -0.406 12.720 15.539 1.00 97.94 340 ASN A N 1
ATOM 2490 C CA . ASN A 1 340 ? -1.598 13.486 15.912 1.00 97.94 340 ASN A CA 1
ATOM 2491 C C . ASN A 1 340 ? -2.910 12.702 15.698 1.00 97.94 340 ASN A C 1
ATOM 2493 O O . ASN A 1 340 ? -3.842 13.171 15.038 1.00 97.94 340 ASN A O 1
ATOM 2497 N N . ILE A 1 341 ? -2.980 11.495 16.251 1.00 97.88 341 ILE A N 1
ATOM 2498 C CA . ILE A 1 341 ? -4.231 10.743 16.429 1.00 97.88 341 ILE A CA 1
ATOM 2499 C C . ILE A 1 341 ? -4.713 10.895 17.882 1.00 97.88 341 ILE A C 1
ATOM 2501 O O . ILE A 1 341 ? -4.241 11.783 18.598 1.00 97.88 341 ILE A O 1
ATOM 2505 N N . HIS A 1 342 ? -5.654 10.069 18.337 1.00 97.12 342 HIS A N 1
ATOM 2506 C CA . HIS A 1 342 ? -6.110 10.095 19.723 1.00 97.12 342 HIS A CA 1
ATOM 2507 C C . HIS A 1 342 ? -4.895 9.962 20.671 1.00 97.12 342 HIS A C 1
ATOM 2509 O O . HIS A 1 342 ? -4.034 9.110 20.424 1.00 97.12 342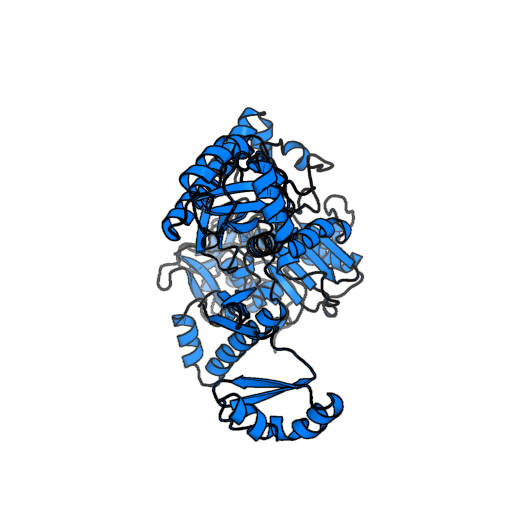 HIS A O 1
ATOM 2515 N N . PRO A 1 343 ? -4.798 10.754 21.760 1.00 92.81 343 PRO A N 1
ATOM 2516 C CA . PRO A 1 343 ? -3.620 10.765 22.641 1.00 92.81 343 PRO A CA 1
ATOM 2517 C C . PRO A 1 343 ? -3.289 9.425 23.309 1.00 92.81 343 PRO A C 1
ATOM 2519 O O . PRO A 1 343 ? -2.156 9.204 23.723 1.00 92.81 343 PRO A O 1
ATOM 2522 N N . HIS A 1 344 ? -4.289 8.553 23.447 1.00 93.38 344 HIS A N 1
ATOM 2523 C CA . HIS A 1 344 ? -4.141 7.183 23.962 1.00 93.38 344 HIS A CA 1
ATOM 2524 C C . HIS A 1 344 ? -4.278 6.121 22.859 1.00 93.38 344 HIS A C 1
ATOM 2526 O O . HIS A 1 344 ? -4.490 4.948 23.149 1.00 93.38 344 HIS A O 1
ATOM 2532 N N . GLY A 1 345 ? -4.267 6.547 21.595 1.00 95.19 345 GLY A N 1
ATOM 2533 C CA . GLY A 1 345 ? -4.287 5.648 20.452 1.00 95.19 345 GLY A CA 1
ATOM 2534 C C . GLY A 1 345 ? -2.947 4.943 20.257 1.00 95.19 345 GLY A C 1
ATOM 2535 O O . GLY A 1 345 ? -1.952 5.269 20.907 1.00 95.19 345 GLY A O 1
ATOM 2536 N N . TYR A 1 346 ? -2.921 3.996 19.327 1.00 95.44 346 TYR A N 1
ATOM 2537 C CA . TYR A 1 346 ? -1.750 3.161 19.066 1.00 95.44 346 TYR A CA 1
ATOM 2538 C C . TYR A 1 346 ? -1.304 3.217 17.608 1.00 95.44 346 TYR A C 1
ATOM 2540 O O . TYR A 1 346 ? -2.104 3.402 16.691 1.00 95.44 346 TYR A O 1
ATOM 2548 N N . VAL A 1 347 ? -0.004 3.037 17.415 1.00 97.94 347 VAL A N 1
ATOM 2549 C CA . VAL A 1 347 ? 0.655 2.841 16.129 1.00 97.94 347 VAL A CA 1
ATOM 2550 C C . VAL A 1 347 ? 1.114 1.396 16.065 1.00 97.94 347 VAL A C 1
ATOM 2552 O O . VAL A 1 347 ? 1.875 0.942 16.918 1.00 97.94 347 VAL A O 1
ATOM 2555 N N . GLN A 1 348 ? 0.648 0.685 15.050 1.00 98.00 348 GLN A N 1
ATOM 2556 C CA . GLN A 1 348 ? 0.945 -0.714 14.807 1.00 98.00 348 GLN A CA 1
ATOM 2557 C C . GLN A 1 348 ? 1.757 -0.854 13.520 1.00 98.00 348 GLN A C 1
ATOM 2559 O O . GLN A 1 348 ? 1.363 -0.316 12.488 1.00 98.00 348 GLN A O 1
ATOM 2564 N N . THR A 1 349 ? 2.845 -1.619 13.540 1.00 98.38 349 THR A N 1
ATOM 2565 C CA . THR A 1 349 ? 3.539 -2.039 12.311 1.00 98.38 349 THR A CA 1
ATOM 2566 C C . THR A 1 349 ? 3.251 -3.491 11.958 1.00 98.38 349 THR A C 1
ATOM 2568 O O . THR A 1 349 ? 2.763 -4.266 12.786 1.00 98.38 349 THR A O 1
ATOM 2571 N N . LEU A 1 350 ? 3.562 -3.865 10.717 1.00 98.50 350 LEU A N 1
ATOM 2572 C CA . LEU A 1 350 ? 3.687 -5.263 10.301 1.00 98.50 350 LEU A CA 1
ATOM 2573 C C . LEU A 1 350 ? 5.162 -5.704 10.386 1.00 98.50 350 LEU A C 1
ATOM 2575 O O . LEU A 1 350 ? 6.044 -4.839 10.432 1.00 98.50 350 LEU A O 1
ATOM 2579 N N . PRO A 1 351 ? 5.454 -7.017 10.436 1.00 97.81 351 PRO A N 1
ATOM 2580 C CA . PRO A 1 351 ? 6.831 -7.494 10.481 1.00 97.81 351 PRO A CA 1
ATOM 2581 C C . PRO A 1 351 ? 7.581 -7.266 9.164 1.00 97.81 351 PRO A C 1
ATOM 2583 O O . PRO A 1 351 ? 6.979 -7.016 8.124 1.00 97.81 351 PRO A O 1
ATOM 2586 N N . ALA A 1 352 ? 8.900 -7.429 9.210 1.00 96.94 352 ALA A N 1
ATOM 2587 C CA . ALA A 1 352 ? 9.782 -7.524 8.050 1.00 96.94 352 ALA A CA 1
ATOM 2588 C C . ALA A 1 352 ? 10.242 -8.976 7.811 1.00 96.94 352 ALA A C 1
ATOM 2590 O O . ALA A 1 352 ? 10.175 -9.815 8.709 1.00 96.94 352 ALA A O 1
ATOM 2591 N N . LEU A 1 353 ? 10.733 -9.268 6.602 1.00 95.31 353 LEU A N 1
ATOM 2592 C CA . LEU A 1 353 ? 11.301 -10.576 6.227 1.00 95.31 353 LEU A CA 1
ATOM 2593 C C . LEU A 1 353 ? 12.837 -10.583 6.245 1.00 95.31 353 LEU A C 1
ATOM 2595 O O . LEU A 1 353 ? 13.453 -11.635 6.399 1.00 95.31 353 LEU A O 1
ATOM 2599 N N . GLY A 1 354 ? 13.456 -9.415 6.086 1.00 92.19 354 GLY A N 1
ATOM 2600 C CA . GLY A 1 354 ? 14.904 -9.226 6.106 1.00 92.19 354 GLY A CA 1
ATOM 2601 C C . GLY A 1 354 ? 15.259 -7.744 6.005 1.00 92.19 354 GLY A C 1
ATOM 2602 O O . GLY A 1 354 ? 14.372 -6.909 5.863 1.00 92.19 354 GLY A O 1
ATOM 2603 N N . ALA A 1 355 ? 16.549 -7.399 6.035 1.00 90.56 355 ALA A N 1
ATOM 2604 C CA . ALA A 1 355 ? 17.021 -6.005 6.022 1.00 90.56 355 ALA A CA 1
ATOM 2605 C C . ALA A 1 355 ? 16.472 -5.146 4.873 1.00 90.56 355 ALA A C 1
ATOM 2607 O O . ALA A 1 355 ? 16.238 -3.952 5.055 1.00 90.56 355 ALA A O 1
ATOM 2608 N N . TYR A 1 356 ? 16.268 -5.757 3.706 1.00 90.94 356 TYR A N 1
ATOM 2609 C CA . TYR A 1 356 ? 15.817 -5.078 2.492 1.00 90.94 356 TYR A CA 1
ATOM 2610 C C . TYR A 1 356 ? 14.421 -5.515 2.039 1.00 90.94 356 TYR A C 1
ATOM 2612 O O . TYR A 1 356 ? 13.983 -5.113 0.972 1.00 90.94 356 TYR A O 1
ATOM 2620 N N . VAL A 1 357 ? 13.718 -6.329 2.835 1.00 94.75 357 VAL A N 1
ATOM 2621 C CA . VAL A 1 357 ? 12.339 -6.753 2.555 1.00 94.75 357 VAL A CA 1
ATOM 2622 C C . VAL A 1 357 ? 11.499 -6.444 3.784 1.00 94.75 357 VAL A C 1
ATOM 2624 O O . VAL A 1 357 ? 11.496 -7.194 4.764 1.00 94.75 357 VAL A O 1
ATOM 2627 N N . GLY A 1 358 ? 10.852 -5.283 3.747 1.00 95.94 358 GLY A N 1
ATOM 2628 C CA . GLY A 1 358 ? 10.151 -4.715 4.885 1.00 95.94 358 GLY A CA 1
ATOM 2629 C C . GLY A 1 358 ? 8.685 -5.111 4.995 1.00 95.94 358 GLY A C 1
ATOM 2630 O O . GLY A 1 358 ? 8.185 -6.053 4.377 1.00 95.94 358 GLY A O 1
ATOM 2631 N N . SER A 1 359 ? 8.008 -4.348 5.843 1.00 97.44 359 SER A N 1
ATOM 2632 C CA . SER A 1 359 ? 6.592 -4.516 6.166 1.00 97.44 359 SER A CA 1
ATOM 2633 C C . SER A 1 359 ? 5.653 -4.093 5.036 1.00 97.44 359 SER A C 1
ATOM 2635 O O . SER A 1 359 ? 4.524 -4.570 4.961 1.00 97.44 359 SER A O 1
ATOM 2637 N N . ASP A 1 360 ? 6.134 -3.241 4.133 1.00 96.31 360 ASP A N 1
ATOM 2638 C CA . ASP A 1 360 ? 5.513 -2.900 2.853 1.00 96.31 360 ASP A CA 1
ATOM 2639 C C . ASP A 1 360 ? 5.307 -4.134 1.969 1.00 96.31 360 ASP A C 1
ATOM 2641 O O . ASP A 1 360 ? 4.221 -4.338 1.427 1.00 96.31 360 ASP A O 1
ATOM 2645 N N . ILE A 1 361 ? 6.302 -5.019 1.900 1.00 96.44 361 ILE A N 1
ATOM 2646 C CA . ILE A 1 361 ? 6.201 -6.260 1.125 1.00 96.44 361 ILE A CA 1
ATOM 2647 C C . ILE A 1 361 ? 5.294 -7.275 1.812 1.00 96.44 361 ILE A C 1
ATOM 2649 O O . ILE A 1 361 ? 4.480 -7.914 1.147 1.00 96.44 361 ILE A O 1
ATOM 2653 N N . VAL A 1 362 ? 5.360 -7.389 3.140 1.00 97.25 362 VAL A N 1
ATOM 2654 C CA . VAL A 1 362 ? 4.415 -8.215 3.914 1.00 97.25 362 VAL A CA 1
ATOM 2655 C C . VAL A 1 362 ? 2.973 -7.743 3.691 1.00 97.25 362 VAL A C 1
ATOM 2657 O O . VAL A 1 362 ? 2.085 -8.560 3.442 1.00 97.25 362 VAL A O 1
ATOM 2660 N N . ALA A 1 363 ? 2.743 -6.429 3.700 1.00 96.38 363 ALA A N 1
ATOM 2661 C CA . ALA A 1 363 ? 1.459 -5.827 3.361 1.00 96.38 363 ALA A CA 1
ATOM 2662 C C . ALA A 1 363 ? 1.048 -6.128 1.910 1.00 96.38 363 ALA A C 1
ATOM 2664 O O . ALA A 1 363 ? -0.100 -6.492 1.661 1.00 96.38 363 ALA A O 1
ATOM 2665 N N . GLY A 1 364 ? 1.980 -6.058 0.956 1.00 94.31 364 GLY A N 1
ATOM 2666 C CA . GLY A 1 364 ? 1.721 -6.409 -0.439 1.00 94.31 364 GLY A CA 1
ATOM 2667 C C . GLY A 1 364 ? 1.330 -7.877 -0.635 1.00 94.31 364 GLY A C 1
ATOM 2668 O O . GLY A 1 364 ? 0.373 -8.176 -1.353 1.00 94.31 364 GLY A O 1
ATOM 2669 N N . VAL A 1 365 ? 1.993 -8.805 0.059 1.00 94.88 365 VAL A N 1
ATOM 2670 C CA . VAL A 1 365 ? 1.623 -10.232 0.079 1.00 94.88 365 VAL A CA 1
ATOM 2671 C C . VAL A 1 365 ? 0.221 -10.419 0.663 1.00 94.88 365 VAL A C 1
ATOM 2673 O O . VAL A 1 365 ? -0.585 -11.161 0.097 1.00 94.88 365 VAL A O 1
ATOM 2676 N N . LEU A 1 366 ? -0.103 -9.706 1.748 1.00 92.81 366 LEU A N 1
ATOM 2677 C CA . LEU A 1 366 ? -1.437 -9.722 2.348 1.00 92.81 366 LEU A CA 1
ATOM 2678 C C . LEU A 1 366 ? -2.508 -9.239 1.356 1.00 92.81 366 LEU A C 1
ATOM 2680 O O . LEU A 1 366 ? -3.509 -9.926 1.164 1.00 92.81 366 LEU A O 1
ATOM 2684 N N . ALA A 1 367 ? -2.274 -8.105 0.691 1.00 89.75 367 ALA A N 1
ATOM 2685 C CA . ALA A 1 367 ? -3.209 -7.489 -0.250 1.00 89.75 367 ALA A CA 1
ATOM 2686 C C . ALA A 1 367 ? -3.435 -8.314 -1.521 1.00 89.75 367 ALA A C 1
ATOM 2688 O O . ALA A 1 367 ? -4.544 -8.375 -2.050 1.00 89.75 367 ALA A O 1
ATOM 2689 N N . THR A 1 368 ? -2.386 -8.967 -2.016 1.00 87.31 368 THR A N 1
ATOM 2690 C CA . THR A 1 368 ? -2.457 -9.794 -3.229 1.00 87.31 368 THR A CA 1
ATOM 2691 C C . THR A 1 368 ? -2.995 -11.198 -2.959 1.00 87.31 368 THR A C 1
ATOM 2693 O O . THR A 1 368 ? -3.349 -11.911 -3.899 1.00 87.31 368 THR A O 1
ATOM 2696 N N . GLY A 1 369 ? -3.056 -11.621 -1.692 1.00 85.62 369 GLY A N 1
ATOM 2697 C CA . GLY A 1 369 ? -3.373 -13.000 -1.328 1.00 85.62 369 GLY A CA 1
ATOM 2698 C C . GLY A 1 369 ? -2.316 -13.996 -1.817 1.00 85.62 369 GLY A C 1
ATOM 2699 O O . GLY A 1 369 ? -2.609 -15.184 -1.996 1.00 85.62 369 GLY A O 1
ATOM 2700 N N . LEU A 1 370 ? -1.088 -13.532 -2.069 1.00 86.88 370 LEU A N 1
ATOM 2701 C CA . LEU A 1 370 ? 0.033 -14.418 -2.358 1.00 86.88 370 LEU A CA 1
ATOM 2702 C C . LEU A 1 370 ? 0.248 -15.340 -1.143 1.00 86.88 370 LEU A C 1
ATOM 2704 O O . LEU A 1 370 ? 0.100 -14.925 0.004 1.00 86.88 370 LEU A O 1
ATOM 2708 N N . ALA A 1 371 ? 0.511 -16.624 -1.401 1.00 81.19 371 ALA A N 1
ATOM 2709 C CA . ALA A 1 371 ? 0.573 -17.699 -0.399 1.00 81.19 371 ALA A CA 1
ATOM 2710 C C . ALA A 1 371 ? -0.760 -18.097 0.288 1.00 81.19 371 ALA A C 1
ATOM 2712 O O . ALA A 1 371 ? -0.742 -18.843 1.277 1.00 81.19 371 ALA A O 1
ATOM 2713 N N . ARG A 1 372 ? -1.922 -17.659 -0.231 1.00 82.12 372 ARG A N 1
ATOM 2714 C CA . ARG A 1 372 ? -3.258 -18.127 0.219 1.00 82.12 372 ARG A CA 1
ATOM 2715 C C . ARG A 1 372 ? -3.879 -19.215 -0.646 1.00 82.12 372 ARG A C 1
ATOM 2717 O O . ARG A 1 372 ? -4.703 -19.977 -0.153 1.00 82.12 372 ARG A O 1
ATOM 2724 N N . GLU A 1 373 ? -3.488 -19.279 -1.912 1.00 81.62 373 GLU A N 1
ATOM 2725 C CA . GLU A 1 373 ? -3.971 -20.261 -2.882 1.00 81.62 373 GLU A CA 1
ATOM 2726 C C . GLU A 1 373 ? -2.830 -21.161 -3.368 1.00 81.62 373 GLU A C 1
ATOM 2728 O O . GLU A 1 373 ? -1.652 -20.807 -3.273 1.00 81.62 373 GLU A O 1
ATOM 2733 N N . ASP A 1 374 ? -3.194 -22.304 -3.948 1.00 86.56 374 ASP A N 1
ATOM 2734 C CA . ASP A 1 374 ? -2.245 -23.225 -4.585 1.00 86.56 374 ASP A CA 1
ATOM 2735 C C . ASP A 1 374 ? -1.683 -22.676 -5.911 1.00 86.56 374 ASP A C 1
ATOM 2737 O O . ASP A 1 374 ? -0.745 -23.253 -6.459 1.00 86.56 374 ASP A O 1
ATOM 2741 N N . LYS A 1 375 ? -2.220 -21.549 -6.405 1.00 90.06 375 LYS A N 1
ATOM 2742 C CA . LYS A 1 375 ? -1.693 -20.834 -7.571 1.00 90.06 375 LYS A CA 1
ATOM 2743 C C . LYS A 1 375 ? -0.270 -20.346 -7.324 1.00 90.06 375 LYS A C 1
ATOM 2745 O O . LYS A 1 375 ? 0.012 -19.724 -6.296 1.00 90.06 375 LYS A O 1
ATOM 2750 N N . LEU A 1 376 ? 0.598 -20.561 -8.302 1.00 95.25 376 LEU A N 1
ATOM 2751 C CA . LEU A 1 376 ? 1.974 -20.099 -8.281 1.00 95.25 376 LEU A CA 1
ATOM 2752 C C . LEU A 1 376 ? 2.048 -18.666 -8.800 1.00 95.25 376 LEU A C 1
ATOM 2754 O O . LEU A 1 376 ? 1.862 -18.395 -9.988 1.00 95.25 376 LEU A O 1
ATOM 2758 N N . ARG A 1 377 ? 2.320 -17.741 -7.885 1.00 96.00 377 ARG A N 1
ATOM 2759 C CA . ARG A 1 377 ? 2.282 -16.301 -8.141 1.00 96.00 377 ARG A CA 1
ATOM 2760 C C . ARG A 1 377 ? 3.659 -15.689 -7.973 1.00 96.00 377 ARG A C 1
ATOM 2762 O O . ARG A 1 377 ? 4.401 -16.083 -7.075 1.00 96.00 377 ARG A O 1
ATOM 2769 N N . ILE A 1 378 ? 3.970 -14.700 -8.802 1.00 97.44 378 ILE A N 1
ATOM 2770 C CA . ILE A 1 378 ? 5.118 -13.807 -8.620 1.00 97.44 378 ILE A CA 1
ATOM 2771 C C . ILE A 1 378 ? 4.568 -12.433 -8.268 1.00 97.44 378 ILE A C 1
ATOM 2773 O O . ILE A 1 378 ? 3.746 -11.907 -8.999 1.00 97.44 378 ILE A O 1
ATOM 2777 N N . PHE A 1 379 ? 5.023 -11.835 -7.182 1.00 96.38 379 PHE A N 1
ATOM 2778 C CA . PHE A 1 379 ? 4.807 -10.436 -6.856 1.00 96.38 379 PHE A CA 1
ATOM 2779 C C . PHE A 1 379 ? 6.137 -9.700 -6.981 1.00 96.38 379 PHE A C 1
ATOM 2781 O O . PHE A 1 379 ? 7.140 -10.149 -6.431 1.00 96.38 379 PHE A O 1
ATOM 2788 N N . VAL A 1 380 ? 6.146 -8.599 -7.724 1.00 95.00 380 VAL A N 1
ATOM 2789 C CA . VAL A 1 380 ? 7.308 -7.728 -7.900 1.00 95.00 380 VAL A CA 1
ATOM 2790 C C . VAL A 1 380 ? 6.885 -6.316 -7.531 1.00 95.00 380 VAL A C 1
ATOM 2792 O O . VAL A 1 380 ? 6.077 -5.719 -8.244 1.00 95.00 380 VAL A O 1
ATOM 2795 N N . ASP A 1 381 ? 7.422 -5.783 -6.441 1.00 92.38 381 ASP A N 1
ATOM 2796 C CA . ASP A 1 381 ? 7.322 -4.358 -6.142 1.00 92.38 381 ASP A CA 1
ATOM 2797 C C . ASP A 1 381 ? 8.441 -3.636 -6.893 1.00 92.38 381 ASP A C 1
ATOM 2799 O O . ASP A 1 381 ? 9.626 -3.918 -6.698 1.00 92.38 381 ASP A O 1
ATOM 2803 N N . VAL A 1 382 ? 8.066 -2.777 -7.841 1.00 85.31 382 VAL A N 1
ATOM 2804 C CA . VAL A 1 382 ? 9.040 -2.068 -8.669 1.00 85.31 382 VAL A CA 1
ATOM 2805 C C . VAL A 1 382 ? 9.239 -0.663 -8.110 1.00 85.31 382 VAL A C 1
ATOM 2807 O O . VAL A 1 382 ? 8.415 0.230 -8.325 1.00 85.31 382 VAL A O 1
ATOM 2810 N N . GLY A 1 383 ? 10.368 -0.454 -7.439 1.00 79.62 383 GLY A N 1
ATOM 2811 C CA . GLY A 1 383 ? 10.835 0.850 -6.976 1.00 79.62 383 GLY A CA 1
ATOM 2812 C C . GLY A 1 383 ? 12.348 1.003 -7.139 1.00 79.62 383 GLY A C 1
ATOM 2813 O O . GLY A 1 383 ? 12.969 0.386 -8.006 1.00 79.62 383 GLY A O 1
ATOM 2814 N N . THR A 1 384 ? 12.960 1.837 -6.293 1.00 72.94 384 THR A N 1
ATOM 2815 C CA . THR A 1 384 ? 14.428 1.954 -6.186 1.00 72.94 384 THR A CA 1
ATOM 2816 C C . THR A 1 384 ? 15.078 0.591 -5.912 1.00 72.94 384 THR A C 1
ATOM 2818 O O . THR A 1 384 ? 16.149 0.278 -6.442 1.00 72.94 384 THR A O 1
ATOM 2821 N N . ASN A 1 385 ? 14.403 -0.224 -5.105 1.00 79.62 385 ASN A N 1
ATOM 2822 C CA . ASN A 1 385 ? 14.676 -1.641 -4.945 1.00 79.62 385 ASN A CA 1
ATOM 2823 C C . ASN A 1 385 ? 13.645 -2.441 -5.752 1.00 79.62 385 ASN A C 1
ATOM 2825 O O . ASN A 1 385 ? 12.545 -1.963 -6.024 1.00 79.62 385 ASN A O 1
ATOM 2829 N N . GLY A 1 386 ? 14.034 -3.644 -6.165 1.00 88.56 386 GLY A N 1
ATOM 2830 C CA . GLY A 1 386 ? 13.118 -4.624 -6.731 1.00 88.56 386 GLY A CA 1
ATOM 2831 C C . GLY A 1 386 ? 12.871 -5.741 -5.736 1.00 88.56 386 GLY A C 1
ATOM 2832 O O . GLY A 1 386 ? 13.589 -6.745 -5.751 1.00 88.56 386 GLY A O 1
ATOM 2833 N N . GLU A 1 387 ? 11.903 -5.566 -4.848 1.00 94.31 387 GLU A N 1
ATOM 2834 C CA . GLU A 1 387 ? 11.460 -6.608 -3.934 1.00 94.31 387 GLU A CA 1
ATOM 2835 C C . GLU A 1 387 ? 10.564 -7.610 -4.667 1.00 94.31 387 GLU A C 1
ATOM 2837 O O . GLU A 1 387 ? 9.651 -7.256 -5.413 1.00 94.31 387 GLU A O 1
ATOM 2842 N N . ILE A 1 388 ? 10.851 -8.895 -4.484 1.00 96.94 388 ILE A N 1
ATOM 2843 C CA . ILE A 1 388 ? 10.211 -9.981 -5.220 1.00 96.94 388 ILE A CA 1
ATOM 2844 C C . ILE A 1 388 ? 9.763 -11.039 -4.223 1.00 96.94 388 ILE A C 1
ATOM 2846 O O . ILE A 1 388 ? 10.544 -11.474 -3.376 1.00 96.94 388 ILE A O 1
ATOM 2850 N N . VAL A 1 389 ? 8.528 -11.506 -4.370 1.00 97.62 389 VAL A N 1
ATOM 2851 C CA . VAL A 1 389 ? 7.996 -12.665 -3.656 1.00 97.62 389 VAL A CA 1
ATOM 2852 C C . VAL A 1 389 ? 7.446 -13.653 -4.674 1.00 97.62 389 VAL A C 1
ATOM 2854 O O . VAL A 1 389 ? 6.691 -13.273 -5.559 1.00 97.62 389 VAL A O 1
ATOM 2857 N N . ILE A 1 390 ? 7.802 -14.928 -4.572 1.00 97.69 390 ILE A N 1
ATOM 2858 C CA . ILE A 1 390 ? 7.274 -15.982 -5.445 1.00 97.69 390 ILE A CA 1
ATOM 2859 C C . ILE A 1 390 ? 6.822 -17.170 -4.623 1.00 97.69 390 ILE A C 1
ATOM 2861 O O . ILE A 1 390 ? 7.519 -17.598 -3.703 1.00 97.69 390 ILE A O 1
ATOM 2865 N N . GLY A 1 391 ? 5.677 -17.740 -4.974 1.00 95.94 391 GLY A N 1
ATOM 2866 C CA . GLY A 1 391 ? 5.252 -18.995 -4.382 1.00 95.94 391 GLY A CA 1
ATOM 2867 C C . GLY A 1 391 ? 3.755 -19.218 -4.376 1.00 95.94 391 GLY A C 1
ATOM 2868 O O . GLY A 1 391 ? 2.988 -18.554 -5.075 1.00 95.94 391 GLY A O 1
ATOM 2869 N N . SER A 1 392 ? 3.378 -20.195 -3.563 1.00 93.69 392 SER A N 1
ATOM 2870 C CA . SER A 1 392 ? 2.007 -20.606 -3.278 1.00 93.69 392 SER A CA 1
ATOM 2871 C C . SER A 1 392 ? 1.867 -20.941 -1.788 1.00 93.69 392 SER A C 1
ATOM 2873 O O . SER A 1 392 ? 2.787 -20.732 -0.989 1.00 93.69 392 SER A O 1
ATOM 2875 N N . THR A 1 393 ? 0.719 -21.482 -1.392 1.00 89.94 393 THR A N 1
ATOM 2876 C CA . THR A 1 393 ? 0.482 -22.067 -0.057 1.00 89.94 393 THR A CA 1
ATOM 2877 C C . THR A 1 393 ? 1.544 -23.080 0.378 1.00 89.94 393 THR A C 1
ATOM 2879 O O . THR A 1 393 ? 1.774 -23.215 1.580 1.00 89.94 393 THR A O 1
ATOM 2882 N N . GLN A 1 394 ? 2.179 -23.792 -0.564 1.00 90.12 394 GLN A N 1
ATOM 2883 C CA . GLN A 1 394 ? 3.121 -24.878 -0.271 1.00 90.12 394 GLN A CA 1
ATOM 2884 C C . GLN A 1 394 ? 4.507 -24.376 0.140 1.00 90.12 394 GLN A C 1
ATOM 2886 O O . GLN A 1 394 ? 5.086 -24.865 1.108 1.00 90.12 394 GLN A O 1
ATOM 2891 N N . ARG A 1 395 ? 5.057 -23.424 -0.618 1.00 94.69 395 ARG A N 1
ATOM 2892 C CA . ARG A 1 395 ? 6.353 -22.794 -0.356 1.00 94.69 395 ARG A CA 1
ATOM 2893 C C . ARG A 1 395 ? 6.371 -21.429 -1.021 1.00 94.69 395 ARG A C 1
ATOM 2895 O O . ARG A 1 395 ? 5.963 -21.302 -2.175 1.00 94.69 395 ARG A O 1
ATOM 2902 N N . SER A 1 396 ? 6.862 -20.431 -0.298 1.00 96.88 396 SER A N 1
ATOM 2903 C CA . SER A 1 396 ? 7.037 -19.082 -0.819 1.00 96.88 396 SER A CA 1
ATOM 2904 C C . SER A 1 396 ? 8.393 -18.519 -0.410 1.00 96.88 396 SER A C 1
ATOM 2906 O O . SER A 1 396 ? 8.850 -18.734 0.713 1.00 96.88 396 SER A O 1
ATOM 2908 N N . LEU A 1 397 ? 9.038 -17.823 -1.340 1.00 97.62 397 LEU A N 1
ATOM 2909 C CA . LEU A 1 397 ? 10.350 -17.207 -1.183 1.00 97.62 397 LEU A CA 1
ATOM 2910 C C . LEU A 1 397 ? 10.232 -15.700 -1.387 1.00 97.62 397 LEU A C 1
ATOM 2912 O O . LEU A 1 397 ? 9.448 -15.260 -2.228 1.00 97.62 397 LEU A O 1
ATOM 2916 N N . ALA A 1 398 ? 11.049 -14.926 -0.684 1.00 97.44 398 ALA A N 1
ATOM 2917 C CA . ALA A 1 398 ? 11.158 -13.485 -0.870 1.00 97.44 398 ALA A CA 1
ATOM 2918 C C . ALA A 1 398 ? 12.620 -13.060 -1.040 1.00 97.44 398 ALA A C 1
ATOM 2920 O O . ALA A 1 398 ? 13.520 -13.659 -0.456 1.00 97.44 398 ALA A O 1
ATOM 2921 N N . THR A 1 399 ? 12.864 -12.011 -1.817 1.00 95.75 399 THR A N 1
ATOM 2922 C CA . THR A 1 399 ? 14.187 -11.404 -1.986 1.00 95.75 399 THR A CA 1
ATOM 2923 C C . THR A 1 399 ? 14.066 -9.917 -2.292 1.00 95.75 399 THR A C 1
ATOM 2925 O O . THR A 1 399 ? 13.014 -9.455 -2.724 1.00 95.75 399 THR A O 1
ATOM 2928 N N . ALA A 1 400 ? 15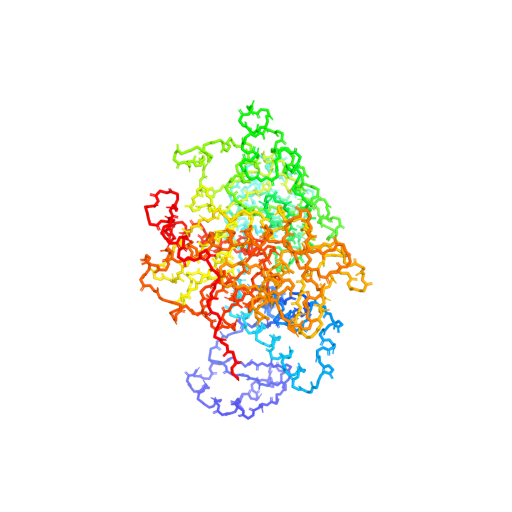.161 -9.178 -2.138 1.00 93.62 400 ALA A N 1
ATOM 2929 C CA . ALA A 1 400 ? 15.315 -7.839 -2.695 1.00 93.62 400 ALA A CA 1
ATOM 2930 C C . ALA A 1 400 ? 16.467 -7.822 -3.705 1.00 93.62 400 ALA A C 1
ATOM 2932 O O . ALA A 1 400 ? 17.532 -8.384 -3.446 1.00 93.62 400 ALA A O 1
ATOM 2933 N N . ALA A 1 401 ? 16.252 -7.190 -4.855 1.00 90.38 401 ALA A N 1
ATOM 2934 C CA . ALA A 1 401 ? 17.264 -6.975 -5.879 1.00 90.38 401 ALA A CA 1
ATOM 2935 C C . ALA A 1 401 ? 17.621 -5.478 -5.974 1.00 90.38 401 ALA A C 1
ATOM 2937 O O . ALA A 1 401 ? 16.720 -4.635 -6.004 1.00 90.38 401 ALA A O 1
ATOM 2938 N N . PRO A 1 402 ? 18.914 -5.108 -6.054 1.00 82.88 402 PRO A N 1
ATOM 2939 C CA . PRO A 1 402 ? 19.321 -3.715 -6.211 1.00 82.88 402 PRO A CA 1
ATOM 2940 C C . PRO A 1 402 ? 19.079 -3.272 -7.660 1.00 82.88 402 PRO A C 1
ATOM 2942 O O . PRO A 1 402 ? 19.950 -3.427 -8.517 1.00 82.88 402 PRO A O 1
ATOM 2945 N N . ALA A 1 403 ? 17.874 -2.798 -7.969 1.00 80.19 403 ALA A N 1
ATOM 2946 C CA . ALA A 1 403 ? 17.507 -2.356 -9.316 1.00 80.19 403 ALA A CA 1
ATOM 2947 C C . ALA A 1 403 ? 18.081 -0.966 -9.640 1.00 80.19 403 ALA A C 1
ATOM 2949 O O . ALA A 1 403 ? 18.492 -0.707 -10.76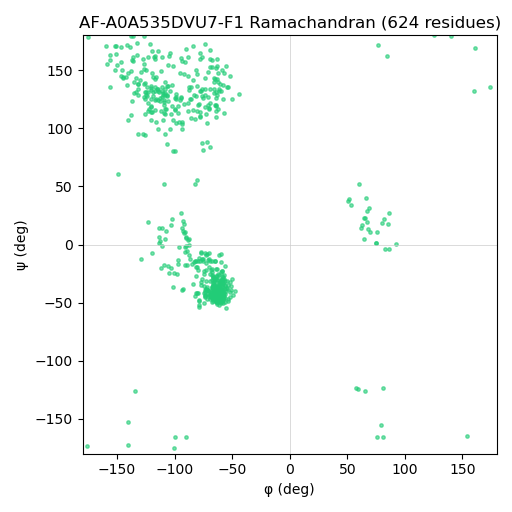9 1.00 80.19 403 ALA A O 1
ATOM 2950 N N . GLY A 1 404 ? 18.165 -0.082 -8.644 1.00 77.44 404 GLY A N 1
ATOM 2951 C CA . GLY A 1 404 ? 18.530 1.312 -8.864 1.00 77.44 404 GLY A CA 1
ATOM 2952 C C . GLY A 1 404 ? 17.363 2.120 -9.447 1.00 77.44 404 GLY A C 1
ATOM 2953 O O . GLY A 1 404 ? 16.320 1.576 -9.809 1.00 77.44 404 GLY A O 1
ATOM 2954 N N . PRO A 1 405 ? 17.498 3.450 -9.546 1.00 77.56 405 PRO A N 1
ATOM 2955 C CA . PRO A 1 405 ? 16.335 4.326 -9.652 1.00 77.56 405 PRO A CA 1
ATOM 2956 C C . PRO A 1 405 ? 15.928 4.637 -11.106 1.00 77.56 405 PRO A C 1
ATOM 2958 O O . PRO A 1 405 ? 15.228 5.622 -11.354 1.00 77.56 405 PRO A O 1
ATOM 2961 N N . ALA A 1 406 ? 16.354 3.818 -12.077 1.00 84.81 406 ALA A N 1
ATOM 2962 C CA . ALA A 1 406 ? 16.086 4.033 -13.503 1.00 84.81 406 ALA A CA 1
ATOM 2963 C C . ALA A 1 406 ? 14.577 4.075 -13.813 1.00 84.81 406 ALA A C 1
ATOM 2965 O O . ALA A 1 406 ? 14.119 4.938 -14.563 1.00 84.81 406 ALA A O 1
ATOM 2966 N N . PHE A 1 407 ? 13.787 3.197 -13.182 1.00 84.94 407 PHE A N 1
ATOM 2967 C CA . PHE A 1 407 ? 12.324 3.170 -13.315 1.00 84.94 407 PHE A CA 1
ATOM 2968 C C . PHE A 1 407 ? 11.635 4.403 -12.705 1.00 84.94 407 PHE A C 1
ATOM 2970 O O . PHE A 1 407 ? 10.533 4.760 -13.105 1.00 84.94 407 PHE A O 1
ATOM 2977 N N . GLU A 1 408 ? 12.295 5.118 -11.792 1.00 78.62 408 GLU A N 1
ATOM 2978 C CA . GLU A 1 408 ? 11.791 6.377 -11.226 1.00 78.62 408 GLU A CA 1
ATOM 2979 C C . GLU A 1 408 ? 12.179 7.605 -12.076 1.00 78.62 408 GLU A C 1
ATOM 2981 O O . GLU A 1 408 ? 11.942 8.748 -11.679 1.00 78.62 408 GLU A O 1
ATOM 2986 N N . GLY A 1 409 ? 12.811 7.386 -13.237 1.00 78.31 409 GLY A N 1
ATOM 2987 C CA . GLY A 1 409 ? 13.324 8.437 -14.118 1.00 78.31 409 GLY A CA 1
ATOM 2988 C C . GLY A 1 409 ? 14.607 9.099 -13.606 1.00 78.31 409 GLY A C 1
ATOM 2989 O O . GLY A 1 409 ? 15.136 10.002 -14.251 1.00 78.31 409 GLY A O 1
ATOM 2990 N N . SER A 1 410 ? 15.146 8.657 -12.469 1.00 77.75 410 SER A N 1
ATOM 2991 C CA . SER A 1 410 ? 16.426 9.154 -11.963 1.00 77.75 410 SER A CA 1
ATOM 2992 C C . SER A 1 410 ? 17.580 8.460 -12.687 1.00 77.75 410 SER A C 1
ATOM 2994 O O . SER A 1 410 ? 17.475 7.300 -13.064 1.00 77.75 410 SER A O 1
ATOM 2996 N N . GLN A 1 411 ? 18.694 9.171 -12.886 1.00 84.56 411 GLN A N 1
ATOM 2997 C CA . GLN A 1 411 ? 19.848 8.727 -13.697 1.00 84.56 411 GLN A CA 1
ATOM 2998 C C . GLN A 1 411 ? 19.569 8.541 -15.200 1.00 84.56 411 GLN A C 1
ATOM 3000 O O . GLN A 1 411 ? 20.470 8.181 -15.952 1.00 84.56 411 GLN A O 1
ATOM 3005 N N . ILE A 1 412 ? 18.367 8.889 -15.653 1.00 92.56 412 ILE A N 1
ATOM 3006 C CA . ILE A 1 412 ? 18.001 8.952 -17.065 1.00 92.56 412 ILE A CA 1
ATOM 3007 C C . ILE A 1 412 ? 18.088 10.411 -17.516 1.00 92.56 412 ILE A C 1
ATOM 3009 O O . ILE A 1 412 ? 17.550 11.304 -16.862 1.00 92.56 412 ILE A O 1
ATOM 3013 N N . LYS A 1 413 ? 18.777 10.693 -18.626 1.00 94.50 413 LYS A N 1
ATOM 3014 C CA . LYS A 1 413 ? 19.154 12.063 -19.027 1.00 94.50 413 LYS A CA 1
ATOM 3015 C C . LYS A 1 413 ? 17.960 13.002 -19.220 1.00 94.50 413 LYS A C 1
ATOM 3017 O O . LYS A 1 413 ? 18.015 14.149 -18.782 1.00 94.50 413 LYS A O 1
ATOM 3022 N N . CYS A 1 414 ? 16.910 12.515 -19.875 1.00 95.88 414 CYS A N 1
ATOM 3023 C CA . CYS A 1 414 ? 15.623 13.201 -20.017 1.00 95.88 414 CYS A CA 1
ATOM 3024 C C . CYS A 1 414 ? 14.560 12.617 -19.071 1.00 95.88 414 CYS A C 1
ATOM 3026 O O . CYS A 1 414 ? 13.368 12.808 -19.301 1.00 95.88 414 CYS A O 1
ATOM 3028 N N . GLY A 1 415 ? 14.976 11.862 -18.053 1.00 93.50 415 GLY A N 1
ATOM 3029 C CA . GLY A 1 415 ? 14.082 11.207 -17.116 1.00 93.50 415 GLY A CA 1
ATOM 3030 C C . GLY A 1 415 ? 13.446 12.188 -16.141 1.00 93.50 415 GLY A C 1
ATOM 3031 O O . GLY A 1 415 ? 14.069 13.156 -15.705 1.00 93.50 415 GLY A O 1
ATOM 3032 N N . MET A 1 416 ? 12.187 11.942 -15.802 1.00 90.94 416 MET A N 1
ATOM 3033 C CA . MET A 1 416 ? 11.451 12.714 -14.808 1.00 90.94 416 MET A CA 1
ATOM 3034 C C . MET A 1 416 ? 10.394 11.851 -14.118 1.00 90.94 416 MET A C 1
ATOM 3036 O O . MET A 1 416 ? 10.108 10.731 -14.534 1.00 90.94 416 MET A O 1
ATOM 3040 N N . ARG A 1 417 ? 9.790 12.383 -13.055 1.00 84.88 417 ARG A N 1
ATOM 3041 C CA . ARG A 1 417 ? 8.649 11.736 -12.397 1.00 84.88 417 ARG A CA 1
ATOM 3042 C C . ARG A 1 417 ? 7.411 11.767 -13.294 1.00 84.88 417 ARG A C 1
ATOM 3044 O O . ARG A 1 417 ? 7.310 12.602 -14.190 1.00 84.88 417 ARG A O 1
ATOM 3051 N N . ALA A 1 418 ? 6.460 10.882 -13.008 1.00 84.38 418 ALA A N 1
ATOM 3052 C CA . ALA A 1 418 ? 5.146 10.872 -13.641 1.00 84.38 418 ALA A CA 1
ATOM 3053 C C . ALA A 1 418 ? 4.321 12.099 -13.194 1.00 84.38 418 ALA A C 1
ATOM 3055 O O . ALA A 1 418 ? 3.565 12.050 -12.227 1.00 84.38 418 ALA A O 1
ATOM 3056 N N . THR A 1 419 ? 4.535 13.227 -13.865 1.00 86.75 419 THR A N 1
ATOM 3057 C CA . THR A 1 419 ? 3.835 14.506 -13.672 1.00 86.75 419 THR A CA 1
ATOM 3058 C C . THR A 1 419 ? 3.547 15.139 -15.032 1.00 86.75 419 THR A C 1
ATOM 3060 O O . THR A 1 419 ? 4.103 14.692 -16.034 1.00 86.75 419 THR A O 1
ATOM 3063 N N . ASP A 1 420 ? 2.738 16.201 -15.073 1.00 89.81 420 ASP A N 1
ATOM 3064 C CA . ASP A 1 420 ? 2.402 16.925 -16.307 1.00 89.81 420 ASP A CA 1
ATOM 3065 C C . ASP A 1 420 ? 3.625 17.180 -17.206 1.00 89.81 420 ASP A C 1
ATOM 3067 O O . ASP A 1 420 ? 4.667 17.674 -16.761 1.00 89.81 420 ASP A O 1
ATOM 3071 N N . GLY A 1 421 ? 3.494 16.823 -18.485 1.00 91.25 421 GLY A N 1
ATOM 3072 C CA . GLY A 1 421 ? 4.550 16.913 -19.493 1.00 91.25 421 GLY A CA 1
ATOM 3073 C C . GLY A 1 421 ? 5.493 15.704 -19.561 1.00 91.25 421 GLY A C 1
ATOM 3074 O O . GLY A 1 421 ? 6.348 15.669 -20.450 1.00 91.25 421 GLY A O 1
ATOM 3075 N N . ALA A 1 422 ? 5.363 14.709 -18.680 1.00 92.25 422 ALA A N 1
ATOM 3076 C CA . ALA A 1 422 ? 6.105 13.457 -18.799 1.00 92.25 422 ALA A CA 1
ATOM 3077 C C . ALA A 1 422 ? 5.479 12.546 -19.863 1.00 92.25 422 ALA A C 1
ATOM 3079 O O . ALA A 1 422 ? 4.271 12.311 -19.862 1.00 92.25 422 ALA A O 1
ATOM 3080 N N . ILE A 1 423 ? 6.308 11.997 -20.750 1.00 93.88 423 ILE A N 1
ATOM 3081 C CA . ILE A 1 423 ? 5.907 10.923 -21.663 1.00 93.88 423 ILE A CA 1
ATOM 3082 C C . ILE A 1 423 ? 5.714 9.648 -20.835 1.00 93.88 423 ILE A C 1
ATOM 3084 O O . ILE A 1 423 ? 6.663 9.190 -20.191 1.00 93.88 423 ILE A O 1
ATOM 3088 N N . GLU A 1 424 ? 4.507 9.087 -20.860 1.00 91.12 424 GLU A N 1
ATOM 3089 C CA . GLU A 1 424 ? 4.126 7.864 -20.136 1.00 91.12 424 GLU A CA 1
ATOM 3090 C C . GLU A 1 424 ? 3.898 6.651 -21.035 1.00 91.12 424 GLU A C 1
ATOM 3092 O O . GLU A 1 424 ? 3.946 5.528 -20.541 1.00 91.12 424 GLU A O 1
ATOM 3097 N N . GLY A 1 425 ? 3.712 6.871 -22.337 1.00 91.88 425 GLY A N 1
ATOM 3098 C CA . GLY A 1 425 ? 3.533 5.813 -23.324 1.00 91.88 425 GLY A CA 1
ATOM 3099 C C . GLY A 1 425 ? 4.183 6.182 -24.649 1.00 91.88 425 GLY A C 1
ATOM 3100 O O . GLY A 1 425 ? 4.202 7.353 -25.048 1.00 91.88 425 GLY A O 1
ATOM 3101 N N . VAL A 1 426 ? 4.740 5.183 -25.328 1.00 94.44 426 VAL A N 1
ATOM 3102 C CA . VAL A 1 426 ? 5.404 5.345 -26.626 1.00 94.44 426 VAL A CA 1
ATOM 3103 C C . VAL A 1 426 ? 4.950 4.232 -27.556 1.00 94.44 426 VAL A C 1
ATOM 3105 O O . VAL A 1 426 ? 5.039 3.060 -27.206 1.00 94.44 426 VAL A O 1
ATOM 3108 N N . GLN A 1 427 ? 4.538 4.597 -28.768 1.00 94.56 427 GLN A N 1
ATOM 3109 C CA . GLN A 1 427 ? 4.263 3.658 -29.851 1.00 94.56 427 GLN A CA 1
ATOM 3110 C C . GLN A 1 427 ? 5.070 4.073 -31.085 1.00 94.56 427 GLN A C 1
ATOM 3112 O O . GLN A 1 427 ? 5.027 5.231 -31.516 1.00 94.56 427 GLN A O 1
ATOM 3117 N N . LEU A 1 428 ? 5.841 3.135 -31.645 1.00 93.69 428 LEU A N 1
ATOM 3118 C CA . LEU A 1 428 ? 6.668 3.381 -32.826 1.00 93.69 428 LEU A CA 1
ATOM 3119 C C . LEU A 1 428 ? 6.140 2.583 -34.020 1.00 93.69 428 LEU A C 1
ATOM 3121 O O . LEU A 1 428 ? 5.985 1.366 -33.957 1.00 93.69 428 LEU A O 1
ATOM 3125 N N . SER A 1 429 ? 5.888 3.283 -35.122 1.00 89.69 429 SER A N 1
ATOM 3126 C CA . SER A 1 429 ? 5.485 2.715 -36.411 1.00 89.69 429 SER A CA 1
ATOM 3127 C C . SER A 1 429 ? 6.300 3.373 -37.536 1.00 89.69 429 SER A C 1
ATOM 3129 O O . SER A 1 429 ? 7.530 3.413 -37.470 1.00 89.69 429 SER A O 1
ATOM 3131 N N . ASP A 1 430 ? 5.650 3.931 -38.559 1.00 88.44 430 ASP A N 1
ATOM 3132 C CA . ASP A 1 430 ? 6.270 4.875 -39.493 1.00 88.44 430 ASP A CA 1
ATOM 3133 C C . ASP A 1 430 ? 6.449 6.278 -38.881 1.00 88.44 430 ASP A C 1
ATOM 3135 O O . ASP A 1 430 ? 7.213 7.097 -39.397 1.00 88.44 430 ASP A O 1
ATOM 3139 N N . ARG A 1 431 ? 5.790 6.537 -37.747 1.00 92.12 431 ARG A N 1
ATOM 3140 C CA . ARG A 1 431 ? 5.879 7.764 -36.950 1.00 92.12 431 ARG A CA 1
ATOM 3141 C C . ARG A 1 431 ? 6.075 7.454 -35.463 1.00 92.12 431 ARG A C 1
ATOM 3143 O O . ARG A 1 431 ? 6.057 6.301 -35.041 1.00 92.12 431 ARG A O 1
ATOM 3150 N N . VAL A 1 432 ? 6.309 8.509 -34.684 1.00 95.12 432 VAL A N 1
ATOM 3151 C CA . VAL A 1 432 ? 6.388 8.441 -33.219 1.00 95.12 432 VAL A CA 1
ATOM 3152 C C . VAL A 1 432 ? 5.080 8.966 -32.656 1.00 95.12 432 VAL A C 1
ATOM 3154 O O . VAL A 1 432 ? 4.741 10.126 -32.895 1.00 95.12 432 VAL A O 1
ATOM 3157 N N . GLU A 1 433 ? 4.373 8.124 -31.915 1.00 94.44 433 GLU A N 1
ATOM 3158 C CA . GLU A 1 433 ? 3.176 8.492 -31.165 1.00 94.44 433 GLU A CA 1
ATOM 3159 C C . GLU A 1 433 ? 3.506 8.449 -29.674 1.00 94.44 433 GLU A C 1
ATOM 3161 O O . GLU A 1 433 ? 4.119 7.495 -29.189 1.00 94.44 433 GLU A O 1
ATOM 3166 N N . LEU A 1 434 ? 3.157 9.522 -28.965 1.00 94.12 434 LEU A N 1
ATOM 3167 C CA . LEU A 1 434 ? 3.488 9.713 -27.557 1.00 94.12 434 LEU A CA 1
ATOM 3168 C C . LEU A 1 434 ? 2.210 9.957 -26.769 1.00 94.12 434 LEU A C 1
ATOM 3170 O O . LEU A 1 434 ? 1.386 10.781 -27.166 1.00 94.12 434 LEU A O 1
ATOM 3174 N N . GLN A 1 435 ? 2.101 9.296 -25.626 1.00 91.31 435 GLN A N 1
ATOM 3175 C CA . GLN A 1 435 ? 1.135 9.631 -24.593 1.00 91.31 435 GLN A CA 1
ATOM 3176 C C . GLN A 1 435 ? 1.845 10.459 -23.521 1.00 91.31 435 GLN A C 1
ATOM 3178 O O . GLN A 1 435 ? 2.907 10.067 -23.031 1.00 91.31 435 GLN A O 1
ATOM 3183 N N . VAL A 1 436 ? 1.285 11.625 -23.195 1.00 91.81 436 VAL A N 1
ATOM 3184 C CA . VAL A 1 436 ? 1.886 12.599 -22.277 1.00 91.81 436 VAL A CA 1
ATOM 3185 C C . VAL A 1 436 ? 0.915 12.880 -21.136 1.00 91.81 436 VAL A C 1
ATOM 3187 O O . VAL A 1 436 ? -0.259 13.179 -21.367 1.00 91.81 436 VAL A O 1
ATOM 3190 N N . ILE A 1 437 ? 1.415 12.819 -19.903 1.00 84.06 437 ILE A N 1
ATOM 3191 C CA . ILE A 1 437 ? 0.642 13.174 -18.710 1.00 84.06 437 ILE A CA 1
ATOM 3192 C C . ILE A 1 437 ? 0.232 14.647 -18.807 1.00 84.06 437 ILE A C 1
ATOM 3194 O O . ILE A 1 437 ? 1.056 15.510 -19.116 1.00 84.06 437 ILE A O 1
ATOM 3198 N N . GLY A 1 438 ? -1.044 14.935 -18.554 1.00 81.88 438 GLY A N 1
ATOM 3199 C CA . GLY A 1 438 ? -1.636 16.264 -18.746 1.00 81.88 438 GLY A CA 1
ATOM 3200 C C . GLY A 1 438 ? -2.279 16.476 -20.126 1.00 81.88 438 GLY A C 1
ATOM 3201 O O . GLY A 1 438 ? -2.836 17.544 -20.377 1.00 81.88 438 GLY A O 1
ATOM 3202 N N . GLY A 1 439 ? -2.258 15.469 -21.009 1.00 83.56 439 GLY A N 1
ATOM 3203 C CA . GLY A 1 439 ? -2.947 15.496 -22.301 1.00 83.56 439 GLY A CA 1
ATOM 3204 C C . GLY A 1 439 ? -2.164 16.248 -23.377 1.00 83.56 439 GLY A C 1
ATOM 3205 O O . GLY A 1 439 ? -1.020 15.906 -23.667 1.00 83.56 439 GLY A O 1
ATOM 3206 N N . ASP A 1 440 ? -2.776 17.266 -23.992 1.00 83.25 440 ASP A N 1
ATOM 3207 C CA . ASP A 1 440 ? -2.184 18.044 -25.099 1.00 83.25 440 ASP A CA 1
ATOM 3208 C C . ASP A 1 440 ? -1.200 19.118 -24.593 1.00 83.25 440 ASP A C 1
ATOM 3210 O O . ASP A 1 440 ? -1.349 20.321 -24.816 1.00 83.25 440 ASP A O 1
ATOM 3214 N N . VAL A 1 441 ? -0.201 18.675 -23.829 1.00 91.12 441 VAL A N 1
ATOM 3215 C CA . VAL A 1 441 ? 0.896 19.501 -23.316 1.00 91.12 441 VAL A CA 1
ATOM 3216 C C . VAL A 1 441 ? 2.211 19.095 -23.974 1.00 91.12 441 VAL A C 1
ATOM 3218 O O . VAL A 1 441 ? 2.425 17.938 -24.338 1.00 91.12 441 VAL A O 1
ATOM 3221 N N . LYS A 1 442 ? 3.133 20.054 -24.135 1.00 93.19 442 LYS A N 1
ATOM 3222 C CA . LYS A 1 442 ? 4.446 19.765 -24.726 1.00 93.19 442 LYS A CA 1
ATOM 3223 C C . LYS A 1 442 ? 5.212 18.782 -23.824 1.00 93.19 442 LYS A C 1
ATOM 3225 O O . LYS A 1 442 ? 5.369 19.086 -22.641 1.00 93.19 442 LYS A O 1
ATOM 3230 N N . PRO A 1 443 ? 5.746 17.668 -24.359 1.00 95.62 443 PRO A N 1
ATOM 3231 C CA . PRO A 1 443 ? 6.566 16.762 -23.570 1.00 95.62 443 PRO A CA 1
ATOM 3232 C C . PRO A 1 443 ? 7.870 17.448 -23.152 1.00 95.62 443 PRO A C 1
ATOM 3234 O O . PRO A 1 443 ? 8.545 18.074 -23.974 1.00 95.62 443 PRO A O 1
ATOM 3237 N N . VAL A 1 444 ? 8.230 17.316 -21.877 1.00 96.50 444 VAL A N 1
ATOM 3238 C CA . VAL A 1 444 ? 9.456 17.889 -21.290 1.00 96.50 444 VAL A CA 1
ATOM 3239 C C . VAL A 1 444 ? 10.396 16.830 -20.712 1.00 96.50 444 VAL A C 1
ATOM 3241 O O . VAL A 1 444 ? 11.532 17.151 -20.368 1.00 96.50 444 VAL A O 1
ATOM 3244 N N . GLY A 1 445 ? 9.964 15.570 -20.659 1.00 95.94 445 GLY A N 1
ATOM 3245 C CA . GLY A 1 445 ? 10.787 14.448 -20.219 1.00 95.94 445 GLY A CA 1
ATOM 3246 C C . GLY A 1 445 ? 10.071 13.106 -20.340 1.00 95.94 445 GLY A C 1
ATOM 3247 O O . GLY A 1 445 ? 8.984 13.010 -20.908 1.00 95.94 445 GLY A O 1
ATOM 3248 N N . LEU A 1 446 ? 10.712 12.064 -19.822 1.00 93.06 446 LEU A N 1
ATOM 3249 C CA . LEU A 1 446 ? 10.299 10.667 -19.906 1.00 93.06 446 LEU A CA 1
ATOM 3250 C C . LEU A 1 446 ? 10.111 10.114 -18.493 1.00 93.06 446 LEU A C 1
ATOM 3252 O O . LEU A 1 446 ? 11.065 10.105 -17.716 1.00 93.06 446 LEU A O 1
ATOM 3256 N N . CYS A 1 447 ? 8.908 9.660 -18.143 1.00 91.44 447 CYS A N 1
ATOM 3257 C CA . CYS A 1 447 ? 8.745 8.891 -16.909 1.00 91.44 447 CYS A CA 1
ATOM 3258 C C . CYS A 1 447 ? 9.085 7.418 -17.152 1.00 91.44 447 CYS A C 1
ATOM 3260 O O . CYS A 1 447 ? 9.318 7.004 -18.289 1.00 91.44 447 CYS A O 1
ATOM 3262 N N . GLY A 1 448 ? 9.161 6.613 -16.094 1.00 89.69 448 GLY A N 1
ATOM 3263 C CA . GLY A 1 448 ? 9.636 5.240 -16.236 1.00 89.69 448 GLY A CA 1
ATOM 3264 C C . GLY A 1 448 ? 8.787 4.370 -17.175 1.00 89.69 448 GLY A C 1
ATOM 3265 O O . GLY A 1 448 ? 9.338 3.487 -17.826 1.00 89.69 448 GLY A O 1
ATOM 3266 N N . SER A 1 449 ? 7.465 4.587 -17.262 1.00 90.12 449 SER A N 1
ATOM 3267 C CA . SER A 1 449 ? 6.592 3.759 -18.106 1.00 90.12 449 SER A CA 1
ATOM 3268 C C . SER A 1 449 ? 6.883 4.080 -19.565 1.00 90.12 449 SER A C 1
ATOM 3270 O O . SER A 1 449 ? 7.136 3.176 -20.357 1.00 90.12 449 SER A O 1
ATOM 3272 N N . GLY A 1 450 ? 7.043 5.372 -19.870 1.00 93.25 450 GLY A N 1
ATOM 3273 C CA . GLY A 1 450 ? 7.532 5.843 -21.158 1.00 93.25 450 GLY A CA 1
ATOM 3274 C C . GLY A 1 450 ? 8.946 5.347 -21.477 1.00 93.25 450 GLY A C 1
ATOM 3275 O O . GLY A 1 450 ? 9.231 5.055 -22.634 1.00 93.25 450 GLY A O 1
ATOM 3276 N N . LEU A 1 451 ? 9.837 5.213 -20.486 1.00 95.38 451 LEU A N 1
ATOM 3277 C CA . LEU A 1 451 ? 11.175 4.634 -20.668 1.00 95.38 451 LEU A CA 1
ATOM 3278 C C . LEU A 1 451 ? 11.105 3.163 -21.082 1.00 95.38 451 LEU A C 1
ATOM 3280 O O . LEU A 1 451 ? 11.770 2.770 -22.044 1.00 95.38 451 LEU A O 1
ATOM 3284 N N . VAL A 1 452 ? 10.309 2.361 -20.375 1.00 94.75 452 VAL A N 1
ATOM 3285 C CA . VAL A 1 452 ? 10.138 0.939 -20.691 1.00 94.75 452 VAL A CA 1
ATOM 3286 C C . VAL A 1 452 ? 9.476 0.767 -22.058 1.00 94.75 452 VAL A C 1
ATOM 3288 O O . VAL A 1 452 ? 9.991 0.002 -22.874 1.00 94.75 452 VAL A O 1
ATOM 3291 N N . ASP A 1 453 ? 8.422 1.530 -22.353 1.00 95.00 453 ASP A N 1
ATOM 3292 C CA . ASP A 1 453 ? 7.760 1.524 -23.660 1.00 95.00 453 ASP A CA 1
ATOM 3293 C C . ASP A 1 453 ? 8.709 1.952 -24.780 1.00 95.00 453 ASP A C 1
ATOM 3295 O O . ASP A 1 453 ? 8.827 1.255 -25.785 1.00 95.00 453 ASP A O 1
ATOM 3299 N N . ALA A 1 454 ? 9.454 3.049 -24.611 1.00 97.00 454 ALA A N 1
ATOM 3300 C CA . ALA A 1 454 ? 10.399 3.519 -25.621 1.00 97.00 454 ALA A CA 1
ATOM 3301 C C . ALA A 1 454 ? 11.433 2.440 -25.965 1.00 97.00 454 ALA A C 1
ATOM 3303 O O . ALA A 1 454 ? 11.709 2.197 -27.140 1.00 97.00 454 ALA A O 1
ATOM 3304 N N . VAL A 1 455 ? 11.988 1.761 -24.957 1.00 97.69 455 VAL A N 1
ATOM 3305 C CA . VAL A 1 455 ? 12.950 0.676 -25.180 1.00 97.69 455 VAL A CA 1
ATOM 3306 C C . VAL A 1 455 ? 12.285 -0.536 -25.829 1.00 97.69 455 VAL A C 1
ATOM 3308 O O . VAL A 1 455 ? 12.830 -1.060 -26.802 1.00 97.69 455 VAL A O 1
ATOM 3311 N N . ALA A 1 456 ? 11.108 -0.952 -25.358 1.00 96.75 456 ALA A N 1
ATOM 3312 C CA . ALA A 1 456 ? 10.360 -2.065 -25.940 1.00 96.75 456 ALA A CA 1
ATOM 3313 C C . ALA A 1 456 ? 10.039 -1.823 -27.424 1.00 96.75 456 ALA A C 1
ATOM 3315 O O . ALA A 1 456 ? 10.294 -2.681 -28.270 1.00 96.75 456 ALA A O 1
ATOM 3316 N N . GLN A 1 457 ? 9.569 -0.626 -27.773 1.00 97.12 457 GLN A N 1
ATOM 3317 C CA . GLN A 1 457 ? 9.259 -0.256 -29.153 1.00 97.12 457 GLN A CA 1
ATOM 3318 C C . GLN A 1 457 ? 10.508 -0.161 -30.037 1.00 97.12 457 GLN A C 1
ATOM 3320 O O . GLN A 1 457 ? 10.473 -0.534 -31.212 1.00 97.12 457 GLN A O 1
ATOM 3325 N N . LEU A 1 458 ? 11.638 0.311 -29.504 1.00 96.94 458 LEU A N 1
ATOM 3326 C CA . LEU A 1 458 ? 12.898 0.323 -30.251 1.00 96.94 458 LEU A CA 1
ATOM 3327 C C . LEU A 1 458 ? 13.416 -1.095 -30.534 1.00 96.94 458 LEU A C 1
ATOM 3329 O O . LEU A 1 458 ? 14.005 -1.316 -31.595 1.00 96.94 458 LEU A O 1
ATOM 3333 N N . LEU A 1 459 ? 13.180 -2.052 -29.627 1.00 96.12 459 LEU A N 1
ATOM 3334 C CA . LEU A 1 459 ? 13.460 -3.474 -29.864 1.00 96.12 459 LEU A CA 1
ATOM 3335 C C . LEU A 1 459 ? 12.546 -4.037 -30.957 1.00 96.12 459 LEU A C 1
ATOM 3337 O O . LEU A 1 459 ? 13.040 -4.641 -31.907 1.00 96.12 459 LEU A O 1
ATOM 3341 N N . LEU A 1 460 ? 11.235 -3.788 -30.865 1.00 94.38 460 LEU A N 1
ATOM 3342 C CA . LEU A 1 460 ? 10.243 -4.261 -31.840 1.00 94.38 460 LEU A CA 1
ATOM 3343 C C . LEU A 1 460 ? 10.493 -3.724 -33.256 1.00 94.38 460 LEU A C 1
ATOM 3345 O O . LEU A 1 460 ? 10.397 -4.465 -34.230 1.00 94.38 460 LEU A O 1
ATOM 3349 N N . THR A 1 461 ? 10.861 -2.447 -33.381 1.00 94.12 461 THR A N 1
ATOM 3350 C CA . THR A 1 461 ? 11.196 -1.816 -34.674 1.00 94.12 461 THR A CA 1
ATOM 3351 C C . THR A 1 461 ? 12.591 -2.191 -35.187 1.00 94.12 461 THR A C 1
ATOM 3353 O O . THR A 1 461 ? 12.980 -1.826 -36.298 1.00 94.12 461 THR A O 1
ATOM 3356 N N . GLY A 1 462 ? 13.382 -2.915 -34.391 1.00 93.31 462 GLY A N 1
ATOM 3357 C CA . GLY A 1 462 ? 14.745 -3.303 -34.735 1.00 93.31 462 GLY A CA 1
ATOM 3358 C C . GLY A 1 462 ? 15.718 -2.124 -34.825 1.00 93.31 462 GLY A C 1
ATOM 3359 O O . GLY A 1 462 ? 16.767 -2.254 -35.463 1.00 93.31 462 GLY A O 1
ATOM 3360 N N . LEU A 1 463 ? 15.394 -0.974 -34.227 1.00 95.88 463 LEU A N 1
ATOM 3361 C CA . LEU A 1 463 ? 16.300 0.172 -34.065 1.00 95.88 463 LEU A CA 1
ATOM 3362 C C . LEU A 1 463 ? 17.254 -0.010 -32.874 1.00 95.88 463 LEU A C 1
ATOM 3364 O O . LEU A 1 463 ? 18.318 0.614 -32.824 1.00 95.88 463 LEU A O 1
ATOM 3368 N N . LEU A 1 464 ? 16.896 -0.906 -31.956 1.00 96.06 464 LEU A N 1
ATOM 3369 C CA . LEU A 1 464 ? 17.708 -1.409 -30.858 1.00 96.06 464 LEU A CA 1
ATOM 3370 C C . LEU A 1 464 ? 17.846 -2.929 -31.003 1.00 96.06 464 LEU A C 1
ATOM 3372 O O . LEU A 1 464 ? 16.867 -3.611 -31.293 1.00 96.06 464 LEU A O 1
ATOM 3376 N N . ASP A 1 465 ? 19.053 -3.470 -30.833 1.00 94.69 465 ASP A N 1
ATOM 3377 C CA . ASP A 1 465 ? 19.253 -4.925 -30.823 1.00 94.69 465 ASP A CA 1
ATOM 3378 C C . ASP A 1 465 ? 19.139 -5.526 -29.409 1.00 94.69 465 ASP A C 1
ATOM 3380 O O . ASP A 1 465 ? 19.141 -4.811 -28.407 1.00 94.69 465 ASP A O 1
ATOM 3384 N N . HIS A 1 466 ? 19.071 -6.859 -29.321 1.00 95.00 466 HIS A N 1
ATOM 3385 C CA . HIS A 1 466 ? 18.974 -7.603 -28.054 1.00 95.00 466 HIS A CA 1
ATOM 3386 C C . HIS A 1 466 ? 20.124 -7.309 -27.070 1.00 95.00 466 HIS A C 1
ATOM 3388 O O . HIS A 1 466 ? 19.954 -7.395 -25.855 1.00 95.00 466 HIS A O 1
ATOM 3394 N N . SER A 1 467 ? 21.299 -6.898 -27.566 1.00 95.50 467 SER A N 1
ATOM 3395 C CA . SER A 1 467 ? 22.412 -6.484 -26.706 1.00 95.50 467 SER A CA 1
ATOM 3396 C C . SER A 1 467 ? 22.165 -5.122 -26.053 1.00 95.50 467 SER A C 1
ATOM 3398 O O . SER A 1 467 ? 22.930 -4.713 -25.179 1.00 95.50 467 SER A O 1
ATOM 3400 N N . GLY A 1 468 ? 21.115 -4.411 -26.466 1.00 95.44 468 GLY A N 1
ATOM 3401 C CA . GLY A 1 468 ? 20.799 -3.041 -26.095 1.00 95.44 468 GLY A CA 1
ATOM 3402 C C . GLY A 1 468 ? 21.597 -2.012 -26.883 1.00 95.44 468 GLY A C 1
ATOM 3403 O O . GLY A 1 468 ? 21.724 -0.881 -26.425 1.00 95.44 468 GLY A O 1
ATOM 3404 N N . ARG A 1 469 ? 22.185 -2.369 -28.033 1.00 96.94 469 ARG A N 1
ATOM 3405 C CA . ARG A 1 469 ? 22.926 -1.418 -28.868 1.00 96.94 469 ARG A CA 1
ATOM 3406 C C . ARG A 1 469 ? 21.985 -0.731 -29.850 1.00 96.94 469 ARG A C 1
ATOM 3408 O O . ARG A 1 469 ? 21.340 -1.377 -30.674 1.00 96.94 469 ARG A O 1
ATOM 3415 N N . MET A 1 470 ? 21.937 0.593 -29.773 1.00 96.75 470 MET A N 1
ATOM 3416 C CA . MET A 1 470 ? 21.150 1.441 -30.660 1.00 96.75 470 MET A CA 1
ATOM 3417 C C . MET A 1 470 ? 21.846 1.549 -32.016 1.00 96.75 470 MET A C 1
ATOM 3419 O O . MET A 1 470 ? 23.062 1.768 -32.078 1.00 96.75 470 MET A O 1
ATOM 3423 N N . LYS A 1 471 ? 21.097 1.389 -33.109 1.00 96.06 471 LYS A N 1
ATOM 3424 C CA . LYS A 1 471 ? 21.613 1.551 -34.475 1.00 96.06 471 LYS A CA 1
ATOM 3425 C C . LYS A 1 471 ? 22.062 2.989 -34.734 1.00 96.06 471 LYS A C 1
ATOM 3427 O O . LYS A 1 471 ? 21.555 3.928 -34.128 1.00 96.06 471 LYS A O 1
ATOM 3432 N N . SER A 1 472 ? 23.031 3.171 -35.631 1.00 94.38 472 SER A N 1
ATOM 3433 C CA . SER A 1 472 ? 23.252 4.491 -36.230 1.00 94.38 472 SER A CA 1
ATOM 3434 C C . SER A 1 472 ? 22.214 4.755 -37.319 1.00 94.38 472 SER A C 1
ATOM 3436 O O . SER A 1 472 ? 21.576 3.825 -37.816 1.00 94.38 472 SER A O 1
ATOM 3438 N N . ARG A 1 473 ? 22.086 6.018 -37.735 1.00 93.00 473 ARG A N 1
ATOM 3439 C CA . ARG A 1 473 ? 21.272 6.386 -38.900 1.00 93.00 473 ARG A CA 1
ATOM 3440 C C . ARG A 1 473 ? 21.668 5.599 -40.154 1.00 93.00 473 ARG A C 1
ATOM 3442 O O . ARG A 1 473 ? 20.794 5.180 -40.902 1.00 93.00 473 ARG A O 1
ATOM 3449 N N . GLU A 1 474 ? 22.964 5.354 -40.352 1.00 91.44 474 GLU A N 1
ATOM 3450 C CA . GLU A 1 474 ? 23.478 4.559 -41.476 1.00 91.44 474 GLU A CA 1
ATOM 3451 C C . GLU A 1 474 ? 23.060 3.082 -41.364 1.00 91.44 474 GLU A C 1
ATOM 3453 O O . GLU A 1 474 ? 22.567 2.503 -42.332 1.00 91.44 474 GLU A O 1
ATOM 3458 N N . ASP A 1 475 ? 23.164 2.496 -40.165 1.00 92.44 475 ASP A N 1
ATOM 3459 C CA . ASP A 1 475 ? 22.777 1.101 -39.893 1.00 92.44 475 ASP A CA 1
ATOM 3460 C C . ASP A 1 475 ? 21.257 0.863 -40.012 1.00 92.44 475 ASP A C 1
ATOM 3462 O O . ASP A 1 475 ? 20.811 -0.272 -40.197 1.00 92.44 475 ASP A O 1
ATOM 3466 N N . ALA A 1 476 ? 20.443 1.913 -39.862 1.00 89.75 476 ALA A N 1
ATOM 3467 C CA . ALA A 1 476 ? 18.987 1.840 -39.967 1.00 89.75 476 ALA A CA 1
ATOM 3468 C C . ALA A 1 476 ? 18.480 1.786 -41.422 1.00 89.75 476 ALA A C 1
ATOM 3470 O O . ALA A 1 476 ? 17.323 1.428 -41.652 1.00 89.75 476 ALA A O 1
ATOM 3471 N N . GLY A 1 477 ? 19.327 2.090 -42.412 1.00 89.31 477 GLY A N 1
ATOM 3472 C CA . GLY A 1 477 ? 18.980 2.009 -43.831 1.00 89.31 477 GLY A CA 1
ATOM 3473 C C . GLY A 1 477 ? 17.761 2.864 -44.197 1.00 89.31 477 GLY A C 1
ATOM 3474 O O . GLY A 1 477 ? 17.744 4.066 -43.959 1.00 89.31 477 GLY A O 1
ATOM 3475 N N . HIS A 1 478 ? 16.733 2.238 -44.779 1.00 89.00 478 HIS A N 1
ATOM 3476 C CA . HIS A 1 478 ? 15.493 2.907 -45.206 1.00 89.00 478 HIS A CA 1
ATOM 3477 C C . HIS A 1 478 ? 14.393 2.907 -44.130 1.00 89.00 478 HIS A C 1
ATOM 3479 O O . HIS A 1 478 ? 13.220 3.082 -44.458 1.00 89.00 478 HIS A O 1
ATOM 3485 N N . HIS A 1 479 ? 14.733 2.663 -42.860 1.00 92.56 479 HIS A N 1
ATOM 3486 C CA . HIS A 1 479 ? 13.740 2.688 -41.790 1.00 92.56 479 HIS A CA 1
ATOM 3487 C C . HIS A 1 479 ? 13.071 4.080 -41.712 1.00 92.56 479 HIS A C 1
ATOM 3489 O O . HIS A 1 479 ? 13.792 5.079 -41.659 1.00 92.56 479 HIS A O 1
ATOM 3495 N N . PRO A 1 480 ? 11.728 4.188 -41.645 1.00 93.56 480 PRO A N 1
ATOM 3496 C CA . PRO A 1 480 ? 11.023 5.480 -41.643 1.00 93.56 480 PRO A CA 1
ATOM 3497 C C . PRO A 1 480 ? 11.470 6.440 -40.531 1.00 93.56 480 PRO A C 1
ATOM 3499 O O . PRO A 1 480 ? 11.491 7.654 -40.704 1.00 93.56 480 PRO A O 1
ATOM 3502 N N . LEU A 1 481 ? 11.878 5.881 -39.390 1.00 95.56 481 LEU A N 1
ATOM 3503 C CA . LEU A 1 481 ? 12.351 6.630 -38.221 1.00 95.56 481 LEU A CA 1
ATOM 3504 C C . LEU A 1 481 ? 13.877 6.854 -38.182 1.00 95.56 481 LEU A C 1
ATOM 3506 O O . LEU A 1 481 ? 14.386 7.303 -37.157 1.00 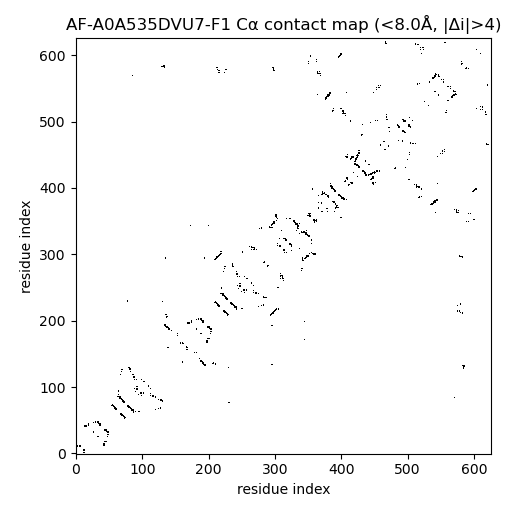95.56 481 LEU A O 1
ATOM 3510 N N . ALA A 1 482 ? 14.626 6.551 -39.250 1.00 94.62 482 ALA A N 1
ATOM 3511 C CA . ALA A 1 482 ? 16.091 6.668 -39.257 1.00 94.62 482 ALA A CA 1
ATOM 3512 C C . ALA A 1 482 ? 16.584 8.092 -38.938 1.00 94.62 482 ALA A C 1
ATOM 3514 O O . ALA A 1 482 ? 17.596 8.255 -38.263 1.00 94.62 482 ALA A O 1
ATOM 3515 N N . ASP A 1 483 ? 15.843 9.125 -39.347 1.00 95.12 483 ASP A N 1
ATOM 3516 C CA . ASP A 1 483 ? 16.189 10.532 -39.089 1.00 95.12 483 ASP A CA 1
ATOM 3517 C C . ASP A 1 483 ? 16.068 10.939 -37.613 1.00 95.12 483 ASP A C 1
ATOM 3519 O O . ASP A 1 483 ? 16.588 11.980 -37.212 1.00 95.12 483 ASP A O 1
ATOM 3523 N N . ARG A 1 484 ? 15.410 10.115 -36.790 1.00 96.94 484 ARG A N 1
ATOM 3524 C CA . ARG A 1 484 ? 15.327 10.306 -35.337 1.00 96.94 484 ARG A CA 1
ATOM 3525 C C . ARG A 1 484 ? 16.491 9.667 -34.586 1.00 96.94 484 ARG A C 1
ATOM 3527 O O . ARG A 1 484 ? 16.633 9.924 -33.394 1.00 96.94 484 ARG A O 1
ATOM 3534 N N . LEU A 1 485 ? 17.333 8.877 -35.256 1.00 97.25 485 LEU A N 1
ATOM 3535 C CA . LEU A 1 485 ? 18.610 8.431 -34.705 1.00 97.25 485 LEU A CA 1
ATOM 3536 C C . LEU A 1 485 ? 19.621 9.571 -34.818 1.00 97.25 485 LEU A C 1
ATOM 3538 O O . LEU A 1 485 ? 20.073 9.927 -35.908 1.00 97.25 485 LEU A O 1
ATOM 3542 N N . ILE A 1 486 ? 19.964 10.139 -33.671 1.00 96.50 486 ILE A N 1
ATOM 3543 C CA . ILE A 1 486 ? 20.839 11.299 -33.537 1.00 96.50 486 ILE A CA 1
ATOM 3544 C C . ILE A 1 486 ? 22.047 10.961 -32.661 1.00 96.50 486 ILE A C 1
ATOM 3546 O O . ILE A 1 486 ? 22.120 9.903 -32.034 1.00 96.50 486 ILE A O 1
ATOM 3550 N N . GLU A 1 487 ? 22.993 11.892 -32.586 1.00 95.94 487 GLU A N 1
ATOM 3551 C CA . GLU A 1 487 ? 24.068 11.856 -31.600 1.00 95.94 487 GLU A CA 1
ATOM 3552 C C . GLU A 1 487 ? 23.990 13.092 -30.710 1.00 95.94 487 GLU A C 1
ATOM 3554 O O . GLU A 1 487 ? 23.886 14.221 -31.193 1.00 95.94 487 GLU A O 1
ATOM 3559 N N . VAL A 1 488 ? 24.060 12.873 -29.401 1.00 94.12 488 VAL A N 1
ATOM 3560 C CA . VAL A 1 488 ? 24.119 13.928 -28.390 1.00 94.12 488 VAL A CA 1
ATOM 3561 C C . VAL A 1 488 ? 25.411 13.734 -27.614 1.00 94.12 488 VAL A C 1
ATOM 3563 O O . VAL A 1 488 ? 25.626 12.676 -27.030 1.00 94.12 488 VAL A O 1
ATOM 3566 N N . GLU A 1 489 ? 26.303 14.726 -27.653 1.00 92.75 489 GLU A N 1
ATOM 3567 C CA . GLU A 1 489 ? 27.621 14.656 -26.994 1.00 92.75 489 GLU A CA 1
ATOM 3568 C C . GLU A 1 489 ? 28.441 13.403 -27.396 1.00 92.75 489 GLU A C 1
ATOM 3570 O O . GLU A 1 489 ? 29.174 12.831 -26.592 1.00 92.75 489 GLU A O 1
ATOM 3575 N N . GLY A 1 490 ? 28.305 12.951 -28.650 1.00 91.75 490 GLY A N 1
ATOM 3576 C CA . GLY A 1 490 ? 28.980 11.751 -29.169 1.00 91.75 490 GLY A CA 1
ATOM 3577 C C . GLY A 1 490 ? 28.379 10.420 -28.696 1.00 91.75 490 GLY A C 1
ATOM 3578 O O . GLY A 1 490 ? 28.984 9.367 -28.889 1.00 91.75 490 GLY A O 1
ATOM 3579 N N . VAL A 1 491 ? 27.201 10.444 -28.067 1.00 95.25 491 VAL A N 1
ATOM 3580 C CA . VAL A 1 491 ? 26.445 9.258 -27.649 1.00 95.25 491 VAL A CA 1
ATOM 3581 C C . VAL A 1 491 ? 25.220 9.107 -28.550 1.00 95.25 491 VAL A C 1
ATOM 3583 O O . VAL A 1 491 ? 24.461 10.059 -28.733 1.00 95.25 491 VAL A O 1
ATOM 3586 N N . ARG A 1 492 ? 25.009 7.903 -29.102 1.00 97.19 492 ARG A N 1
ATOM 3587 C CA . ARG A 1 492 ? 23.808 7.582 -29.894 1.00 97.19 492 ARG A CA 1
ATOM 3588 C C . ARG A 1 492 ? 22.548 7.809 -29.061 1.00 97.19 492 ARG A C 1
ATOM 3590 O O . ARG A 1 492 ? 22.506 7.409 -27.896 1.00 97.19 492 ARG A O 1
ATOM 3597 N N . ALA A 1 493 ? 21.533 8.415 -29.659 1.00 97.94 493 ALA A N 1
ATOM 3598 C CA . ALA A 1 493 ? 20.242 8.637 -29.032 1.00 97.94 493 ALA A CA 1
ATOM 3599 C C . ALA A 1 493 ? 19.100 8.558 -30.052 1.00 97.94 493 ALA A C 1
ATOM 3601 O O . ALA A 1 493 ? 19.294 8.772 -31.248 1.00 97.94 493 ALA A O 1
ATOM 3602 N N . PHE A 1 494 ? 17.899 8.280 -29.559 1.00 98.31 494 PHE A N 1
ATOM 3603 C CA . PHE A 1 494 ? 16.669 8.320 -30.334 1.00 98.31 494 PHE A CA 1
ATOM 3604 C C . PHE A 1 494 ? 15.818 9.514 -29.898 1.00 98.31 494 PHE A C 1
ATOM 3606 O O . PHE A 1 494 ? 15.491 9.659 -28.719 1.00 98.31 494 PHE A O 1
ATOM 3613 N N . LEU A 1 495 ? 15.465 10.377 -30.848 1.00 98.00 495 LEU A N 1
ATOM 3614 C CA . LEU A 1 495 ? 14.675 11.580 -30.611 1.00 98.00 495 LEU A CA 1
ATOM 3615 C C . LEU A 1 495 ? 13.175 11.247 -30.555 1.00 98.00 495 LEU A C 1
ATOM 3617 O O . LEU A 1 495 ? 12.545 11.003 -31.590 1.00 98.00 495 LEU A O 1
ATOM 3621 N N . LEU A 1 496 ? 12.594 11.297 -29.354 1.00 96.75 496 LEU A N 1
ATOM 3622 C CA . LEU A 1 496 ? 11.158 11.095 -29.130 1.00 96.75 496 LEU A CA 1
ATOM 3623 C C . LEU A 1 496 ? 10.381 12.366 -29.497 1.00 96.75 496 LEU A C 1
ATOM 3625 O O . LEU A 1 496 ? 9.507 12.347 -30.366 1.00 96.75 496 LEU A O 1
ATOM 3629 N N . ALA A 1 497 ? 10.778 13.494 -28.912 1.00 95.81 497 ALA A N 1
ATOM 3630 C CA . ALA A 1 497 ? 10.205 14.812 -29.161 1.00 95.81 497 ALA A CA 1
ATOM 3631 C C . ALA A 1 497 ? 11.298 15.887 -29.172 1.00 95.81 497 ALA A C 1
ATOM 3633 O O . ALA A 1 497 ? 12.452 15.628 -28.836 1.00 95.81 497 ALA A O 1
ATOM 3634 N N . GLU A 1 498 ? 10.949 17.113 -29.558 1.00 93.81 498 GLU A N 1
ATOM 3635 C CA . GLU A 1 498 ? 11.889 18.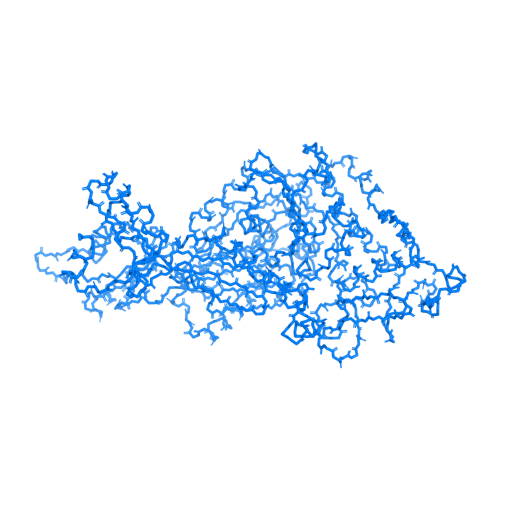234 -29.507 1.00 93.81 498 GLU A CA 1
ATOM 3636 C C . GLU A 1 498 ? 12.428 18.424 -28.076 1.00 93.81 498 GLU A C 1
ATOM 3638 O O . GLU A 1 498 ? 11.683 18.779 -27.167 1.00 93.81 498 GLU A O 1
ATOM 3643 N N . GLY A 1 499 ? 13.728 18.182 -27.883 1.00 93.06 499 GLY A N 1
ATOM 3644 C CA . GLY A 1 499 ? 14.391 18.291 -26.579 1.00 93.06 499 GLY A CA 1
ATOM 3645 C C . GLY A 1 499 ? 14.257 17.066 -25.666 1.00 93.06 499 GLY A C 1
ATOM 3646 O O . GLY A 1 499 ? 14.895 17.047 -24.617 1.00 93.06 499 GLY A O 1
ATOM 3647 N N . VAL A 1 500 ? 13.507 16.033 -26.066 1.00 97.56 500 VAL A N 1
ATOM 3648 C CA . VAL A 1 500 ? 13.327 14.794 -25.294 1.00 97.56 500 VAL A CA 1
ATOM 3649 C C . VAL A 1 500 ? 13.826 13.607 -26.112 1.00 97.56 500 VAL A C 1
ATOM 3651 O O . VAL A 1 500 ? 13.274 13.273 -27.164 1.00 97.56 500 VAL A O 1
ATOM 3654 N N . TYR A 1 501 ? 14.889 12.964 -25.636 1.00 97.62 501 TYR A N 1
ATOM 3655 C CA . TYR A 1 501 ? 15.534 11.840 -26.307 1.00 97.62 501 TYR A CA 1
ATOM 3656 C C . TYR A 1 501 ? 15.866 10.722 -25.322 1.00 97.62 501 TYR A C 1
ATOM 3658 O O . TYR A 1 501 ? 16.008 10.951 -24.123 1.00 97.62 501 TYR A O 1
ATOM 3666 N N . LEU A 1 502 ? 16.026 9.516 -25.859 1.00 97.81 502 LEU A N 1
ATOM 3667 C CA . LEU A 1 502 ? 16.533 8.359 -25.134 1.00 97.81 502 LEU A CA 1
ATOM 3668 C C . LEU A 1 502 ? 17.952 8.059 -25.614 1.00 97.81 502 LEU A C 1
ATOM 3670 O O . LEU A 1 502 ? 18.149 7.748 -26.789 1.00 97.81 502 LEU A O 1
ATOM 3674 N N . SER A 1 503 ? 18.949 8.160 -24.740 1.00 97.75 503 SER A N 1
ATOM 3675 C CA . SER A 1 503 ? 20.342 7.887 -25.098 1.00 97.75 503 SER A CA 1
ATOM 3676 C C . SER A 1 503 ? 20.719 6.416 -24.929 1.00 97.75 503 SER A C 1
ATOM 3678 O O . SER A 1 503 ? 20.108 5.656 -24.183 1.00 97.75 503 SER A O 1
ATOM 3680 N N . GLN A 1 504 ? 21.811 6.012 -25.573 1.00 97.81 504 GLN A N 1
ATOM 3681 C CA . GLN A 1 504 ? 22.415 4.696 -25.388 1.00 97.81 504 GLN A CA 1
ATOM 3682 C C . GLN A 1 504 ? 22.804 4.425 -23.925 1.00 97.81 504 GLN A C 1
ATOM 3684 O O . GLN A 1 504 ? 22.793 3.266 -23.516 1.00 97.81 504 GLN A O 1
ATOM 3689 N N . ARG A 1 505 ? 23.166 5.456 -23.149 1.00 96.19 505 ARG A N 1
ATOM 3690 C CA . ARG A 1 505 ? 23.461 5.305 -21.716 1.00 96.19 505 ARG A CA 1
ATOM 3691 C C . ARG A 1 505 ? 22.190 5.011 -20.929 1.00 96.19 505 ARG A C 1
ATOM 3693 O O . ARG A 1 505 ? 22.189 4.061 -20.164 1.00 96.19 505 ARG A O 1
ATOM 3700 N N . ASP A 1 506 ? 21.105 5.725 -21.216 1.00 96.69 506 ASP A N 1
ATOM 3701 C CA . ASP A 1 506 ? 19.802 5.491 -20.580 1.00 96.69 506 ASP A CA 1
ATOM 3702 C C . ASP A 1 506 ? 19.308 4.052 -20.812 1.00 96.69 506 ASP A C 1
ATOM 3704 O O . ASP A 1 506 ? 18.818 3.399 -19.895 1.00 96.69 506 ASP A O 1
ATOM 3708 N N . VAL A 1 507 ? 19.518 3.506 -22.020 1.00 97.06 507 VAL A N 1
ATOM 3709 C CA . VAL A 1 507 ? 19.226 2.090 -22.314 1.00 97.06 507 VAL A CA 1
ATOM 3710 C C . VAL A 1 507 ? 20.052 1.144 -21.434 1.00 97.06 507 VAL A C 1
ATOM 3712 O O . VAL A 1 507 ? 19.537 0.117 -20.999 1.00 97.06 507 VAL A O 1
ATOM 3715 N N . ARG A 1 508 ? 21.326 1.464 -21.164 1.00 95.75 508 ARG A N 1
ATOM 3716 C CA . ARG A 1 508 ? 22.189 0.643 -20.297 1.00 95.75 508 ARG A CA 1
ATOM 3717 C C . ARG A 1 508 ? 21.722 0.686 -18.847 1.00 95.75 508 ARG A C 1
ATOM 3719 O O . ARG A 1 508 ? 21.658 -0.371 -18.230 1.00 95.75 508 ARG A O 1
ATOM 3726 N N . GLU A 1 509 ? 21.337 1.855 -18.343 1.00 94.88 509 GLU A N 1
ATOM 3727 C CA . GLU A 1 509 ? 20.770 1.983 -16.995 1.00 94.88 509 GLU A CA 1
ATOM 3728 C C . GLU A 1 509 ? 19.490 1.153 -16.847 1.00 94.88 509 GLU A C 1
ATOM 3730 O O . GLU A 1 509 ? 19.351 0.391 -15.890 1.00 94.88 509 GLU A O 1
ATOM 3735 N N . LEU A 1 510 ? 18.600 1.185 -17.849 1.00 94.75 510 LEU A N 1
ATOM 3736 C CA . LEU A 1 510 ? 17.418 0.321 -17.846 1.00 94.75 510 LEU A CA 1
ATOM 3737 C C . LEU A 1 510 ? 17.789 -1.171 -17.883 1.00 94.75 510 LEU A C 1
ATOM 3739 O O . LEU A 1 510 ? 17.162 -1.968 -17.186 1.00 94.75 510 LEU A O 1
ATOM 3743 N N . GLN A 1 511 ? 18.797 -1.569 -18.669 1.00 95.44 511 GLN A N 1
ATOM 3744 C CA . GLN A 1 511 ? 19.265 -2.961 -18.709 1.00 95.44 511 GLN A CA 1
ATOM 3745 C C . GLN A 1 511 ? 19.777 -3.438 -17.350 1.00 95.44 511 GLN A C 1
ATOM 3747 O O . GLN A 1 511 ? 19.460 -4.559 -16.954 1.00 95.44 511 GLN A O 1
ATOM 3752 N N . PHE A 1 512 ? 20.540 -2.611 -16.633 1.00 93.19 512 PHE A N 1
ATOM 3753 C CA . PHE A 1 512 ? 21.011 -2.956 -15.294 1.00 93.19 512 PHE A CA 1
ATOM 3754 C C . PHE A 1 512 ? 19.839 -3.112 -14.321 1.00 93.19 512 PHE A C 1
ATOM 3756 O O . PHE A 1 512 ? 19.750 -4.137 -13.643 1.00 93.19 512 PHE A O 1
ATOM 3763 N N . ALA A 1 513 ? 18.900 -2.163 -14.323 1.00 92.19 513 ALA A N 1
ATOM 3764 C CA . ALA A 1 513 ? 17.748 -2.195 -13.430 1.00 92.19 513 ALA A CA 1
ATOM 3765 C C . ALA A 1 513 ? 16.841 -3.404 -13.684 1.00 92.19 513 ALA A C 1
ATOM 3767 O O . ALA A 1 513 ? 16.574 -4.192 -12.774 1.00 92.19 513 ALA A O 1
ATOM 3768 N N . LYS A 1 514 ? 16.435 -3.620 -14.942 1.00 93.75 514 LYS A N 1
ATOM 3769 C CA . LYS A 1 514 ? 15.607 -4.776 -15.311 1.00 93.75 514 LYS A CA 1
ATOM 3770 C C . LYS A 1 514 ? 16.347 -6.093 -15.092 1.00 93.75 514 LYS A C 1
ATOM 3772 O O . LYS A 1 514 ? 15.740 -7.065 -14.659 1.00 93.75 514 LYS A O 1
ATOM 3777 N N . GLY A 1 515 ? 17.652 -6.133 -15.378 1.00 94.88 515 GLY A N 1
ATOM 3778 C CA . GLY A 1 515 ? 18.487 -7.320 -15.209 1.00 94.88 515 GLY A CA 1
ATOM 3779 C C . GLY A 1 515 ? 18.565 -7.745 -13.747 1.00 94.88 515 GLY A C 1
ATOM 3780 O O . GLY A 1 515 ? 18.488 -8.933 -13.455 1.00 94.88 515 GLY A O 1
ATOM 3781 N N . SER A 1 516 ? 18.631 -6.785 -12.824 1.00 93.31 516 SER A N 1
ATOM 3782 C CA . SER A 1 516 ? 18.674 -7.046 -11.382 1.00 93.31 516 SER A CA 1
ATOM 3783 C C . SER A 1 516 ? 17.390 -7.725 -10.897 1.00 93.31 516 SER A C 1
ATOM 3785 O O . SER A 1 516 ? 17.441 -8.800 -10.298 1.00 93.31 516 SER A O 1
ATOM 3787 N N . ILE A 1 517 ? 16.230 -7.171 -11.267 1.00 94.88 517 ILE A N 1
ATOM 3788 C CA . ILE A 1 517 ? 14.913 -7.736 -10.930 1.00 94.88 517 ILE A CA 1
ATOM 3789 C C . ILE A 1 517 ? 14.733 -9.120 -11.564 1.00 94.88 517 ILE A C 1
ATOM 3791 O O . ILE A 1 517 ? 14.408 -10.086 -10.872 1.00 94.88 517 ILE A O 1
ATOM 3795 N N . ALA A 1 518 ? 15.021 -9.250 -12.863 1.00 96.25 518 ALA A N 1
ATOM 3796 C CA . ALA A 1 518 ? 14.926 -10.522 -13.575 1.00 96.25 518 ALA A CA 1
ATOM 3797 C C . ALA A 1 518 ? 15.846 -11.599 -12.971 1.00 96.25 518 ALA A C 1
ATOM 3799 O O . ALA A 1 518 ? 15.488 -12.776 -12.953 1.00 96.25 518 ALA A O 1
ATOM 3800 N N . THR A 1 519 ? 17.004 -11.207 -12.430 1.00 96.00 519 THR A N 1
ATOM 3801 C CA . THR A 1 519 ? 17.922 -12.116 -11.725 1.00 96.00 519 THR A CA 1
ATOM 3802 C C . THR A 1 519 ? 17.314 -12.616 -10.430 1.00 96.00 519 THR A C 1
ATOM 3804 O O . THR A 1 519 ? 17.351 -13.818 -10.180 1.00 96.00 519 THR A O 1
ATOM 3807 N N . GLY A 1 520 ? 16.725 -11.722 -9.629 1.00 96.06 520 GLY A N 1
ATOM 3808 C CA . GLY A 1 520 ? 16.015 -12.102 -8.410 1.00 96.06 520 GLY A CA 1
ATOM 3809 C C . GLY A 1 520 ? 14.910 -13.114 -8.710 1.00 96.06 520 GLY A C 1
ATOM 3810 O O . GLY A 1 520 ? 14.895 -14.193 -8.123 1.00 96.06 520 GLY A O 1
ATOM 3811 N N . ILE A 1 521 ? 14.063 -12.830 -9.706 1.00 97.12 521 ILE A N 1
ATOM 3812 C CA . ILE A 1 521 ? 12.995 -13.747 -10.135 1.00 97.12 521 ILE A CA 1
ATOM 3813 C C . ILE A 1 521 ? 13.583 -15.096 -10.558 1.00 97.12 521 ILE A C 1
ATOM 3815 O O . ILE A 1 521 ? 13.145 -16.137 -10.070 1.00 97.12 521 ILE A O 1
ATOM 3819 N N . LYS A 1 522 ? 14.601 -15.087 -11.427 1.00 96.06 522 LYS A N 1
ATOM 3820 C CA . LYS A 1 522 ? 15.243 -16.308 -11.922 1.00 96.06 522 LYS A CA 1
ATOM 3821 C C . LYS A 1 522 ? 15.812 -17.153 -10.782 1.00 96.06 522 LYS A C 1
ATOM 3823 O O . LYS A 1 522 ? 15.560 -18.351 -10.744 1.00 96.06 522 LYS A O 1
ATOM 3828 N N . VAL A 1 523 ? 16.548 -16.545 -9.851 1.00 96.38 523 VAL A N 1
ATOM 3829 C CA . VAL A 1 523 ? 17.140 -17.252 -8.706 1.00 96.38 523 VAL A CA 1
ATOM 3830 C C . VAL A 1 523 ? 16.053 -17.906 -7.858 1.00 96.38 523 VAL A C 1
ATOM 3832 O O . VAL A 1 523 ? 16.189 -19.073 -7.493 1.00 96.38 523 VAL A O 1
ATOM 3835 N N . LEU A 1 524 ? 14.958 -17.200 -7.566 1.00 97.12 524 LEU A N 1
ATOM 3836 C CA . LEU A 1 524 ? 13.873 -17.788 -6.784 1.00 97.12 524 LEU A CA 1
ATOM 3837 C C . LEU A 1 524 ? 13.156 -18.919 -7.544 1.00 97.12 524 LEU A C 1
ATOM 3839 O O . LEU A 1 524 ? 12.840 -19.947 -6.945 1.00 97.12 524 LEU A O 1
ATOM 3843 N N . MET A 1 525 ? 12.956 -18.779 -8.859 1.00 97.12 525 MET A N 1
ATOM 3844 C CA . MET A 1 525 ? 12.417 -19.851 -9.705 1.00 97.12 525 MET A CA 1
ATOM 3845 C C . MET A 1 525 ? 13.328 -21.085 -9.723 1.00 97.12 525 MET A C 1
ATOM 3847 O O . MET A 1 525 ? 12.840 -22.204 -9.572 1.00 97.12 525 MET A O 1
ATOM 3851 N N . ASP A 1 526 ? 14.645 -20.893 -9.830 1.00 95.94 526 ASP A N 1
ATOM 3852 C CA . ASP A 1 526 ? 15.627 -21.981 -9.796 1.00 95.94 526 ASP A CA 1
ATOM 3853 C C . ASP A 1 526 ? 15.593 -22.720 -8.441 1.00 95.94 526 ASP A C 1
ATOM 3855 O O . ASP A 1 526 ? 15.649 -23.950 -8.408 1.00 95.94 526 ASP A O 1
ATOM 3859 N N . ILE A 1 527 ? 15.445 -21.999 -7.318 1.00 96.12 527 ILE A N 1
ATOM 3860 C CA . ILE A 1 527 ? 15.327 -22.592 -5.968 1.00 96.12 527 ILE A CA 1
ATOM 3861 C C . ILE A 1 527 ? 14.029 -23.396 -5.808 1.00 96.12 527 ILE A C 1
ATOM 3863 O O . ILE A 1 527 ? 14.013 -24.413 -5.106 1.00 96.12 527 ILE A O 1
ATOM 3867 N N . LEU A 1 528 ? 12.936 -22.940 -6.424 1.00 96.31 528 LEU A N 1
ATOM 3868 C CA . LEU A 1 528 ? 11.660 -23.658 -6.437 1.00 96.31 528 LEU A CA 1
ATOM 3869 C C . LEU A 1 528 ? 11.624 -24.794 -7.472 1.00 96.31 528 LEU A C 1
ATOM 3871 O O . LEU A 1 528 ? 10.751 -25.653 -7.382 1.00 96.31 528 LEU A O 1
ATOM 3875 N N . GLY A 1 529 ? 12.569 -24.833 -8.417 1.00 96.62 529 GLY A N 1
ATOM 3876 C CA . GLY A 1 529 ? 12.609 -25.828 -9.489 1.00 96.62 529 GLY A CA 1
ATOM 3877 C C . GLY A 1 529 ? 11.478 -25.668 -10.508 1.00 96.62 529 GLY A C 1
ATOM 3878 O O . GLY A 1 529 ? 11.004 -26.666 -11.046 1.00 96.62 529 GLY A O 1
ATOM 3879 N N . ILE A 1 530 ? 11.034 -24.432 -10.742 1.00 96.62 530 ILE A N 1
ATOM 3880 C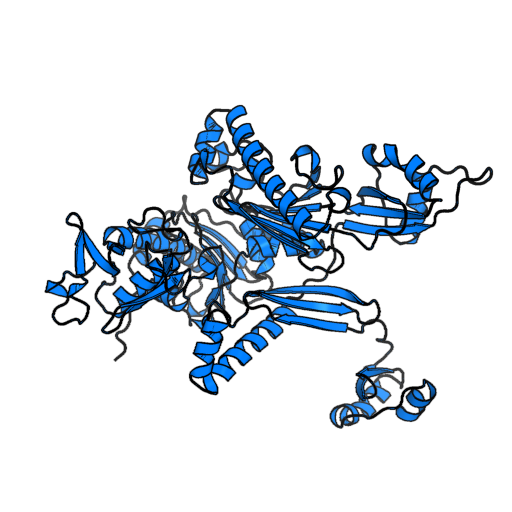 CA . ILE A 1 530 ? 9.896 -24.089 -11.609 1.00 96.62 530 ILE A CA 1
ATOM 3881 C C . ILE A 1 530 ? 10.352 -23.358 -12.872 1.00 96.62 530 ILE A C 1
ATOM 3883 O O . ILE A 1 530 ? 11.436 -22.777 -12.941 1.00 96.62 530 ILE A O 1
ATOM 3887 N N . THR A 1 531 ? 9.486 -23.345 -13.874 1.00 96.50 531 THR A N 1
ATOM 3888 C CA . THR A 1 531 ? 9.692 -22.690 -15.165 1.00 96.50 531 THR A CA 1
ATOM 3889 C C . THR A 1 531 ? 8.625 -21.619 -15.418 1.00 96.50 531 THR A C 1
ATOM 3891 O O . THR A 1 531 ? 7.605 -21.593 -14.729 1.00 96.50 531 THR A O 1
ATOM 3894 N N . PRO A 1 532 ? 8.803 -20.722 -16.411 1.00 94.81 532 PRO A N 1
ATOM 3895 C CA . PRO A 1 532 ? 7.802 -19.695 -16.708 1.00 94.81 532 PRO A CA 1
ATOM 3896 C C . PRO A 1 532 ? 6.407 -20.259 -17.019 1.00 94.81 532 PRO A C 1
ATOM 3898 O O . PRO A 1 532 ? 5.411 -19.608 -16.723 1.00 94.81 532 PRO A O 1
ATOM 3901 N N . SER A 1 533 ? 6.310 -21.474 -17.575 1.00 95.06 533 SER A N 1
ATOM 3902 C CA . SER A 1 533 ? 5.020 -22.115 -17.865 1.00 95.06 533 SER A CA 1
ATOM 3903 C C . SER A 1 533 ? 4.227 -22.513 -16.623 1.00 95.06 533 SER A C 1
ATOM 3905 O O . SER A 1 533 ? 3.008 -22.647 -16.722 1.00 95.06 533 SER A O 1
ATOM 3907 N N . ASP A 1 534 ? 4.897 -22.676 -15.481 1.00 95.75 534 ASP A N 1
ATOM 3908 C CA . ASP A 1 534 ? 4.268 -23.037 -14.208 1.00 95.75 534 ASP A CA 1
ATOM 3909 C C . ASP A 1 534 ? 3.656 -21.818 -13.499 1.00 95.75 534 ASP A C 1
ATOM 3911 O O . ASP A 1 534 ? 2.886 -21.978 -12.559 1.00 95.75 534 ASP A O 1
ATOM 3915 N N . VAL A 1 535 ? 3.998 -20.595 -13.927 1.00 96.44 535 VAL A N 1
ATOM 3916 C CA . VAL A 1 535 ? 3.544 -19.350 -13.295 1.00 96.44 535 VAL A CA 1
ATOM 3917 C C . VAL A 1 535 ? 2.123 -19.013 -13.743 1.00 96.44 535 VAL A C 1
ATOM 3919 O O . VAL A 1 535 ? 1.865 -18.787 -14.932 1.00 96.44 535 VAL A O 1
ATOM 3922 N N . ASP A 1 536 ? 1.208 -18.930 -12.779 1.00 94.12 536 ASP A N 1
ATOM 3923 C CA . ASP A 1 536 ? -0.197 -18.609 -13.020 1.00 94.12 536 ASP A CA 1
ATOM 3924 C C . ASP A 1 536 ? -0.406 -17.108 -13.224 1.00 94.12 536 ASP A C 1
ATOM 3926 O O . ASP A 1 536 ? -1.071 -16.700 -14.174 1.00 94.12 536 ASP A O 1
ATOM 3930 N N . GLU A 1 537 ? 0.159 -16.284 -12.338 1.00 93.50 537 GLU A N 1
ATOM 3931 C CA . GLU A 1 537 ? -0.059 -14.833 -12.295 1.00 93.50 537 GLU A CA 1
ATOM 3932 C C . GLU A 1 537 ? 1.231 -14.107 -11.860 1.00 93.50 537 GLU A C 1
ATOM 3934 O O . GLU A 1 537 ? 1.981 -14.583 -11.002 1.00 93.50 537 GLU A O 1
ATOM 3939 N N . ILE A 1 538 ? 1.480 -12.933 -12.439 1.00 94.69 538 ILE A N 1
ATOM 3940 C CA . ILE A 1 538 ? 2.555 -12.010 -12.069 1.00 94.69 538 ILE A CA 1
ATOM 3941 C C . ILE A 1 538 ? 1.924 -10.681 -11.664 1.00 94.69 538 ILE A C 1
ATOM 3943 O O . ILE A 1 538 ? 1.346 -9.984 -12.491 1.00 94.69 538 ILE A O 1
ATOM 3947 N N . PHE A 1 539 ? 2.058 -10.314 -10.399 1.00 92.50 539 PHE A N 1
ATOM 3948 C CA . PHE A 1 539 ? 1.620 -9.046 -9.845 1.00 92.50 539 PHE A CA 1
ATOM 3949 C C . PHE A 1 539 ? 2.749 -8.018 -9.900 1.00 92.50 539 PHE A C 1
ATOM 3951 O O . PHE A 1 539 ? 3.806 -8.220 -9.305 1.00 92.50 539 PHE A O 1
ATOM 3958 N N . LEU A 1 540 ? 2.509 -6.907 -10.592 1.00 90.88 540 LEU A N 1
ATOM 3959 C CA . LEU A 1 540 ? 3.410 -5.757 -10.647 1.00 90.88 540 LEU A CA 1
ATOM 3960 C C . LEU A 1 540 ? 2.886 -4.666 -9.712 1.00 90.88 540 LEU A C 1
ATOM 3962 O O . LEU A 1 540 ? 1.851 -4.047 -9.975 1.00 90.88 540 LEU A O 1
ATOM 3966 N N . GLY A 1 541 ? 3.575 -4.488 -8.590 1.00 86.25 541 GLY A N 1
ATOM 3967 C CA . GLY A 1 541 ? 3.274 -3.497 -7.566 1.00 86.25 541 GLY A CA 1
ATOM 3968 C C . GLY A 1 541 ? 4.160 -2.261 -7.641 1.00 86.25 541 GLY A C 1
ATOM 3969 O O . GLY A 1 541 ? 4.975 -2.085 -8.553 1.00 86.25 541 GLY A O 1
ATOM 3970 N N . GLY A 1 542 ? 3.968 -1.399 -6.652 1.00 79.44 542 GLY A N 1
ATOM 3971 C CA . GLY A 1 542 ? 4.675 -0.137 -6.532 1.00 79.44 542 GLY A CA 1
ATOM 3972 C C . GLY A 1 542 ? 4.030 0.977 -7.350 1.00 79.44 542 GLY A C 1
ATOM 3973 O O . GLY A 1 542 ? 3.246 0.765 -8.286 1.00 79.44 542 GLY A O 1
ATOM 3974 N N . SER A 1 543 ? 4.386 2.214 -6.996 1.00 69.94 543 SER A N 1
ATOM 3975 C CA . SER A 1 543 ? 3.929 3.409 -7.722 1.00 69.94 543 SER A CA 1
ATOM 3976 C C . SER A 1 543 ? 4.244 3.329 -9.220 1.00 69.94 543 SER A C 1
ATOM 3978 O O . SER A 1 543 ? 3.467 3.819 -10.034 1.00 69.94 543 SER A O 1
ATOM 3980 N N . PHE A 1 544 ? 5.337 2.651 -9.578 1.00 74.00 544 PHE A N 1
ATOM 3981 C CA . PHE A 1 544 ? 5.753 2.417 -10.950 1.00 74.00 544 PHE A CA 1
ATOM 3982 C C . PHE A 1 544 ? 4.983 1.289 -11.647 1.00 74.00 544 PHE A C 1
ATOM 3984 O O . PHE A 1 544 ? 4.438 1.500 -12.732 1.00 74.00 544 PHE A O 1
ATOM 3991 N N . GLY A 1 545 ? 4.914 0.099 -11.032 1.00 64.38 545 GLY A N 1
ATOM 3992 C CA . GLY A 1 545 ? 4.291 -1.084 -11.640 1.00 64.38 545 GLY A CA 1
ATOM 3993 C C . GLY A 1 545 ? 2.818 -0.878 -12.000 1.00 64.38 545 GLY A C 1
ATOM 3994 O O . GLY A 1 545 ? 2.316 -1.505 -12.926 1.00 64.38 545 GLY A O 1
ATOM 3995 N N . SER A 1 546 ? 2.162 0.077 -11.338 1.00 69.75 546 SER A N 1
ATOM 3996 C CA . SER A 1 546 ? 0.784 0.508 -11.604 1.00 69.75 546 SER A CA 1
ATOM 3997 C C . SER A 1 546 ? 0.544 1.048 -13.023 1.00 69.75 546 SER A C 1
ATOM 3999 O O . SER A 1 546 ? -0.561 0.912 -13.540 1.00 69.75 546 SER A O 1
ATOM 4001 N N . TYR A 1 547 ? 1.556 1.666 -13.641 1.00 75.00 547 TYR A N 1
ATOM 4002 C CA . TYR A 1 547 ? 1.460 2.318 -14.959 1.00 75.00 547 TYR A CA 1
ATOM 4003 C C . TYR A 1 547 ? 2.301 1.617 -16.029 1.00 75.00 547 TYR A C 1
ATOM 4005 O O . TYR A 1 547 ? 2.390 2.071 -17.168 1.00 75.00 547 TYR A O 1
ATOM 4013 N N . LEU A 1 548 ? 2.966 0.526 -15.659 1.00 82.75 548 LEU A N 1
ATOM 4014 C CA . LEU A 1 548 ? 3.837 -0.213 -16.550 1.00 82.75 548 LEU A CA 1
ATOM 4015 C C . LEU A 1 548 ? 3.004 -1.042 -17.531 1.00 82.75 548 LEU A C 1
ATOM 4017 O O . LEU A 1 548 ? 2.191 -1.866 -17.116 1.00 82.75 548 LEU A O 1
ATOM 4021 N N . ASN A 1 549 ? 3.246 -0.872 -18.833 1.00 85.94 549 ASN A N 1
ATOM 4022 C CA . ASN A 1 549 ? 2.626 -1.705 -19.856 1.00 85.94 549 ASN A CA 1
ATOM 4023 C C . ASN A 1 549 ? 3.098 -3.171 -19.707 1.00 85.94 549 ASN A C 1
ATOM 4025 O O . ASN A 1 549 ? 4.300 -3.439 -19.846 1.00 85.94 549 ASN A O 1
ATOM 4029 N N . PRO A 1 550 ? 2.181 -4.129 -19.461 1.00 88.62 550 PRO A N 1
ATOM 4030 C CA . PRO A 1 550 ? 2.530 -5.538 -19.290 1.00 88.62 550 PRO A CA 1
ATOM 4031 C C . PRO A 1 550 ? 3.270 -6.157 -20.484 1.00 88.62 550 PRO A C 1
ATOM 4033 O O . PRO A 1 550 ? 4.187 -6.961 -20.299 1.00 88.62 550 PRO A O 1
ATOM 4036 N N . GLU A 1 551 ? 2.918 -5.762 -21.712 1.00 90.25 551 GLU A N 1
ATOM 4037 C CA . GLU A 1 551 ? 3.583 -6.247 -22.925 1.00 90.25 551 GLU A CA 1
ATOM 4038 C C . GLU A 1 551 ? 5.018 -5.723 -22.999 1.00 90.25 551 GLU A C 1
ATOM 4040 O O . GLU A 1 551 ? 5.949 -6.495 -23.233 1.00 90.25 551 GLU A O 1
ATOM 4045 N N . SER A 1 552 ? 5.225 -4.435 -22.719 1.00 93.56 552 SER A N 1
ATOM 4046 C CA . SER A 1 552 ? 6.560 -3.833 -22.702 1.00 93.56 552 SER A CA 1
ATOM 4047 C C . SER A 1 552 ? 7.453 -4.460 -21.631 1.00 93.56 552 SER A C 1
ATOM 4049 O O . SER A 1 552 ? 8.610 -4.769 -21.914 1.00 93.56 552 SER A O 1
ATOM 4051 N N . ALA A 1 553 ? 6.919 -4.736 -20.433 1.00 92.94 553 ALA A N 1
ATOM 4052 C CA . ALA A 1 553 ? 7.634 -5.436 -19.361 1.00 92.94 553 ALA A CA 1
ATOM 4053 C C . ALA A 1 553 ? 8.132 -6.826 -19.802 1.00 92.94 553 ALA A C 1
ATOM 4055 O O . ALA A 1 553 ? 9.280 -7.198 -19.533 1.00 92.94 553 ALA A O 1
ATOM 4056 N N . LYS A 1 554 ? 7.290 -7.574 -20.526 1.00 94.25 554 LYS A N 1
ATOM 4057 C CA . LYS A 1 554 ? 7.641 -8.871 -21.123 1.00 94.25 554 LYS A CA 1
ATOM 4058 C C . LYS A 1 554 ? 8.694 -8.715 -22.225 1.00 94.25 554 LYS A C 1
ATOM 4060 O O . LYS A 1 554 ? 9.686 -9.440 -22.218 1.00 94.25 554 LYS A O 1
ATOM 4065 N N . ILE A 1 555 ? 8.522 -7.753 -23.136 1.00 95.06 555 ILE A N 1
ATOM 4066 C CA . ILE A 1 555 ? 9.439 -7.496 -24.263 1.00 95.06 555 ILE A CA 1
ATOM 4067 C C . ILE A 1 555 ? 10.854 -7.187 -23.779 1.00 95.06 555 ILE A C 1
ATOM 4069 O O . ILE A 1 555 ? 11.816 -7.716 -24.332 1.00 95.06 555 ILE A O 1
ATOM 4073 N N . ILE A 1 556 ? 11.005 -6.357 -22.743 1.00 96.00 556 ILE A N 1
ATOM 4074 C CA . ILE A 1 556 ? 12.333 -6.033 -22.201 1.00 96.00 556 ILE A CA 1
ATOM 4075 C C . ILE A 1 556 ? 12.910 -7.166 -21.332 1.00 96.00 556 ILE A C 1
ATOM 4077 O O . ILE A 1 556 ? 14.076 -7.116 -20.928 1.00 96.00 556 ILE A O 1
ATOM 4081 N N . GLY A 1 557 ? 12.123 -8.205 -21.042 1.00 95.31 557 GLY A N 1
ATOM 4082 C CA . GLY A 1 557 ? 12.506 -9.304 -20.160 1.00 95.31 557 GLY A CA 1
ATOM 4083 C C . GLY A 1 557 ? 12.692 -8.853 -18.715 1.00 95.31 557 GLY A C 1
ATOM 4084 O O . GLY A 1 557 ? 13.660 -9.262 -18.079 1.00 95.31 557 GLY A O 1
ATOM 4085 N N . LEU A 1 558 ? 11.823 -7.961 -18.232 1.00 94.81 558 LEU A N 1
ATOM 4086 C CA . LEU A 1 558 ? 11.734 -7.616 -16.810 1.00 94.81 558 LEU A CA 1
ATOM 4087 C C . LEU A 1 558 ? 11.107 -8.769 -16.018 1.00 94.81 558 LEU A C 1
ATOM 4089 O O . LEU A 1 558 ? 11.548 -9.085 -14.918 1.00 94.81 558 LEU A O 1
ATOM 4093 N N . VAL A 1 559 ? 10.095 -9.402 -16.612 1.00 94.81 559 VAL A N 1
ATOM 4094 C CA . VAL A 1 559 ? 9.386 -10.565 -16.071 1.00 94.81 559 VAL A CA 1
ATOM 4095 C C . VAL A 1 559 ? 9.575 -11.785 -16.983 1.00 94.81 559 VAL A C 1
ATOM 4097 O O . VAL A 1 559 ? 9.907 -11.617 -18.162 1.00 94.81 559 VAL A O 1
ATOM 4100 N N . PRO A 1 560 ? 9.374 -13.015 -16.472 1.00 93.69 560 PRO A N 1
ATOM 4101 C CA . PRO A 1 560 ? 9.415 -14.230 -17.280 1.00 93.69 560 PRO A CA 1
ATOM 4102 C C . PRO A 1 560 ? 8.451 -14.191 -18.480 1.00 93.69 560 PRO A C 1
ATOM 4104 O O . PRO A 1 560 ? 7.415 -13.525 -18.416 1.00 93.69 560 PRO A O 1
ATOM 4107 N N . PRO A 1 561 ? 8.748 -14.931 -19.566 1.00 91.88 561 PRO A N 1
ATOM 4108 C CA . PRO A 1 561 ? 7.899 -14.977 -20.752 1.00 91.88 561 PRO A CA 1
ATOM 4109 C C . PRO A 1 561 ? 6.613 -15.766 -20.468 1.00 91.88 561 PRO A C 1
ATOM 4111 O O . PRO A 1 561 ? 6.548 -16.977 -20.675 1.00 91.88 561 PRO A O 1
ATOM 4114 N N . VAL A 1 562 ? 5.590 -15.065 -19.984 1.00 92.12 562 VAL A N 1
ATOM 4115 C CA . VAL A 1 562 ? 4.225 -15.568 -19.782 1.00 92.12 562 VAL A CA 1
ATOM 4116 C C . VAL A 1 562 ? 3.251 -14.848 -20.714 1.00 92.12 562 VAL A C 1
ATOM 4118 O O . VAL A 1 562 ? 3.585 -13.821 -21.312 1.00 92.12 562 VAL A O 1
ATOM 4121 N N . ASN A 1 563 ? 2.031 -15.375 -20.844 1.00 89.06 563 ASN A N 1
ATOM 4122 C CA . ASN A 1 563 ? 0.979 -14.644 -21.543 1.00 89.06 563 ASN A CA 1
ATOM 4123 C C . ASN A 1 563 ? 0.653 -13.342 -20.795 1.00 89.06 563 ASN A C 1
ATOM 4125 O O . ASN A 1 563 ? 0.647 -13.298 -19.567 1.00 89.06 563 ASN A O 1
ATOM 4129 N N . VAL A 1 564 ? 0.373 -12.285 -21.552 1.00 85.94 564 VAL A N 1
ATOM 4130 C CA . VAL A 1 564 ? 0.201 -10.916 -21.038 1.00 85.94 564 VAL A CA 1
ATOM 4131 C C . VAL A 1 564 ? -0.957 -10.803 -20.057 1.00 85.94 564 VAL A C 1
ATOM 4133 O O . VAL A 1 564 ? -0.873 -10.057 -19.092 1.00 85.94 564 VAL A O 1
ATOM 4136 N N . ASP A 1 565 ? -2.016 -11.582 -20.269 1.00 83.75 565 ASP A N 1
ATOM 4137 C CA . ASP A 1 565 ? -3.198 -11.640 -19.407 1.00 83.75 565 ASP A CA 1
ATOM 4138 C C . ASP A 1 565 ? -2.902 -12.178 -17.997 1.00 83.75 565 ASP A C 1
ATOM 4140 O O . ASP A 1 565 ? -3.720 -11.996 -17.095 1.00 83.75 565 ASP A O 1
ATOM 4144 N N . ARG A 1 566 ? -1.730 -12.798 -17.796 1.00 88.50 566 ARG A N 1
ATOM 4145 C CA . ARG A 1 566 ? -1.222 -13.224 -16.485 1.00 88.50 566 ARG A CA 1
ATOM 4146 C C . ARG A 1 566 ? -0.450 -12.128 -15.754 1.00 88.50 566 ARG A C 1
ATOM 4148 O O . ARG A 1 566 ? -0.169 -12.298 -14.574 1.00 88.50 566 ARG A O 1
ATOM 4155 N N . ILE A 1 567 ? -0.087 -11.031 -16.418 1.00 89.00 567 ILE A N 1
ATOM 4156 C CA . ILE A 1 567 ? 0.661 -9.918 -15.823 1.00 89.00 567 ILE A CA 1
ATOM 4157 C C . ILE A 1 567 ? -0.338 -8.835 -15.405 1.00 89.00 567 ILE A C 1
ATOM 4159 O O . ILE A 1 567 ? -0.992 -8.208 -16.236 1.00 89.00 567 ILE A O 1
ATOM 4163 N N . ILE A 1 568 ? -0.466 -8.623 -14.100 1.00 83.31 568 ILE A N 1
ATOM 4164 C CA . ILE A 1 568 ? -1.525 -7.827 -13.483 1.00 83.31 568 ILE A CA 1
ATOM 4165 C C . ILE A 1 568 ? -0.885 -6.714 -12.653 1.00 83.31 568 ILE A C 1
ATOM 4167 O O . ILE A 1 568 ? -0.129 -6.975 -11.719 1.00 83.31 568 ILE A O 1
ATOM 4171 N N . ALA A 1 569 ? -1.211 -5.461 -12.962 1.00 82.19 569 ALA A N 1
ATOM 4172 C CA . ALA A 1 569 ? -0.823 -4.327 -12.130 1.00 82.19 569 ALA A CA 1
ATOM 4173 C C . ALA A 1 569 ? -1.674 -4.301 -10.849 1.00 82.19 569 ALA A C 1
ATOM 4175 O O . ALA A 1 569 ? -2.902 -4.369 -10.922 1.00 82.19 569 ALA A O 1
ATOM 4176 N N . VAL A 1 570 ? -1.038 -4.205 -9.677 1.00 77.50 570 VAL A N 1
ATOM 4177 C CA . VAL A 1 570 ? -1.729 -4.259 -8.370 1.00 77.50 570 VAL A CA 1
ATOM 4178 C C . VAL A 1 570 ? -1.701 -2.949 -7.586 1.00 77.50 570 VAL A C 1
ATOM 4180 O O . VAL A 1 570 ? -2.259 -2.884 -6.493 1.00 77.50 570 VAL A O 1
ATOM 4183 N N . GLY A 1 571 ? -1.134 -1.878 -8.141 1.00 82.25 571 GLY A N 1
ATOM 4184 C CA . GLY A 1 571 ? -1.191 -0.575 -7.485 1.00 82.25 571 GLY A CA 1
ATOM 4185 C C . GLY A 1 571 ? -0.180 -0.413 -6.346 1.00 82.25 571 GLY A C 1
ATOM 4186 O O . GLY A 1 571 ? 0.829 -1.118 -6.256 1.00 82.25 571 GLY A O 1
ATOM 4187 N N . ASN A 1 572 ? -0.508 0.494 -5.420 1.00 85.25 572 ASN A N 1
ATOM 4188 C CA . ASN A 1 572 ? 0.142 0.567 -4.112 1.00 85.25 572 ASN A CA 1
ATOM 4189 C C . ASN A 1 572 ? -0.360 -0.569 -3.201 1.00 85.25 572 ASN A C 1
ATOM 4191 O O . ASN A 1 572 ? -1.234 -0.378 -2.352 1.00 85.25 572 ASN A O 1
ATOM 4195 N N . SER A 1 573 ? 0.209 -1.757 -3.380 1.00 90.62 573 SER A N 1
ATOM 4196 C CA . SER A 1 573 ? -0.125 -2.947 -2.596 1.00 90.62 573 SER A CA 1
ATOM 4197 C C . SER A 1 573 ? 0.235 -2.818 -1.112 1.00 90.62 573 SER A C 1
ATOM 4199 O O . SER A 1 573 ? -0.463 -3.392 -0.278 1.00 90.62 573 SER A O 1
ATOM 4201 N N . ALA A 1 574 ? 1.269 -2.042 -0.762 1.00 93.62 574 ALA A N 1
ATOM 4202 C CA . ALA A 1 574 ? 1.632 -1.774 0.630 1.00 93.62 574 ALA A CA 1
ATOM 4203 C C . ALA A 1 574 ? 0.516 -0.999 1.350 1.00 93.62 574 ALA A C 1
ATOM 4205 O O . ALA A 1 574 ? 0.046 -1.407 2.414 1.00 93.62 574 ALA A O 1
ATOM 4206 N N . GLY A 1 575 ? 0.018 0.069 0.723 1.00 93.06 575 GLY A N 1
ATOM 4207 C CA . GLY A 1 575 ? -1.111 0.852 1.220 1.00 93.06 575 GLY A CA 1
ATOM 4208 C C . GLY A 1 575 ? -2.397 0.032 1.355 1.00 93.06 575 GLY A C 1
ATOM 4209 O O . GLY A 1 575 ? -3.077 0.139 2.374 1.00 93.06 575 GLY A O 1
ATOM 4210 N N . GLU A 1 576 ? -2.726 -0.817 0.377 1.00 90.44 576 GLU A N 1
ATOM 4211 C CA . GLU A 1 576 ? -3.886 -1.718 0.485 1.00 90.44 576 GLU A CA 1
ATOM 4212 C C . GLU A 1 576 ? -3.717 -2.735 1.624 1.00 90.44 576 GLU A C 1
ATOM 4214 O O . GLU A 1 576 ? -4.633 -2.922 2.424 1.00 90.44 576 GLU A O 1
ATOM 4219 N N . GLY A 1 577 ? -2.534 -3.334 1.778 1.00 94.38 577 GLY A N 1
ATOM 4220 C CA . GLY A 1 577 ? -2.257 -4.267 2.871 1.00 94.38 577 GLY A CA 1
ATOM 4221 C C . GLY A 1 577 ? -2.328 -3.614 4.252 1.00 94.38 577 GLY A C 1
ATOM 4222 O O . GLY A 1 577 ? -2.859 -4.210 5.188 1.00 94.38 577 GLY A O 1
ATOM 4223 N N . ALA A 1 578 ? -1.882 -2.360 4.379 1.00 97.94 578 ALA A N 1
ATOM 4224 C CA . ALA A 1 578 ? -2.027 -1.581 5.607 1.00 97.94 578 ALA A CA 1
ATOM 4225 C C . ALA A 1 578 ? -3.502 -1.325 5.959 1.00 97.94 578 ALA A C 1
ATOM 4227 O O . ALA A 1 578 ? -3.882 -1.440 7.126 1.00 97.94 578 ALA A O 1
ATOM 4228 N N . LYS A 1 579 ? -4.359 -1.040 4.965 1.00 96.00 579 LYS A N 1
ATOM 4229 C CA . LYS A 1 579 ? -5.814 -0.916 5.174 1.00 96.00 579 LYS A CA 1
ATOM 4230 C C . LYS A 1 579 ? -6.420 -2.239 5.627 1.00 96.00 579 LYS A C 1
ATOM 4232 O O . LYS A 1 579 ? -7.184 -2.246 6.585 1.00 96.00 579 LYS A O 1
ATOM 4237 N N . ILE A 1 580 ? -6.061 -3.349 4.983 1.00 94.25 580 ILE A N 1
ATOM 4238 C CA . ILE A 1 580 ? -6.547 -4.688 5.348 1.00 94.25 580 ILE A CA 1
ATOM 4239 C C . ILE A 1 580 ? -6.177 -5.014 6.800 1.00 94.25 580 ILE A C 1
ATOM 4241 O O . ILE A 1 580 ? -7.043 -5.405 7.580 1.00 94.25 580 ILE A O 1
ATOM 4245 N N . ALA A 1 581 ? -4.921 -4.786 7.190 1.00 97.44 581 ALA A N 1
ATOM 4246 C CA . ALA A 1 581 ? -4.452 -5.022 8.554 1.00 97.44 581 ALA A CA 1
ATOM 4247 C C . ALA A 1 581 ? -5.084 -4.079 9.597 1.00 97.44 581 ALA A C 1
ATOM 4249 O O . ALA A 1 581 ? -5.220 -4.453 10.761 1.00 97.44 581 ALA A O 1
ATOM 4250 N N . LEU A 1 582 ? -5.476 -2.864 9.208 1.00 98.00 582 LEU A N 1
ATOM 4251 C CA . LEU A 1 582 ? -6.210 -1.937 10.075 1.00 98.00 582 LEU A CA 1
ATOM 4252 C C . LEU A 1 582 ? -7.677 -2.359 10.254 1.00 98.00 582 LEU A C 1
ATOM 4254 O O . LEU A 1 582 ? -8.224 -2.286 11.352 1.00 98.00 582 LEU A O 1
ATOM 4258 N N . LEU A 1 583 ? -8.322 -2.791 9.170 1.00 96.19 583 LEU A N 1
ATOM 4259 C CA . LEU A 1 583 ? -9.746 -3.128 9.143 1.00 96.19 583 LEU A CA 1
ATOM 4260 C C . LEU A 1 583 ? -10.059 -4.529 9.668 1.00 96.19 583 LEU A C 1
ATOM 4262 O O . LEU A 1 583 ? -11.211 -4.803 10.003 1.00 96.19 583 LEU A O 1
ATOM 4266 N N . SER A 1 584 ? -9.071 -5.421 9.714 1.00 95.38 584 SER A N 1
ATOM 4267 C CA . SER A 1 584 ? -9.262 -6.798 10.150 1.00 95.38 584 SER A CA 1
ATOM 4268 C C . SER A 1 584 ? -8.090 -7.284 10.995 1.00 95.38 584 SER A C 1
ATOM 4270 O O . SER A 1 584 ? -7.004 -7.590 10.502 1.00 95.38 584 SER A O 1
ATOM 4272 N N . TYR A 1 585 ? -8.340 -7.415 12.295 1.00 93.25 585 TYR A N 1
ATOM 4273 C CA . TYR A 1 585 ? -7.419 -7.974 13.275 1.00 93.25 585 TYR A CA 1
ATOM 4274 C C . TYR A 1 585 ? -6.977 -9.382 12.876 1.00 93.25 585 TYR A C 1
ATOM 4276 O O . TYR A 1 585 ? -5.805 -9.724 13.010 1.00 93.25 585 TYR A O 1
ATOM 4284 N N . ARG A 1 586 ? -7.892 -10.188 12.328 1.00 92.50 586 ARG A N 1
ATOM 4285 C CA . ARG A 1 586 ? -7.594 -11.537 11.826 1.00 92.50 586 ARG A CA 1
ATOM 4286 C C . ARG A 1 586 ? -6.585 -11.506 10.686 1.00 92.50 586 ARG A C 1
ATOM 4288 O O . ARG A 1 586 ? -5.610 -12.247 10.718 1.00 92.50 586 ARG A O 1
ATOM 4295 N N . GLU A 1 587 ? -6.786 -10.628 9.710 1.00 93.69 587 GLU A N 1
ATOM 4296 C CA . GLU A 1 587 ? -5.851 -10.460 8.594 1.00 93.69 587 GLU A CA 1
ATOM 4297 C C . GLU A 1 587 ? -4.498 -9.918 9.061 1.00 93.69 587 GLU A C 1
ATOM 4299 O O . GLU A 1 587 ? -3.446 -10.352 8.590 1.00 93.69 587 GLU A O 1
ATOM 4304 N N . ARG A 1 588 ? -4.509 -9.033 10.060 1.00 96.50 588 ARG A N 1
ATOM 4305 C CA . ARG A 1 588 ? -3.293 -8.567 10.724 1.00 96.50 588 ARG A CA 1
ATOM 4306 C C . ARG A 1 588 ? -2.524 -9.699 11.408 1.00 96.50 588 ARG A C 1
ATOM 4308 O O . ARG A 1 588 ? -1.305 -9.741 11.279 1.00 96.50 588 ARG A O 1
ATOM 4315 N N . GLN A 1 589 ? -3.202 -10.636 12.074 1.00 95.44 589 GLN A N 1
ATOM 4316 C CA . GLN A 1 589 ? -2.544 -11.828 12.629 1.00 95.44 589 GLN A CA 1
ATOM 4317 C C . GLN A 1 589 ? -1.932 -12.699 11.528 1.00 95.44 589 GLN A C 1
ATOM 4319 O O . GLN A 1 589 ? -0.795 -13.139 11.667 1.00 95.44 589 GLN A O 1
ATOM 4324 N N . VAL A 1 590 ? -2.621 -12.871 10.392 1.00 93.88 590 VAL A N 1
ATOM 4325 C CA . VAL A 1 590 ? -2.036 -13.576 9.238 1.00 93.88 590 VAL A CA 1
ATOM 4326 C C . VAL A 1 590 ? -0.746 -12.891 8.782 1.00 93.88 590 VAL A C 1
ATOM 4328 O O . VAL A 1 590 ? 0.245 -13.572 8.529 1.00 93.88 590 VAL A O 1
ATOM 4331 N N . ALA A 1 591 ? -0.723 -11.557 8.722 1.00 96.31 591 ALA A N 1
ATOM 4332 C CA . ALA A 1 591 ? 0.485 -10.808 8.382 1.00 96.31 591 ALA A CA 1
ATOM 4333 C C . ALA A 1 591 ? 1.626 -11.017 9.394 1.00 96.31 591 ALA A C 1
ATOM 4335 O O . ALA A 1 591 ? 2.786 -11.087 8.991 1.00 96.31 591 ALA A O 1
ATOM 4336 N N . PHE A 1 592 ? 1.322 -11.163 10.687 1.00 97.12 592 PHE A N 1
ATOM 4337 C CA . PHE A 1 592 ? 2.323 -11.455 11.722 1.00 97.12 592 PHE A CA 1
ATOM 4338 C C . PHE A 1 592 ? 2.948 -12.848 11.577 1.00 97.12 592 PHE A C 1
ATOM 4340 O O . PHE A 1 592 ? 4.104 -13.042 11.947 1.00 97.12 592 PHE A O 1
ATOM 4347 N N . GLU A 1 593 ? 2.220 -13.805 11.004 1.00 95.00 593 GLU A N 1
ATOM 4348 C CA . GLU A 1 593 ? 2.699 -15.171 10.766 1.00 95.00 593 GLU A CA 1
ATOM 4349 C C . GLU A 1 593 ? 3.499 -15.320 9.461 1.00 95.00 593 GLU A C 1
ATOM 4351 O O . GLU A 1 593 ? 4.225 -16.305 9.290 1.00 95.00 593 GLU A O 1
ATOM 4356 N N . LEU A 1 594 ? 3.394 -14.361 8.532 1.00 94.25 594 LEU A N 1
ATOM 4357 C CA . LEU A 1 594 ? 4.039 -14.433 7.217 1.00 94.25 594 LEU A CA 1
ATOM 4358 C C . LEU A 1 594 ? 5.566 -14.649 7.262 1.00 94.25 594 LEU A C 1
ATOM 4360 O O . LEU A 1 594 ? 6.035 -15.476 6.477 1.00 94.25 594 LEU A O 1
ATOM 4364 N N . PRO A 1 595 ? 6.353 -14.035 8.170 1.00 93.88 595 PRO A N 1
ATOM 4365 C CA . PRO A 1 595 ? 7.785 -14.328 8.287 1.00 93.88 595 PRO A CA 1
ATOM 4366 C C . PRO A 1 595 ? 8.110 -15.793 8.601 1.00 93.88 595 PRO A C 1
ATOM 4368 O O . PRO A 1 595 ? 9.163 -16.285 8.213 1.00 93.88 595 PRO A O 1
ATOM 4371 N N . GLY A 1 596 ? 7.205 -16.523 9.263 1.00 91.50 596 GLY A N 1
ATOM 4372 C CA . GLY A 1 596 ? 7.361 -17.962 9.500 1.00 91.50 596 GLY A CA 1
ATOM 4373 C C . GLY A 1 596 ? 7.018 -18.833 8.286 1.00 91.50 596 GLY A C 1
ATOM 4374 O O . GLY A 1 596 ? 7.294 -20.031 8.294 1.00 91.50 596 GLY A O 1
ATOM 4375 N N . ARG A 1 597 ? 6.399 -18.252 7.250 1.00 91.19 597 ARG A N 1
ATOM 4376 C CA . ARG A 1 597 ? 5.915 -18.942 6.040 1.00 91.19 597 ARG A CA 1
ATOM 4377 C C . ARG A 1 597 ? 6.688 -18.565 4.774 1.00 91.19 597 ARG A C 1
ATOM 4379 O O . ARG A 1 597 ? 6.627 -19.303 3.792 1.00 91.19 597 ARG A O 1
ATOM 4386 N N . LEU A 1 598 ? 7.380 -17.429 4.793 1.00 95.12 598 LEU A N 1
ATOM 4387 C CA . LEU A 1 598 ? 8.178 -16.895 3.694 1.00 95.12 598 LEU A CA 1
ATOM 4388 C C . LEU A 1 598 ? 9.663 -17.079 3.994 1.00 95.12 598 LEU A C 1
ATOM 4390 O O . LEU A 1 598 ? 10.170 -16.599 5.003 1.00 95.12 598 LEU A O 1
ATOM 4394 N N . GLU A 1 599 ? 10.373 -17.748 3.094 1.00 95.56 599 GLU A N 1
ATOM 4395 C CA . GLU A 1 599 ? 11.822 -17.913 3.190 1.00 95.56 599 GLU A CA 1
ATOM 4396 C C . GLU A 1 599 ? 12.519 -16.728 2.507 1.00 95.56 599 GLU A C 1
ATOM 4398 O O . GLU A 1 599 ? 12.402 -16.538 1.294 1.00 95.56 599 GLU A O 1
ATOM 4403 N N . TYR A 1 600 ? 13.246 -15.920 3.281 1.00 95.00 600 TYR A N 1
ATOM 4404 C CA . TYR A 1 600 ? 14.068 -14.844 2.732 1.00 95.00 600 TYR A CA 1
ATOM 4405 C C . TYR A 1 600 ? 15.351 -15.403 2.104 1.00 95.00 600 TYR A C 1
ATOM 4407 O O . TYR A 1 600 ? 16.108 -16.140 2.740 1.00 95.00 600 TYR A O 1
ATOM 4415 N N . VAL A 1 601 ? 15.611 -15.021 0.855 1.00 94.69 601 VAL A N 1
ATOM 4416 C CA . VAL A 1 601 ? 16.804 -15.391 0.094 1.00 94.69 601 VAL A CA 1
ATOM 4417 C C . VAL A 1 601 ? 17.686 -14.159 -0.065 1.00 94.69 601 VAL A C 1
ATOM 4419 O O . VAL A 1 601 ? 17.346 -13.225 -0.778 1.00 94.69 601 VAL A O 1
ATOM 4422 N N . GLU A 1 602 ? 18.855 -14.172 0.568 1.00 91.31 602 GLU A N 1
ATOM 4423 C CA . GLU A 1 602 ? 19.840 -13.096 0.440 1.00 91.31 602 GLU A CA 1
ATOM 4424 C C . GLU A 1 602 ? 20.650 -13.253 -0.858 1.00 91.31 602 GLU A C 1
ATOM 4426 O O . GLU A 1 602 ? 21.400 -14.222 -0.998 1.00 91.31 602 GLU A O 1
ATOM 4431 N N . LEU A 1 603 ? 20.528 -12.316 -1.808 1.00 89.62 603 LEU A N 1
ATOM 4432 C CA . LEU A 1 603 ? 21.235 -12.388 -3.100 1.00 89.62 603 LEU A CA 1
ATOM 4433 C C . LEU A 1 603 ? 22.713 -12.009 -2.993 1.00 89.62 603 LEU A C 1
ATOM 4435 O O . LEU A 1 603 ? 23.531 -12.569 -3.724 1.00 89.62 603 LEU A O 1
ATOM 4439 N N . SER A 1 604 ? 23.078 -11.097 -2.086 1.00 81.06 604 SER A N 1
ATOM 4440 C CA . SER A 1 604 ? 24.442 -10.548 -2.002 1.00 81.06 604 SER A CA 1
ATOM 4441 C C . SER A 1 604 ? 25.510 -11.593 -1.652 1.00 81.06 604 SER A C 1
ATOM 4443 O O . SER A 1 604 ? 26.668 -11.456 -2.045 1.00 81.06 604 SER A O 1
ATOM 4445 N N . GLY A 1 605 ? 25.126 -12.661 -0.948 1.00 78.94 605 GLY A N 1
ATOM 4446 C CA . GLY A 1 605 ? 26.015 -13.760 -0.562 1.00 78.94 605 GLY A CA 1
ATOM 4447 C C . GLY A 1 605 ? 26.089 -14.912 -1.566 1.00 78.94 605 GLY A C 1
ATOM 4448 O O . GLY A 1 605 ? 26.808 -15.884 -1.320 1.00 78.94 605 GLY A O 1
ATOM 4449 N N . ARG A 1 606 ? 25.341 -14.859 -2.675 1.00 88.25 606 ARG A N 1
ATOM 4450 C CA . ARG A 1 606 ? 25.221 -15.991 -3.599 1.00 88.25 606 ARG A CA 1
ATOM 4451 C C . ARG A 1 606 ? 26.313 -16.003 -4.657 1.00 88.25 606 ARG A C 1
ATOM 4453 O O . ARG A 1 606 ? 26.560 -15.017 -5.346 1.00 88.25 606 ARG A O 1
ATOM 4460 N N . THR A 1 607 ? 26.914 -17.171 -4.860 1.00 88.25 607 THR A N 1
ATOM 4461 C CA . THR A 1 607 ? 27.956 -17.352 -5.880 1.00 88.25 607 THR A CA 1
ATOM 4462 C C . THR A 1 607 ? 27.405 -17.400 -7.305 1.00 88.25 607 THR A C 1
ATOM 4464 O O . THR A 1 607 ? 28.151 -17.124 -8.236 1.00 88.25 607 THR A O 1
ATOM 4467 N N . ASP A 1 608 ? 26.125 -17.742 -7.486 1.00 88.12 608 ASP A N 1
ATOM 4468 C CA . ASP A 1 608 ? 25.456 -17.859 -8.791 1.00 88.12 608 ASP A CA 1
ATOM 4469 C C . ASP A 1 608 ? 24.784 -16.557 -9.267 1.00 88.12 608 ASP A C 1
ATOM 4471 O O . ASP A 1 608 ? 24.347 -16.486 -10.416 1.00 88.12 608 ASP A O 1
ATOM 4475 N N . PHE A 1 609 ? 24.736 -15.506 -8.433 1.00 88.06 609 PHE A N 1
ATOM 4476 C CA . PHE A 1 609 ? 24.054 -14.251 -8.772 1.00 88.06 609 PHE A CA 1
ATOM 4477 C C . PHE A 1 609 ? 24.638 -13.585 -10.022 1.00 88.06 609 PHE A C 1
ATOM 4479 O O . PHE A 1 609 ? 23.892 -13.212 -10.920 1.00 88.06 609 PHE A O 1
ATOM 4486 N N . ASN A 1 610 ? 25.967 -13.461 -10.116 1.00 88.06 610 ASN A N 1
ATOM 4487 C CA . ASN A 1 610 ? 26.609 -12.789 -11.252 1.00 88.06 610 ASN A CA 1
ATOM 4488 C C . ASN A 1 610 ? 26.369 -13.526 -12.576 1.00 88.06 610 ASN A C 1
ATOM 4490 O O . ASN A 1 610 ? 26.115 -12.887 -13.596 1.00 88.06 610 ASN A O 1
ATOM 4494 N N . ASP A 1 611 ? 26.412 -14.860 -12.560 1.00 91.00 611 ASP A N 1
ATOM 4495 C CA . ASP A 1 611 ? 26.152 -15.673 -13.750 1.00 91.00 611 ASP A CA 1
ATOM 4496 C C . ASP A 1 611 ? 24.683 -15.553 -14.179 1.00 91.00 611 ASP A C 1
ATOM 4498 O O . ASP A 1 611 ? 24.387 -15.347 -15.361 1.00 91.00 611 ASP A O 1
ATOM 4502 N N . ALA A 1 612 ? 23.758 -15.600 -13.214 1.00 92.00 612 ALA A N 1
ATOM 4503 C CA . ALA A 1 612 ? 22.340 -15.367 -13.456 1.00 92.00 612 ALA A CA 1
ATOM 4504 C C . ALA A 1 612 ? 22.095 -13.955 -14.020 1.00 92.00 612 ALA A C 1
ATOM 4506 O O . ALA A 1 612 ? 21.403 -13.823 -15.030 1.00 92.00 612 ALA A O 1
ATOM 4507 N N . PHE A 1 613 ? 22.742 -12.932 -13.460 1.00 93.38 613 PHE A N 1
ATOM 4508 C CA . PHE A 1 613 ? 22.660 -11.548 -13.918 1.00 93.38 613 PHE A CA 1
ATOM 4509 C C . PHE A 1 613 ? 23.123 -11.369 -15.356 1.00 93.38 613 PHE A C 1
ATOM 4511 O O . PHE A 1 613 ? 22.393 -10.818 -16.180 1.00 93.38 613 PHE A O 1
ATOM 4518 N N . VAL A 1 614 ? 24.296 -11.899 -15.703 1.00 92.94 614 VAL A N 1
ATOM 4519 C CA . VAL A 1 614 ? 24.805 -11.852 -17.080 1.00 92.94 614 VAL A CA 1
ATOM 4520 C C . VAL A 1 614 ? 23.848 -12.557 -18.045 1.00 92.94 614 VAL A C 1
ATOM 4522 O O . VAL A 1 614 ? 23.643 -12.065 -19.155 1.00 92.94 614 VAL A O 1
ATOM 4525 N N . SER A 1 615 ? 23.218 -13.660 -17.623 1.00 92.81 615 SER A N 1
ATOM 4526 C CA . SER A 1 615 ? 22.283 -14.417 -18.466 1.00 92.81 615 SER A CA 1
ATOM 4527 C C . SER A 1 615 ? 20.984 -13.670 -18.793 1.00 92.81 615 SER A C 1
ATOM 4529 O O . SER A 1 615 ? 20.394 -13.925 -19.841 1.00 92.81 615 SER A O 1
ATOM 4531 N N . VAL A 1 616 ? 20.557 -12.732 -17.939 1.00 93.62 616 VAL A N 1
ATOM 4532 C CA . VAL A 1 616 ? 19.304 -11.970 -18.107 1.00 93.62 616 VAL A CA 1
ATOM 4533 C C . VAL A 1 616 ? 19.522 -10.489 -18.423 1.00 93.62 616 VAL A C 1
ATOM 4535 O O . VAL A 1 616 ? 18.551 -9.757 -18.612 1.00 93.62 616 VAL A O 1
ATOM 4538 N N . LEU A 1 617 ? 20.773 -10.021 -18.495 1.00 94.06 617 LEU A N 1
ATOM 4539 C CA . LEU A 1 617 ? 21.102 -8.616 -18.760 1.00 94.06 617 LEU A CA 1
ATOM 4540 C C . LEU A 1 617 ? 20.678 -8.176 -20.169 1.00 94.06 617 LEU A C 1
ATOM 4542 O O . LEU A 1 617 ? 20.160 -7.074 -20.359 1.00 94.06 617 LEU A O 1
ATOM 4546 N N . GLN A 1 618 ? 20.881 -9.042 -21.165 1.00 95.38 618 GLN A N 1
ATOM 4547 C CA . GLN A 1 618 ? 20.436 -8.789 -22.536 1.00 95.38 618 GLN A CA 1
ATOM 4548 C C . GLN A 1 618 ? 18.908 -8.789 -22.625 1.00 95.38 618 GLN A C 1
ATOM 4550 O O . GLN A 1 618 ? 18.217 -9.408 -21.816 1.00 95.38 618 GLN A O 1
ATOM 4555 N N . PHE A 1 619 ? 18.359 -8.065 -23.595 1.00 96.38 619 PHE A N 1
ATOM 4556 C CA . PHE A 1 619 ? 16.932 -8.146 -23.885 1.00 96.38 619 PHE A CA 1
ATOM 4557 C C . PHE A 1 619 ? 16.606 -9.504 -24.529 1.00 96.38 619 PHE A C 1
ATOM 4559 O O . PHE A 1 619 ? 17.454 -10.047 -25.245 1.00 96.38 619 PHE A O 1
ATOM 4566 N N . PRO A 1 620 ? 15.405 -10.059 -24.296 1.00 92.50 620 PRO A N 1
ATOM 4567 C CA . PRO A 1 620 ? 14.950 -11.262 -24.979 1.00 92.50 620 PRO A CA 1
ATOM 4568 C C . PRO A 1 620 ? 15.084 -11.155 -26.501 1.00 92.50 620 PRO A C 1
ATOM 4570 O O . PRO A 1 620 ? 14.865 -10.097 -27.095 1.00 92.50 620 PRO A O 1
ATOM 4573 N N . HIS A 1 621 ? 15.408 -12.273 -27.149 1.00 87.69 621 HIS A N 1
ATOM 4574 C CA . HIS A 1 621 ? 15.267 -12.366 -28.595 1.00 87.69 621 HIS A CA 1
ATOM 4575 C C . HIS A 1 621 ? 13.780 -12.391 -28.943 1.00 87.69 621 HIS A C 1
ATOM 4577 O O . HIS A 1 621 ? 13.067 -13.317 -28.563 1.00 87.69 621 HIS A O 1
ATOM 4583 N N . LEU A 1 622 ? 13.324 -11.370 -29.661 1.00 80.56 622 LEU A N 1
ATOM 4584 C CA . LEU A 1 622 ? 11.967 -11.323 -30.186 1.00 80.56 622 LEU A CA 1
ATOM 4585 C C . LEU A 1 622 ? 11.921 -12.154 -31.470 1.00 80.56 622 LEU A C 1
ATOM 4587 O O . LEU A 1 622 ? 12.749 -11.962 -32.366 1.00 80.56 622 LEU A O 1
ATOM 4591 N N . GLU A 1 623 ? 10.980 -13.092 -31.559 1.00 61.69 623 GLU A N 1
ATOM 4592 C CA . GLU A 1 623 ? 10.693 -13.754 -32.829 1.00 61.69 623 GLU A CA 1
ATOM 4593 C C . GLU A 1 623 ? 10.160 -12.704 -33.810 1.00 61.69 623 GLU A C 1
ATOM 4595 O O . GLU A 1 623 ? 9.288 -11.903 -33.470 1.00 61.69 623 GLU A O 1
ATOM 4600 N N . ALA A 1 624 ? 10.709 -12.674 -35.026 1.00 46.16 624 ALA A N 1
ATOM 4601 C CA . ALA A 1 624 ? 10.170 -11.814 -36.067 1.00 46.16 624 ALA A CA 1
ATOM 4602 C C . ALA A 1 624 ? 8.750 -12.297 -36.382 1.00 46.16 624 ALA A C 1
ATOM 4604 O O . ALA A 1 624 ? 8.577 -13.415 -36.868 1.00 46.16 624 ALA A O 1
ATOM 4605 N N . VAL A 1 625 ? 7.745 -11.470 -36.092 1.00 37.59 625 VAL A N 1
ATOM 4606 C CA . VAL A 1 625 ? 6.374 -11.735 -36.531 1.00 37.59 625 VAL A CA 1
ATOM 4607 C C . VAL A 1 625 ? 6.393 -11.691 -38.060 1.00 37.59 625 VAL A C 1
ATOM 4609 O O . VAL A 1 625 ? 6.668 -10.644 -38.646 1.00 37.59 625 VAL A O 1
ATOM 4612 N N . SER A 1 626 ? 6.223 -12.861 -38.679 1.00 28.12 626 SER A N 1
ATOM 4613 C CA . SER A 1 626 ? 6.264 -13.070 -40.132 1.00 28.12 626 SER A CA 1
ATOM 4614 C C . SER A 1 626 ? 5.059 -12.488 -40.848 1.00 28.12 626 SER A C 1
ATOM 4616 O O . SER A 1 626 ? 3.941 -12.746 -40.339 1.00 28.12 626 SER A O 1
#

Secondary structure (DSSP, 8-state):
-HHHHHHHTT---EEPHHHHHHHHHHHHHTTT-EEEEEETTEEEEEEES--TT--EEEEEEE-SSEEEEEEEETTTTEEEEEEEEE-TTGGG-SSHHHHHHHHTT-HHHHHHHHHHHHHHHHHHHHTPEEPB-SEEEEEEEPPPP-SS----HHHHHHHHHHHTT---EE-HHHHTTHHHHHHHTTTEEEEEEETTEEEEEEES--TT--EEEEEEE-SSEEEEEEEETTT--EEEEEEEE-TTGGG-SSHHHHHHHHTT-HHHHHHHHHHHHHHHHHHHHHHHHHHT--GGGEEEEEEE--HHHHHHHTT---HHHHSTTT--S--S--EEEHHHHT-SS-TT-EEEEPP-SBTTB-HHHHHHHHHHTTTTSSS-EEEEEESSSEEEEEE-SS-EEEEEE---GGGGTTT-TTB--SSTTEEEEEEESSSEEEEETTSSS---EE-HHHHHHHHHHHHHTTSB-TT-PBPPTTTTTT-TTGGGEEEETTEEEEEEETTEEEEHHHHHHHHHHHHHHHHHHHHHHHHHT--GGG--EEEEEHHHHTT--HHHHHHTTSS-S--GGGEEEEESHHHHHHHHHHHBHHHHHHHHHGGGTEEE--STT-TTHHHHHHHHHSPPPPP---

Radius of gyration: 28.29 Å; Cα contacts (8 Å, |Δi|>4): 1337; chains: 1; bounding box: 80×52×94 Å

pLDDT: mean 91.32, std 7.63, range [28.12, 98.81]